Protein AF-A0A6J7KTR4-F1 (afdb_monomer)

Radius of gyration: 21.86 Å; Cα contacts (8 Å, |Δi|>4): 754; chains: 1; bounding box: 53×51×60 Å

pLDDT: mean 93.46, std 8.59, range [35.97, 98.94]

Foldseek 3Di:
DAEEEEEELPLLLCLQCVLLQVVQVVDPVYDYAYEFEFWADPPRPDTHCRVVSCVVCVVVPHHHYYDPDCVVVVVSQGQEYEYADQAQNTDDPCPGLQNCLVRYAYAYGHSAQDQWFDQPPGAFRHQQLQFGPSNLQHQAYEDQFVSSLCVQCVAPVRNPRYHDQHTSSLLSLLVVLVVQDADDDQAAEEEEEAEADPDLLAQHLGDCLPCLVVVLVVCVVCLRYAYEYEYDLCRLVSCPVVVVDPNVVSVVSVVSQVPRPRYYYDPDSDCLNVLCHHQAYEYSDQRCLLSSCSNHVAAHEHQGDPSGGHTHPLNVLSCLRYHYDPHVVVCSVCVVVCVVVNDPDSNVSSVVSCVRRCVDRPGRSVSSVVSVVVSVVVVDRRDDSVPSPDDGPQNVSDVVQPPDGDHSRRD

Mean predicted aligned error: 4.44 Å

Nearest PDB structures (foldseek):
  1v4v-assembly1_B  TM=6.790E-01  e=3.690E-13  Thermus thermophilus
  6j31-assembly4_D  TM=4.891E-01  e=4.128E-07  Kitasatospora
  2iyf-assembly1_A  TM=4.478E-01  e=8.948E-07  Streptomyces antibioticus
  6j32-assembly2_C  TM=4.924E-01  e=1.157E-05  Kitasatospora
  4efk-assembly2_A-2  TM=4.865E-01  e=4.351E-01  Mycobacterium tuberculosis

Secondary structure (DSSP, 8-state):
-EEEEE--S-GGGGGGTHHHHHHHHTSTTEEEEEEE--B--TT-SSSB-HHHHHHHHHHTT---EE-S-HHHHHHH--SEEEE----GGGB-GGGSHHHHTTTSEEEE--SSS---B--TTSSSS-GGGT-SHHHHH-SEEEESSHHHHHHGGGSTTTTTTEEE---HHHHHHHHHHTTPPP---SSEEEEEE-----STTS-----HHHHHHHHHHHHHH-TTEEEEE---TTHHHHHHHTTSS-HHHHHHHHHHHHTSTTEEE---S--HHHHHT-SEEEE--HHHHHHHHHHHSSPPEEE--TTSPPBPHHHHHHHTTSEEESSHHHHHHHHHHHHHH-SPP-HHHHHHHHHHH-SSTTTHHHHHHHHHHHHHTTTPPPP-GGG--SPPHHHHHHHHH-TTPPPSS--

Organism: NCBI:txid449393

Sequence (411 aa):
MIRVAFLPLYTEAWDSLAEVFERMRKDERFEVRVFTIKRKLTGDPEFHGQVEAHEYLESIKVPNTMLGSVDELKAFAPDYTFINYPWQRNYEEQYRAESLVKFTKIAYVPYFLLPMVSEPWDTGVAGHYYRQRSHQLASLIFTQDPNTKRAFKLTERGSKYVKFTGSPKIDSLMKRARKAKTVDRSRYRIVWAPHHSYGPLWLNFGTFTQMHDEMLQFAKSHPEIDIVFKPHPFLLGTLTARELMTQSAVDTWVKAWDALPNTSTNIESDYVGLFVNSDMLLSDGISFLGEYPLITGRPAVFLENKDHWAFSPLGETIANTTLRFKSFEAFAAKFEKLREEGLPDRSEQIEDFMDEAIPFPRKAARKIIKAVVKDFGKQKPLIDPAKVIETTWEQDADARRGVDGVPAQPR

InterPro domains:
  IPR043148 CDP-glycerol glycerophosphotransferase, C-terminal domain [G3DSA:3.40.50.12580] (169-358)

Solvent-accessible surface area (backbone atoms only — not comparable to full-atom values): 22400 Å² total; per-residue (Å²): 121,45,32,34,33,36,46,49,74,56,53,94,34,39,52,38,45,47,63,41,51,60,49,41,66,73,33,90,60,39,48,68,49,35,40,26,53,51,32,31,59,69,79,50,94,57,73,40,64,28,65,61,47,44,52,52,36,48,77,73,70,41,80,65,42,76,59,92,48,65,63,62,57,55,71,66,52,26,59,29,36,34,36,32,62,58,63,56,88,32,37,53,72,72,69,19,50,81,46,40,27,76,74,24,33,31,33,39,39,58,50,70,88,74,80,40,42,17,41,95,89,54,77,49,71,27,56,77,81,58,36,27,60,37,58,72,49,34,60,32,35,44,29,40,42,69,64,60,47,53,54,26,52,77,44,98,82,36,37,85,49,48,40,80,28,22,39,34,36,57,43,47,48,40,54,4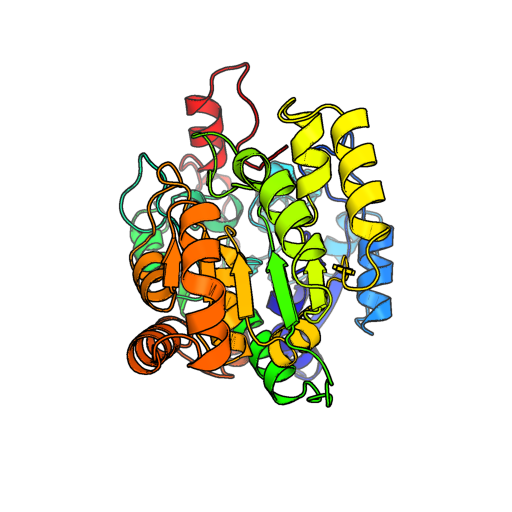7,30,77,64,43,71,81,67,93,72,97,48,58,27,37,36,39,28,42,26,51,38,66,55,84,83,37,60,15,26,33,50,49,95,81,35,55,67,59,51,52,49,50,53,67,78,36,70,72,36,37,38,34,40,35,55,38,92,58,24,72,59,28,33,42,78,64,68,74,39,53,64,70,57,52,54,52,50,51,54,58,47,69,68,39,97,34,45,47,77,50,85,66,89,81,50,55,50,57,55,63,56,35,79,39,42,40,27,28,27,74,69,54,57,54,46,44,35,63,49,58,74,43,57,38,35,32,45,46,39,93,69,30,50,50,58,8,73,64,20,46,42,34,59,60,22,39,50,78,30,82,43,63,68,67,42,60,78,44,39,67,60,36,69,75,76,42,73,78,90,34,60,68,38,44,50,55,32,45,60,59,60,46,71,37,77,84,37,14,37,61,46,50,53,53,50,51,56,58,49,58,77,62,70,68,77,67,61,63,65,88,76,64,75,77,83,29,36,65,59,54,56,48,63,76,46,50,100,84,46,80,68,72,62,73,94

Structure (mmCIF, N/CA/C/O backbone):
data_AF-A0A6J7KTR4-F1
#
_entry.id   AF-A0A6J7KTR4-F1
#
loop_
_atom_site.group_PDB
_atom_site.id
_atom_site.type_symbol
_atom_site.label_atom_id
_atom_site.label_alt_id
_atom_site.label_comp_id
_atom_site.label_asym_id
_atom_site.label_entity_id
_atom_site.label_seq_id
_atom_site.pdbx_PDB_ins_code
_atom_site.Cartn_x
_atom_site.Cartn_y
_atom_site.Cartn_z
_atom_site.occupancy
_atom_site.B_iso_or_equiv
_atom_site.auth_seq_id
_atom_site.auth_comp_id
_atom_site.auth_asym_id
_atom_site.auth_atom_id
_atom_site.pdbx_PDB_model_num
ATOM 1 N N . MET A 1 1 ? 18.221 -20.105 -18.795 1.00 95.56 1 MET A N 1
ATOM 2 C CA . MET A 1 1 ? 18.097 -19.472 -17.468 1.00 95.56 1 MET A CA 1
ATOM 3 C C . MET A 1 1 ? 17.531 -18.076 -17.670 1.00 95.56 1 MET A C 1
ATOM 5 O O . MET A 1 1 ? 17.977 -17.431 -18.607 1.00 95.56 1 MET A O 1
ATOM 9 N N . ILE A 1 2 ? 16.550 -17.651 -16.872 1.00 98.69 2 ILE A N 1
ATOM 10 C CA . ILE A 1 2 ? 15.972 -16.298 -16.877 1.00 98.69 2 ILE A CA 1
ATOM 11 C C . ILE A 1 2 ? 16.500 -15.569 -15.641 1.00 98.69 2 ILE A C 1
ATOM 13 O O . ILE A 1 2 ? 16.209 -15.984 -14.519 1.00 98.69 2 ILE A O 1
ATOM 17 N N . ARG A 1 3 ? 17.257 -14.492 -15.822 1.00 98.88 3 ARG A N 1
ATOM 18 C CA . ARG A 1 3 ? 17.794 -13.697 -14.713 1.00 98.88 3 ARG A CA 1
ATOM 19 C C . ARG A 1 3 ? 16.798 -12.630 -14.287 1.00 98.88 3 ARG A C 1
ATOM 21 O O . ARG A 1 3 ? 16.344 -11.834 -15.107 1.00 98.88 3 ARG A O 1
ATOM 28 N N . VAL A 1 4 ? 16.449 -12.608 -13.005 1.00 98.94 4 VAL A N 1
ATOM 29 C CA . VAL A 1 4 ? 15.454 -11.681 -12.458 1.00 98.94 4 VAL A CA 1
ATOM 30 C C . VAL A 1 4 ? 16.027 -10.931 -11.267 1.00 98.94 4 VAL A C 1
ATOM 32 O O . VAL A 1 4 ? 16.383 -11.527 -10.251 1.00 98.94 4 VAL A O 1
ATOM 35 N N . ALA A 1 5 ? 16.083 -9.609 -11.383 1.00 98.88 5 ALA A N 1
ATOM 36 C CA . ALA A 1 5 ? 16.376 -8.721 -10.269 1.00 98.88 5 ALA A CA 1
ATOM 37 C C . ALA A 1 5 ? 15.063 -8.231 -9.649 1.00 98.88 5 ALA A C 1
ATOM 39 O O . ALA A 1 5 ? 14.156 -7.812 -10.362 1.00 98.88 5 ALA A O 1
ATOM 40 N N . PHE A 1 6 ? 14.956 -8.249 -8.326 1.00 98.81 6 PHE A N 1
ATOM 41 C CA . PHE A 1 6 ? 13.929 -7.517 -7.589 1.00 98.81 6 PHE A CA 1
ATOM 42 C C . PHE A 1 6 ? 14.566 -6.253 -7.021 1.00 98.81 6 PHE A C 1
ATOM 44 O O . PHE A 1 6 ? 15.539 -6.344 -6.279 1.00 98.81 6 PHE A O 1
ATOM 51 N N . LEU A 1 7 ? 14.010 -5.093 -7.367 1.00 98.12 7 LEU A N 1
ATOM 52 C CA . LEU A 1 7 ? 14.472 -3.773 -6.944 1.00 98.12 7 LEU A CA 1
ATOM 53 C C . LEU A 1 7 ? 13.317 -3.022 -6.246 1.00 98.12 7 LEU A C 1
ATOM 55 O O . LEU A 1 7 ? 12.754 -2.076 -6.812 1.00 98.12 7 LEU A O 1
ATOM 59 N N . PRO A 1 8 ? 12.867 -3.488 -5.063 1.00 95.88 8 PRO A N 1
ATOM 60 C CA . PRO A 1 8 ? 11.795 -2.831 -4.324 1.00 95.88 8 PRO A CA 1
ATOM 61 C C . PRO A 1 8 ? 12.275 -1.479 -3.784 1.00 95.88 8 PRO A C 1
ATOM 63 O O . PRO A 1 8 ? 13.242 -1.423 -3.032 1.00 95.88 8 PRO A O 1
ATOM 66 N N . LEU A 1 9 ? 11.578 -0.392 -4.124 1.00 93.44 9 LEU A N 1
ATOM 67 C CA . LEU A 1 9 ? 11.837 0.910 -3.491 1.00 93.44 9 LEU A CA 1
ATOM 68 C C . LEU A 1 9 ? 11.053 1.053 -2.179 1.00 93.44 9 LEU A C 1
ATOM 70 O O . LEU A 1 9 ? 11.545 1.593 -1.191 1.00 93.44 9 LEU A O 1
ATOM 74 N N . TYR A 1 10 ? 9.815 0.555 -2.173 1.00 87.75 10 TYR A N 1
ATOM 75 C CA . TYR A 1 10 ? 8.969 0.526 -0.985 1.00 87.75 10 TYR A CA 1
ATOM 76 C C . TYR A 1 10 ? 8.974 -0.892 -0.413 1.00 87.75 10 TYR A C 1
ATOM 78 O O . TYR A 1 10 ? 8.162 -1.740 -0.802 1.00 87.75 10 TYR A O 1
ATOM 86 N N . THR A 1 11 ? 9.971 -1.179 0.427 1.00 89.38 11 THR A N 1
ATOM 87 C CA . THR A 1 11 ? 10.206 -2.497 1.035 1.00 89.38 11 THR A CA 1
ATOM 88 C C . THR A 1 11 ? 9.143 -2.860 2.061 1.00 89.38 11 THR A C 1
ATOM 90 O O . THR A 1 11 ? 8.828 -4.035 2.207 1.00 89.38 11 THR A O 1
ATOM 93 N N . GLU A 1 12 ? 8.479 -1.879 2.664 1.00 84.50 12 GLU A N 1
ATOM 94 C CA . GLU A 1 12 ? 7.325 -2.065 3.549 1.00 84.50 12 GLU A CA 1
ATOM 95 C C . GLU A 1 12 ? 6.155 -2.763 2.835 1.00 84.50 12 GLU A C 1
ATOM 97 O O . GLU A 1 12 ? 5.327 -3.418 3.464 1.00 84.50 12 GLU A O 1
ATOM 102 N N . ALA A 1 13 ? 6.104 -2.674 1.502 1.00 87.38 13 ALA A N 1
ATOM 103 C CA . ALA A 1 13 ? 5.172 -3.409 0.652 1.00 87.38 13 ALA A CA 1
ATOM 104 C C . ALA A 1 13 ? 5.826 -4.614 -0.046 1.00 87.38 13 ALA A C 1
ATOM 106 O O . ALA A 1 13 ? 5.421 -4.991 -1.152 1.00 87.38 13 ALA A O 1
ATOM 107 N N . TRP A 1 14 ? 6.846 -5.230 0.565 1.00 94.94 14 TRP A N 1
ATOM 108 C CA . TRP A 1 14 ? 7.491 -6.442 0.045 1.00 94.94 14 TRP A CA 1
ATOM 109 C C . TRP A 1 14 ? 6.495 -7.583 -0.184 1.00 94.94 14 TRP A C 1
ATOM 111 O O . 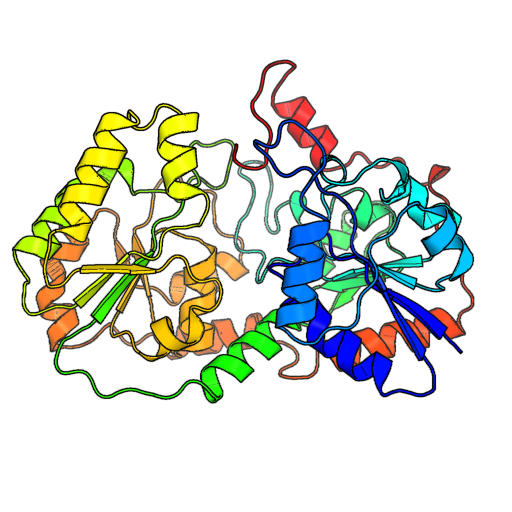TRP A 1 14 ? 6.667 -8.390 -1.095 1.00 94.94 14 TRP A O 1
ATOM 121 N N . ASP A 1 15 ? 5.401 -7.623 0.574 1.00 92.44 15 ASP A N 1
ATOM 122 C CA . ASP A 1 15 ? 4.306 -8.576 0.403 1.00 92.44 15 ASP A CA 1
ATOM 123 C C . ASP A 1 15 ? 3.663 -8.569 -1.001 1.00 92.44 15 ASP A C 1
ATOM 125 O O . ASP A 1 15 ? 3.146 -9.601 -1.434 1.00 92.44 15 ASP A O 1
ATOM 129 N N . SER A 1 16 ? 3.777 -7.471 -1.758 1.00 94.50 16 SER A N 1
ATOM 130 C CA . SER A 1 16 ? 3.406 -7.409 -3.183 1.00 94.50 16 SER A CA 1
ATOM 131 C C . SER A 1 16 ? 4.302 -8.260 -4.102 1.00 94.50 16 SER A C 1
ATOM 133 O O . SER A 1 16 ? 3.855 -8.706 -5.160 1.00 94.50 16 SER A O 1
ATOM 135 N N . LEU A 1 17 ? 5.546 -8.537 -3.698 1.00 97.50 17 LEU A N 1
ATOM 136 C CA . LEU A 1 17 ? 6.560 -9.261 -4.477 1.00 97.50 17 LEU A CA 1
ATOM 137 C C . LEU A 1 17 ? 6.946 -10.615 -3.861 1.00 97.50 17 LEU A C 1
ATOM 139 O O . LEU A 1 17 ? 7.373 -11.513 -4.589 1.00 97.50 17 LEU A O 1
ATOM 143 N N . ALA A 1 18 ? 6.757 -10.794 -2.551 1.00 97.00 18 ALA A N 1
ATOM 144 C CA . ALA A 1 18 ? 7.287 -11.909 -1.768 1.00 97.00 18 ALA A CA 1
ATOM 145 C C . ALA A 1 18 ? 6.956 -13.292 -2.348 1.00 97.00 18 ALA A C 1
ATOM 147 O O . ALA A 1 18 ? 7.835 -14.141 -2.490 1.00 97.00 18 ALA A O 1
ATOM 148 N N . GLU A 1 19 ? 5.694 -13.537 -2.723 1.00 97.44 19 GLU A N 1
ATOM 149 C CA . GLU A 1 19 ? 5.303 -14.837 -3.283 1.00 97.44 19 GLU A CA 1
ATOM 150 C C . GLU A 1 19 ? 5.839 -15.046 -4.710 1.00 97.44 19 GLU A C 1
ATOM 152 O O . GLU A 1 19 ? 6.125 -16.181 -5.097 1.00 97.44 19 GLU A O 1
ATOM 157 N N . VAL A 1 20 ? 6.002 -13.975 -5.495 1.00 98.56 20 VAL A N 1
ATOM 158 C CA . VAL A 1 20 ? 6.623 -14.051 -6.827 1.00 98.56 20 VAL A CA 1
ATOM 159 C C . VAL A 1 20 ? 8.091 -14.444 -6.676 1.00 98.56 20 VAL A C 1
ATOM 161 O O . VAL A 1 20 ? 8.517 -15.419 -7.295 1.00 98.56 20 VAL A O 1
ATOM 164 N N . PHE A 1 21 ? 8.821 -13.745 -5.803 1.00 98.50 21 PHE A N 1
ATOM 165 C CA . PHE A 1 21 ? 10.214 -14.035 -5.471 1.00 98.50 21 PHE A CA 1
ATOM 166 C C . PHE A 1 21 ? 10.392 -15.477 -4.985 1.00 98.50 21 PHE A C 1
ATOM 168 O O . PHE A 1 21 ? 11.144 -16.237 -5.590 1.00 98.50 21 PHE A O 1
ATOM 175 N N . GLU A 1 22 ? 9.648 -15.898 -3.958 1.00 98.19 22 GLU A N 1
ATOM 176 C CA . GLU A 1 22 ? 9.807 -17.232 -3.365 1.00 98.19 22 GLU A CA 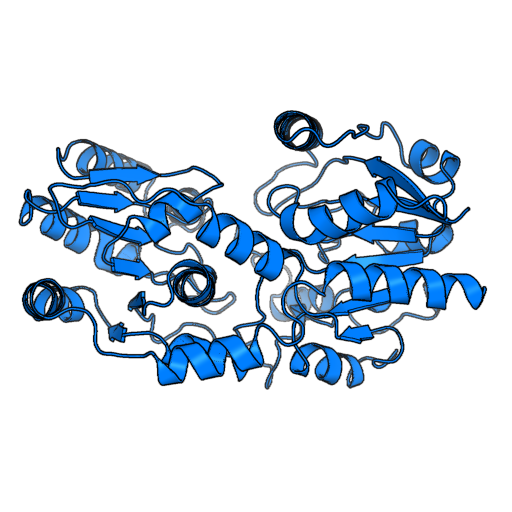1
ATOM 177 C C . GLU A 1 22 ? 9.511 -18.368 -4.345 1.00 98.19 22 GLU A C 1
ATOM 179 O O . GLU A 1 22 ? 10.100 -19.447 -4.250 1.00 98.19 22 GLU A O 1
ATOM 184 N N . ARG A 1 23 ? 8.585 -18.153 -5.283 1.00 98.50 23 ARG A N 1
ATOM 185 C CA . ARG A 1 23 ? 8.279 -19.137 -6.324 1.00 98.50 23 ARG A CA 1
ATOM 186 C C . ARG A 1 23 ? 9.345 -19.163 -7.412 1.00 98.50 23 ARG A C 1
ATOM 188 O O . ARG A 1 23 ? 9.726 -20.257 -7.803 1.00 98.50 23 ARG A O 1
ATOM 195 N N . MET A 1 24 ? 9.825 -18.008 -7.879 1.00 98.62 24 MET A N 1
ATOM 196 C CA . MET A 1 24 ? 10.907 -17.957 -8.868 1.00 98.62 24 MET A CA 1
ATOM 197 C C . MET A 1 24 ? 12.211 -18.527 -8.299 1.00 98.62 24 MET A C 1
ATOM 199 O O . MET A 1 24 ? 12.867 -19.306 -8.971 1.00 98.62 24 MET A O 1
ATOM 203 N N . ARG A 1 25 ? 12.543 -18.241 -7.034 1.00 98.06 25 ARG A N 1
ATOM 204 C CA . ARG A 1 25 ? 13.736 -18.776 -6.353 1.00 98.06 25 ARG A CA 1
ATOM 205 C C . ARG A 1 25 ? 13.783 -20.308 -6.300 1.00 98.06 25 ARG A C 1
ATOM 207 O O . ARG A 1 25 ? 14.860 -20.883 -6.209 1.00 98.06 25 ARG A O 1
ATOM 214 N N . LYS A 1 26 ? 12.619 -20.965 -6.308 1.00 98.19 26 LYS A N 1
ATOM 215 C CA . LYS A 1 26 ? 12.472 -22.433 -6.252 1.00 98.19 26 LYS A CA 1
ATOM 216 C C . LYS A 1 26 ? 12.302 -23.074 -7.629 1.00 98.19 26 LYS A C 1
ATOM 218 O O . LYS A 1 26 ? 12.093 -24.280 -7.711 1.00 98.19 26 LYS A O 1
ATOM 223 N N . ASP A 1 27 ? 12.320 -22.279 -8.690 1.00 98.44 27 ASP A N 1
ATOM 224 C CA . ASP A 1 27 ? 12.060 -22.710 -10.055 1.00 98.44 27 ASP A CA 1
ATOM 225 C C . ASP A 1 27 ? 13.367 -22.645 -10.849 1.00 98.44 27 ASP A C 1
ATOM 227 O O . ASP A 1 27 ? 13.926 -21.571 -11.050 1.00 98.44 27 ASP A O 1
ATOM 231 N N . GLU A 1 28 ? 13.850 -23.802 -11.307 1.00 98.00 28 GLU A N 1
ATOM 232 C CA . GLU A 1 28 ? 15.146 -23.977 -11.988 1.00 98.00 28 GLU A CA 1
ATOM 233 C C . GLU A 1 28 ? 15.317 -23.135 -13.260 1.00 98.00 28 GLU A C 1
ATOM 235 O O . GLU A 1 28 ? 16.424 -22.971 -13.773 1.00 98.00 28 GLU A O 1
ATOM 240 N N . ARG A 1 29 ? 14.220 -22.587 -13.794 1.00 98.44 29 ARG A N 1
ATOM 241 C CA . ARG A 1 29 ? 14.267 -21.694 -14.951 1.00 98.44 29 ARG A CA 1
ATOM 242 C C . ARG A 1 29 ? 14.805 -20.317 -14.592 1.00 98.44 29 ARG A C 1
ATOM 244 O O . ARG A 1 29 ? 15.142 -19.585 -15.523 1.00 98.44 29 ARG A O 1
ATOM 251 N N . PHE A 1 30 ? 14.848 -19.955 -13.310 1.00 98.81 30 PHE A N 1
ATOM 252 C CA . PHE A 1 30 ? 15.179 -18.615 -12.844 1.00 98.81 30 PHE A CA 1
ATOM 253 C C . PHE A 1 30 ? 16.458 -18.568 -12.006 1.00 98.81 30 PHE A C 1
ATOM 255 O O . PHE A 1 30 ? 16.677 -19.380 -11.113 1.00 98.81 30 PHE A O 1
ATOM 262 N N . GLU A 1 31 ? 17.250 -17.526 -12.240 1.00 98.69 31 GLU A N 1
ATOM 263 C CA . GLU A 1 31 ? 18.271 -17.044 -11.312 1.00 98.69 31 GLU A CA 1
ATOM 264 C C . GLU A 1 31 ? 17.754 -15.718 -10.744 1.00 98.69 31 GLU A C 1
ATOM 266 O O . GLU A 1 31 ? 17.533 -14.770 -11.500 1.00 98.69 31 GLU A O 1
ATOM 271 N N . VAL A 1 32 ? 17.508 -15.647 -9.432 1.00 98.56 32 VAL A N 1
ATOM 272 C CA . VAL A 1 32 ? 16.879 -14.474 -8.803 1.00 98.56 32 VAL A CA 1
ATOM 273 C C . VAL A 1 32 ? 17.785 -13.807 -7.779 1.00 98.56 32 VAL A C 1
ATOM 275 O O . VAL A 1 32 ? 18.440 -14.490 -6.994 1.00 98.56 32 VAL A O 1
ATOM 278 N N . ARG A 1 33 ? 17.779 -12.472 -7.750 1.00 98.69 33 ARG A N 1
ATOM 279 C CA . ARG A 1 33 ? 18.447 -11.667 -6.715 1.00 98.69 33 ARG A CA 1
ATOM 280 C C . ARG A 1 33 ? 17.563 -10.504 -6.286 1.00 98.69 33 ARG A C 1
ATOM 282 O O . ARG A 1 33 ? 16.831 -9.953 -7.107 1.00 98.69 33 ARG A O 1
ATOM 289 N N . VAL A 1 34 ? 17.629 -10.148 -5.008 1.00 98.81 34 VAL A N 1
ATOM 290 C CA . VAL A 1 34 ? 16.979 -8.952 -4.459 1.00 98.81 34 VAL A CA 1
ATOM 291 C C . VAL A 1 34 ? 18.057 -7.921 -4.175 1.00 98.81 34 VAL A C 1
ATOM 293 O O . VAL A 1 34 ? 19.087 -8.250 -3.591 1.00 98.81 34 VAL A O 1
ATOM 296 N N . PHE A 1 35 ? 17.814 -6.688 -4.590 1.00 98.50 35 PHE A N 1
ATOM 297 C CA . PHE A 1 35 ? 18.733 -5.580 -4.409 1.00 98.50 35 PHE A CA 1
ATOM 298 C C . PHE A 1 35 ? 18.048 -4.445 -3.663 1.00 98.50 35 PHE A C 1
ATOM 300 O O . PHE A 1 35 ? 16.885 -4.143 -3.934 1.00 98.50 35 PHE A O 1
ATOM 307 N N . THR A 1 36 ? 18.775 -3.798 -2.759 1.00 98.38 36 THR A N 1
ATOM 308 C CA . THR A 1 36 ? 18.320 -2.575 -2.093 1.00 98.38 36 THR A CA 1
ATOM 309 C C . THR A 1 36 ? 19.112 -1.380 -2.598 1.00 98.38 36 THR A C 1
ATOM 311 O O . THR A 1 36 ? 20.303 -1.477 -2.909 1.00 98.38 36 THR A O 1
ATOM 314 N N . ILE A 1 37 ? 18.424 -0.247 -2.699 1.00 97.62 37 ILE A N 1
ATOM 315 C CA . ILE A 1 37 ? 18.942 1.041 -3.169 1.00 97.62 37 ILE A CA 1
ATOM 316 C C . ILE A 1 37 ? 18.485 2.137 -2.218 1.00 97.62 37 ILE A C 1
ATOM 318 O O . ILE A 1 37 ? 17.567 1.926 -1.422 1.00 97.62 37 ILE A O 1
ATOM 322 N N . LYS A 1 38 ? 19.102 3.313 -2.320 1.00 96.88 38 LYS A N 1
ATOM 323 C CA . LYS A 1 38 ? 18.593 4.491 -1.628 1.00 96.88 38 LYS A CA 1
ATOM 324 C C . LYS A 1 38 ? 17.286 4.948 -2.271 1.00 96.88 38 LYS A C 1
ATOM 326 O O . LYS A 1 38 ? 17.047 4.755 -3.466 1.00 96.88 38 LYS A O 1
ATOM 331 N N . ARG A 1 39 ? 16.450 5.591 -1.468 1.00 93.44 39 ARG A N 1
ATOM 332 C CA . ARG A 1 39 ? 15.187 6.203 -1.876 1.00 93.44 39 ARG A CA 1
ATOM 333 C C . ARG A 1 39 ? 15.078 7.603 -1.296 1.00 93.44 39 ARG A C 1
ATOM 335 O O . ARG A 1 39 ? 15.734 7.922 -0.312 1.00 93.44 39 ARG A O 1
ATOM 342 N N . LYS A 1 40 ? 14.230 8.421 -1.904 1.00 90.38 40 LYS A N 1
ATOM 343 C CA . LYS A 1 40 ? 13.858 9.737 -1.380 1.00 90.38 40 LYS A CA 1
ATOM 344 C C . LYS A 1 40 ? 12.345 9.820 -1.335 1.00 90.38 40 LYS A C 1
ATOM 346 O O . LYS A 1 40 ? 11.729 10.020 -2.377 1.00 90.38 40 LYS A O 1
ATOM 351 N N . LEU A 1 41 ? 11.730 9.563 -0.187 1.00 83.38 41 LEU A N 1
ATOM 352 C CA . LEU A 1 41 ? 10.294 9.747 0.017 1.00 83.38 41 LEU A CA 1
ATOM 353 C C . LEU A 1 41 ? 9.982 11.235 0.213 1.00 83.38 41 LEU A C 1
ATOM 355 O O . LEU A 1 41 ? 10.876 12.076 0.325 1.00 83.38 41 LEU A O 1
ATOM 359 N N . THR A 1 42 ? 8.703 11.596 0.174 1.00 71.44 42 THR A N 1
ATOM 360 C CA . THR A 1 42 ? 8.319 12.981 0.454 1.00 71.44 42 THR A CA 1
ATO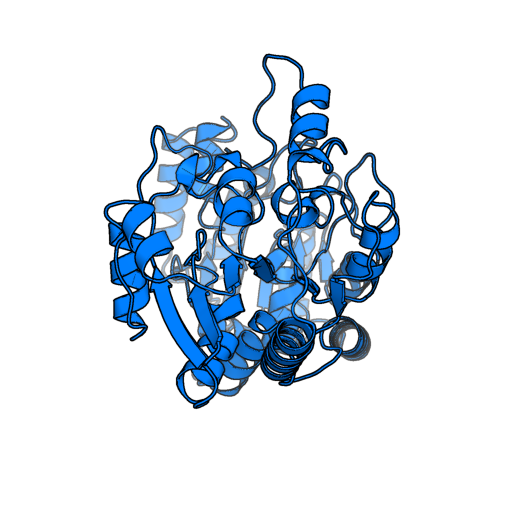M 361 C C . THR A 1 42 ? 8.725 13.356 1.878 1.00 71.44 42 THR A C 1
ATOM 363 O O . THR A 1 42 ? 8.574 12.548 2.788 1.00 71.44 42 THR A O 1
ATOM 366 N N . GLY A 1 43 ? 9.272 14.561 2.045 1.00 68.62 43 GLY A N 1
ATOM 367 C CA . GLY A 1 43 ? 9.789 15.035 3.330 1.00 68.62 43 GLY A CA 1
ATOM 368 C C . GLY A 1 43 ? 11.276 14.738 3.538 1.00 68.62 43 GLY A C 1
ATOM 369 O O . GLY A 1 43 ? 11.919 15.422 4.331 1.00 68.62 43 GLY A O 1
ATOM 370 N N . ASP A 1 44 ? 11.852 13.804 2.776 1.00 76.75 44 ASP A N 1
ATOM 371 C CA . ASP A 1 44 ? 13.270 13.477 2.893 1.00 76.75 44 ASP A CA 1
ATOM 372 C C . ASP A 1 44 ? 14.157 14.572 2.274 1.00 76.75 44 ASP A C 1
ATOM 374 O O . ASP A 1 44 ? 13.923 14.983 1.127 1.00 76.75 44 ASP A O 1
ATOM 378 N N . PRO A 1 45 ? 15.220 15.018 2.971 1.00 81.88 45 PRO A N 1
ATOM 379 C CA . PRO A 1 45 ? 16.151 15.997 2.419 1.00 81.88 45 PRO A CA 1
ATOM 380 C C . PRO A 1 45 ? 16.981 15.395 1.277 1.00 81.88 45 PRO A C 1
ATOM 382 O O . PRO A 1 45 ? 17.135 16.020 0.230 1.00 81.88 45 PRO A O 1
ATOM 385 N N . GLU A 1 46 ? 17.428 14.147 1.425 1.00 92.50 46 GLU A N 1
ATOM 386 C CA . GLU A 1 46 ? 18.361 13.458 0.525 1.00 92.50 46 GLU A CA 1
ATOM 387 C C . GLU A 1 46 ? 17.955 11.995 0.297 1.00 92.50 46 GLU A C 1
ATOM 389 O O . GLU A 1 46 ? 17.052 11.482 0.951 1.00 92.50 46 GLU A O 1
ATOM 394 N N . PHE A 1 47 ? 18.616 11.310 -0.640 1.00 94.88 47 PHE A N 1
ATOM 395 C CA . PHE A 1 47 ? 18.439 9.867 -0.829 1.00 94.88 47 PHE A CA 1
ATOM 396 C C . PHE A 1 47 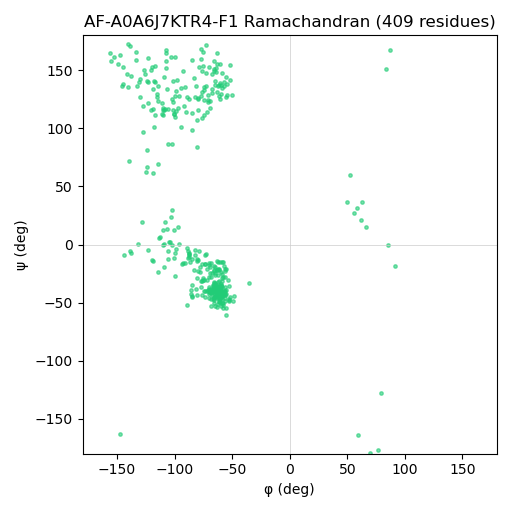? 19.060 9.078 0.335 1.00 94.88 47 PHE A C 1
ATOM 398 O O . PHE A 1 47 ? 20.263 9.175 0.584 1.00 94.88 47 PHE A O 1
ATOM 405 N N . HIS A 1 48 ? 18.261 8.251 1.012 1.00 94.56 48 HIS A N 1
ATOM 406 C CA . HIS A 1 48 ? 18.667 7.438 2.168 1.00 94.56 48 HIS A CA 1
ATOM 407 C C . HIS A 1 48 ? 17.897 6.101 2.219 1.00 94.56 48 HIS A C 1
ATOM 409 O O . HIS A 1 48 ? 17.359 5.664 1.200 1.00 94.56 48 HIS A O 1
ATOM 415 N N . GLY A 1 49 ? 17.879 5.399 3.355 1.00 93.31 49 GLY A N 1
ATOM 416 C CA . GLY A 1 49 ? 16.962 4.274 3.582 1.00 93.31 49 GLY A CA 1
ATOM 417 C C . GLY A 1 49 ? 17.430 2.906 3.070 1.00 93.31 49 GLY A C 1
ATOM 418 O O . GLY A 1 49 ? 16.693 1.926 3.173 1.00 93.31 49 GLY A O 1
ATOM 419 N N . GLN A 1 50 ? 18.618 2.820 2.460 1.00 96.62 50 GLN A N 1
ATOM 420 C CA . GLN A 1 50 ? 19.117 1.577 1.857 1.00 96.62 50 GLN A CA 1
ATOM 421 C C . GLN A 1 50 ? 19.484 0.520 2.909 1.00 96.62 50 GLN A C 1
ATOM 423 O O . GLN A 1 50 ? 19.239 -0.667 2.683 1.00 96.62 50 GLN A O 1
ATOM 428 N N . VAL A 1 51 ? 20.069 0.950 4.032 1.00 97.19 51 VAL A N 1
ATOM 429 C CA . VAL A 1 51 ? 20.483 0.065 5.132 1.00 97.19 51 VAL A CA 1
ATOM 430 C C . VAL A 1 51 ? 19.246 -0.475 5.840 1.00 97.19 51 VAL A C 1
ATOM 432 O O . VAL A 1 51 ? 19.102 -1.680 5.988 1.00 97.19 51 VAL A O 1
ATOM 435 N N . GLU A 1 52 ? 18.286 0.389 6.141 1.00 95.25 52 GLU A N 1
ATOM 436 C CA . GLU A 1 52 ? 17.012 0.040 6.766 1.00 95.25 52 GLU A CA 1
ATOM 437 C C . GLU A 1 52 ? 16.209 -0.921 5.878 1.00 95.25 52 GLU A C 1
ATOM 439 O O . GLU A 1 52 ? 15.627 -1.897 6.351 1.00 95.25 52 GLU A O 1
ATOM 444 N N . ALA A 1 53 ? 16.212 -0.693 4.559 1.00 95.81 53 ALA A N 1
ATOM 445 C CA . ALA A 1 53 ? 15.617 -1.610 3.592 1.00 95.81 53 ALA A CA 1
ATOM 446 C C . ALA A 1 53 ? 16.309 -2.985 3.584 1.00 95.81 53 ALA A C 1
ATOM 448 O O . ALA A 1 53 ? 15.627 -4.009 3.484 1.00 95.81 53 ALA A O 1
ATOM 449 N N . HIS A 1 54 ? 17.641 -3.014 3.681 1.00 97.56 54 HIS A N 1
ATOM 450 C CA . HIS A 1 54 ? 18.433 -4.243 3.757 1.00 97.56 54 HIS A CA 1
ATOM 451 C C . HIS A 1 54 ? 18.127 -5.023 5.039 1.00 97.56 54 HIS A C 1
ATOM 453 O O . HIS A 1 54 ? 17.722 -6.184 4.958 1.00 97.56 54 HIS A O 1
ATOM 459 N N . GLU A 1 55 ? 18.220 -4.364 6.193 1.00 97.00 55 GLU A N 1
ATOM 460 C CA . GLU A 1 55 ? 17.941 -4.929 7.516 1.00 97.00 55 GLU A CA 1
ATOM 461 C C . GLU A 1 55 ? 16.499 -5.434 7.627 1.00 97.00 55 GLU A C 1
ATOM 463 O O . GLU A 1 55 ? 16.258 -6.533 8.130 1.00 97.00 55 GLU A O 1
ATOM 468 N N . TYR A 1 56 ? 15.525 -4.688 7.091 1.00 95.06 56 TYR A N 1
ATOM 469 C CA . TYR A 1 56 ? 14.136 -5.140 7.042 1.00 95.06 56 TYR A CA 1
ATOM 470 C C . TYR A 1 56 ? 14.006 -6.456 6.267 1.00 95.06 56 TYR A C 1
ATOM 472 O O . TYR A 1 56 ? 13.424 -7.414 6.779 1.00 95.06 56 TYR A O 1
ATOM 480 N N . LEU A 1 57 ? 14.567 -6.538 5.056 1.00 96.94 57 LEU A N 1
ATOM 481 C CA . LEU A 1 57 ? 14.516 -7.756 4.244 1.00 96.94 57 LEU A CA 1
ATOM 482 C C . LEU A 1 57 ? 15.246 -8.928 4.922 1.00 96.94 57 LEU A C 1
ATOM 484 O O . LEU A 1 57 ? 14.740 -10.053 4.895 1.00 96.94 57 LEU A O 1
ATOM 488 N N . GLU A 1 58 ? 16.380 -8.683 5.580 1.00 97.06 58 GLU A N 1
ATOM 489 C CA . GLU A 1 58 ? 17.079 -9.699 6.373 1.00 97.06 58 GLU A CA 1
ATOM 490 C C . GLU A 1 58 ? 16.243 -10.189 7.560 1.00 97.06 58 GLU A C 1
ATOM 492 O O . GLU A 1 58 ? 16.145 -11.401 7.781 1.00 97.06 58 GLU A O 1
ATOM 497 N N . SER A 1 59 ? 15.558 -9.284 8.267 1.00 95.19 59 SER A N 1
ATOM 498 C CA . SER A 1 59 ? 14.699 -9.625 9.411 1.00 95.19 59 SER A CA 1
ATOM 499 C C . SER A 1 59 ? 13.570 -10.593 9.029 1.00 95.19 59 SER A C 1
ATOM 501 O O . SER A 1 59 ? 13.197 -11.474 9.809 1.00 95.19 59 SER A O 1
ATOM 503 N N . ILE A 1 60 ? 13.084 -10.508 7.784 1.00 93.31 60 ILE A N 1
ATOM 504 C CA . ILE A 1 60 ? 12.081 -11.418 7.211 1.00 93.31 60 ILE A CA 1
ATOM 505 C C . ILE A 1 60 ? 12.694 -12.543 6.361 1.00 93.31 60 ILE A C 1
ATOM 507 O O . ILE A 1 60 ? 11.975 -13.247 5.645 1.00 93.31 60 ILE A O 1
ATOM 511 N N . LYS A 1 61 ? 14.009 -12.761 6.481 1.00 96.50 61 LYS A N 1
ATOM 512 C CA . LYS A 1 61 ? 14.780 -13.854 5.865 1.00 96.50 61 LYS A CA 1
ATOM 513 C C . LYS A 1 61 ? 14.775 -13.836 4.335 1.00 96.50 61 LYS A C 1
ATOM 515 O O . LYS A 1 61 ? 14.745 -14.893 3.700 1.00 96.50 61 LYS A O 1
ATOM 520 N N . VAL A 1 62 ? 14.808 -12.647 3.738 1.00 97.50 62 VAL A N 1
ATOM 521 C CA . VAL A 1 62 ? 14.945 -12.443 2.291 1.00 97.50 62 VAL A CA 1
ATOM 522 C C . VAL A 1 62 ? 16.407 -12.110 1.973 1.00 97.50 62 VA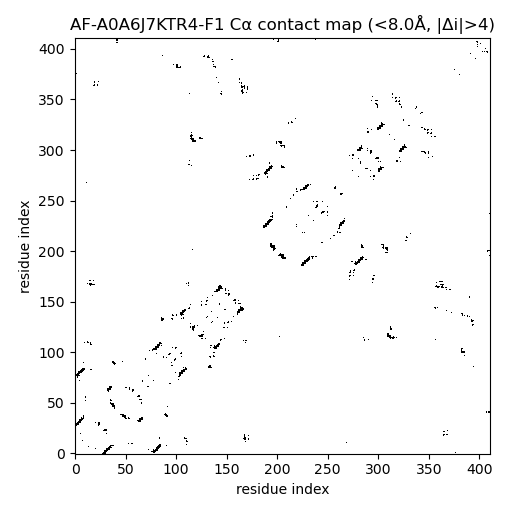L A C 1
ATOM 524 O O . VAL A 1 62 ? 16.861 -11.009 2.293 1.00 97.50 62 VAL A O 1
ATOM 527 N N . PRO A 1 63 ? 17.155 -13.025 1.321 1.00 97.62 63 PRO A N 1
ATOM 528 C CA . PRO A 1 63 ? 18.522 -12.748 0.896 1.00 97.62 63 PRO A CA 1
ATOM 529 C C . PRO A 1 63 ? 18.539 -11.575 -0.078 1.00 97.62 63 PRO A C 1
ATOM 531 O O . PRO A 1 63 ? 17.837 -11.601 -1.095 1.00 97.62 63 PRO A O 1
ATOM 534 N N . ASN A 1 64 ? 19.329 -10.556 0.233 1.00 98.44 64 ASN A N 1
ATOM 535 C CA . ASN A 1 64 ? 19.394 -9.339 -0.557 1.00 98.44 64 ASN A CA 1
ATOM 536 C C . ASN A 1 64 ? 20.804 -8.734 -0.533 1.00 98.44 64 ASN A C 1
ATOM 538 O O . ASN A 1 64 ? 21.638 -9.101 0.294 1.00 98.44 64 ASN A O 1
ATOM 542 N N . THR A 1 65 ? 21.081 -7.839 -1.475 1.00 98.31 65 THR A N 1
ATOM 543 C CA . THR A 1 65 ? 22.376 -7.166 -1.608 1.00 98.31 65 THR A CA 1
ATOM 544 C C . THR A 1 65 ? 22.163 -5.664 -1.724 1.00 98.31 65 THR A C 1
ATOM 546 O O . THR A 1 65 ? 21.415 -5.207 -2.590 1.00 98.31 65 THR A O 1
ATOM 549 N N . MET A 1 66 ? 22.841 -4.893 -0.876 1.00 98.31 66 MET A N 1
ATOM 550 C CA . MET A 1 66 ? 22.925 -3.443 -1.039 1.00 98.31 66 MET A CA 1
ATOM 551 C C . MET A 1 66 ? 23.774 -3.133 -2.268 1.00 98.31 66 MET A C 1
ATOM 553 O O . MET A 1 66 ? 24.947 -3.495 -2.304 1.00 98.31 66 MET A O 1
ATOM 557 N N . LEU A 1 67 ? 23.188 -2.486 -3.275 1.00 97.75 67 LEU A N 1
ATOM 558 C CA . LEU A 1 67 ? 23.945 -2.058 -4.450 1.00 97.75 67 LEU A CA 1
ATOM 559 C C . LEU A 1 67 ? 24.873 -0.898 -4.092 1.00 97.75 67 LEU A C 1
ATOM 561 O O . LEU A 1 67 ? 24.403 0.147 -3.635 1.00 97.75 67 LEU A O 1
ATOM 565 N N . GLY A 1 68 ? 26.167 -1.060 -4.367 1.00 95.69 68 GLY A N 1
ATOM 566 C CA . GLY A 1 68 ? 27.130 0.042 -4.325 1.00 95.69 68 GLY A CA 1
ATOM 567 C C . GLY A 1 68 ? 27.027 0.940 -5.560 1.00 95.69 68 GLY A C 1
ATOM 568 O O . GLY A 1 68 ? 27.237 2.150 -5.484 1.00 95.69 68 GLY A O 1
ATOM 569 N N . SER A 1 69 ? 26.655 0.361 -6.706 1.00 96.50 69 SER A N 1
ATOM 570 C CA . SER A 1 69 ? 26.433 1.085 -7.960 1.00 96.50 69 SER A CA 1
ATOM 571 C C . SER A 1 69 ? 25.484 0.340 -8.904 1.00 96.50 69 SER A C 1
ATOM 573 O O . SER A 1 69 ? 25.265 -0.866 -8.785 1.00 96.50 69 SER A O 1
ATOM 575 N N . VAL A 1 70 ? 24.967 1.042 -9.919 1.00 97.38 70 VAL A N 1
ATOM 576 C CA . VAL A 1 70 ? 24.161 0.419 -10.985 1.00 97.38 70 VAL A CA 1
ATOM 577 C C . VAL A 1 70 ? 24.960 -0.609 -11.797 1.00 97.38 70 VAL A C 1
ATOM 579 O O . VAL A 1 70 ? 24.370 -1.497 -12.410 1.00 97.38 70 VAL A O 1
ATOM 582 N N . ASP A 1 71 ? 26.292 -0.529 -11.809 1.00 98.12 71 ASP A N 1
ATOM 583 C CA . ASP A 1 71 ? 27.119 -1.449 -12.589 1.00 98.12 71 ASP A CA 1
ATOM 584 C C . ASP A 1 71 ? 27.110 -2.865 -12.005 1.00 98.12 71 ASP A C 1
ATOM 586 O O . ASP A 1 71 ? 27.164 -3.826 -12.767 1.00 98.12 71 ASP A O 1
ATOM 590 N N . GLU A 1 72 ? 26.899 -3.024 -10.697 1.00 98.12 72 GLU A N 1
ATOM 591 C CA . GLU A 1 72 ? 26.649 -4.332 -10.074 1.00 98.12 72 GLU A CA 1
ATOM 592 C C . GLU A 1 72 ? 25.332 -4.952 -10.570 1.00 98.12 72 GLU A C 1
ATOM 594 O O . GLU A 1 72 ? 25.274 -6.143 -10.895 1.00 98.12 72 GLU A O 1
ATOM 599 N N . LEU A 1 73 ? 24.278 -4.137 -10.713 1.00 98.44 73 LEU A N 1
ATOM 600 C CA . LEU A 1 73 ? 23.004 -4.577 -11.285 1.00 98.44 73 LEU A CA 1
ATOM 601 C C . LEU A 1 73 ? 23.152 -4.938 -12.772 1.00 98.44 73 LEU A C 1
ATOM 603 O O . LEU A 1 73 ? 22.607 -5.948 -13.216 1.00 98.44 73 LEU A O 1
ATOM 607 N N . LYS A 1 74 ? 23.912 -4.154 -13.547 1.00 98.44 74 LYS A N 1
ATOM 608 C CA . LYS A 1 74 ? 24.217 -4.474 -14.953 1.00 98.44 74 LYS A CA 1
ATOM 609 C C . LYS A 1 74 ? 25.072 -5.733 -15.083 1.00 98.44 74 LYS A C 1
ATOM 611 O O . LYS A 1 74 ? 24.823 -6.524 -15.986 1.00 98.44 74 LYS A O 1
ATOM 616 N N . ALA A 1 75 ? 26.034 -5.948 -14.185 1.00 98.44 75 ALA A N 1
ATOM 617 C CA . ALA A 1 75 ? 26.894 -7.130 -14.170 1.00 98.44 75 ALA A CA 1
ATOM 618 C C . ALA A 1 75 ? 26.103 -8.415 -13.890 1.00 98.44 75 ALA A C 1
ATOM 620 O O . ALA A 1 75 ? 26.403 -9.465 -14.460 1.00 98.44 75 ALA A O 1
ATOM 621 N N . PHE A 1 76 ? 25.044 -8.335 -13.077 1.00 98.62 76 PHE A N 1
ATOM 622 C CA . PHE A 1 76 ? 24.087 -9.434 -12.938 1.00 98.62 76 PHE A CA 1
ATOM 623 C C . PHE A 1 76 ? 23.359 -9.746 -14.262 1.00 98.62 76 PHE A C 1
ATOM 625 O O . PHE A 1 76 ? 22.986 -10.895 -14.504 1.00 98.62 76 PHE A O 1
ATOM 632 N N . ALA A 1 77 ? 23.226 -8.758 -15.152 1.00 98.44 77 ALA A N 1
ATOM 633 C CA . ALA A 1 77 ? 22.567 -8.848 -16.454 1.00 98.44 77 ALA A CA 1
ATOM 634 C C . ALA A 1 77 ? 21.139 -9.430 -16.362 1.00 98.44 77 ALA A C 1
ATOM 636 O O . ALA A 1 77 ? 20.865 -10.491 -16.931 1.00 98.44 77 ALA A O 1
ATOM 637 N N . PRO A 1 78 ? 20.226 -8.783 -15.610 1.00 98.75 78 PRO A N 1
ATOM 638 C CA . PRO A 1 78 ? 18.860 -9.266 -15.463 1.00 98.75 78 PRO A CA 1
ATOM 639 C C . PRO A 1 78 ? 18.087 -9.161 -16.781 1.00 98.75 78 PRO A C 1
ATOM 641 O O . PRO A 1 78 ? 17.986 -8.084 -17.369 1.00 98.75 78 PRO A O 1
ATOM 644 N N . ASP A 1 79 ? 17.426 -10.246 -17.183 1.00 98.88 79 ASP A N 1
ATOM 645 C CA . ASP A 1 79 ? 16.423 -10.212 -18.250 1.00 98.88 79 ASP A CA 1
ATOM 646 C C . ASP A 1 79 ? 15.225 -9.352 -17.839 1.00 98.88 79 ASP A C 1
ATOM 648 O O . ASP A 1 79 ? 14.662 -8.634 -18.667 1.00 98.88 79 ASP A O 1
ATOM 652 N N . TYR A 1 80 ? 14.854 -9.416 -16.553 1.00 98.88 80 TYR A N 1
ATOM 653 C CA . TYR A 1 80 ? 13.793 -8.607 -15.961 1.00 98.88 80 TYR A CA 1
ATOM 654 C C . TYR A 1 80 ? 14.222 -7.976 -14.639 1.00 98.88 80 TYR A C 1
ATOM 656 O O . TYR A 1 80 ? 14.715 -8.673 -13.752 1.00 98.88 80 TYR A O 1
ATOM 664 N N . THR A 1 81 ? 13.896 -6.699 -14.462 1.00 98.88 81 THR A N 1
ATOM 665 C CA . THR A 1 81 ? 13.936 -6.023 -13.163 1.00 98.88 81 THR A CA 1
ATOM 666 C C . THR A 1 81 ? 12.518 -5.732 -12.690 1.00 98.88 81 THR A C 1
ATOM 668 O O . THR A 1 81 ? 11.759 -5.006 -13.339 1.00 98.88 81 THR A O 1
ATOM 671 N N . PHE A 1 82 ? 12.155 -6.325 -11.554 1.00 98.81 82 PHE A N 1
ATOM 672 C CA . PHE A 1 82 ? 10.893 -6.102 -10.868 1.00 98.81 82 PHE A CA 1
ATOM 673 C C . PHE A 1 82 ? 10.961 -4.842 -10.015 1.00 98.81 82 PHE A C 1
ATOM 675 O O . PHE A 1 82 ? 11.830 -4.727 -9.154 1.00 98.81 82 PHE A O 1
ATOM 682 N N . ILE A 1 83 ? 10.003 -3.941 -10.216 1.00 98.06 83 ILE A N 1
ATOM 683 C CA . ILE A 1 83 ? 9.804 -2.742 -9.395 1.00 98.06 83 ILE A CA 1
ATOM 684 C C . ILE A 1 83 ? 8.360 -2.699 -8.891 1.00 98.06 83 ILE A C 1
ATOM 686 O O . ILE A 1 83 ? 7.449 -3.191 -9.563 1.00 98.06 83 ILE A O 1
ATOM 690 N N . ASN A 1 84 ? 8.143 -2.103 -7.717 1.00 95.25 84 ASN A N 1
ATOM 691 C CA . ASN A 1 84 ? 6.810 -1.977 -7.118 1.00 95.25 84 ASN A CA 1
ATOM 692 C C . ASN A 1 84 ? 6.324 -0.542 -6.901 1.00 95.25 84 ASN A C 1
ATOM 694 O O . ASN A 1 84 ? 5.127 -0.315 -6.707 1.00 95.25 84 ASN A O 1
ATOM 698 N N . TYR A 1 85 ? 7.224 0.433 -6.996 1.00 94.62 85 TYR A N 1
ATOM 699 C CA . TYR A 1 85 ? 6.925 1.839 -6.777 1.00 94.62 85 TYR A CA 1
ATOM 700 C C . TYR A 1 85 ? 7.025 2.604 -8.103 1.00 94.62 85 TYR A C 1
ATOM 702 O O . TYR A 1 85 ? 8.057 2.538 -8.767 1.00 94.62 85 TYR A O 1
ATOM 710 N N . PRO A 1 86 ? 5.962 3.286 -8.563 1.00 94.06 86 PRO A N 1
ATOM 711 C CA . PRO A 1 86 ? 5.964 3.827 -9.919 1.00 94.06 86 PRO A CA 1
ATOM 712 C C . PRO A 1 86 ? 6.581 5.232 -10.047 1.00 94.06 86 PRO A C 1
ATOM 714 O O . PRO A 1 86 ? 6.827 5.684 -11.169 1.00 94.06 86 PRO A O 1
ATOM 717 N N . TRP A 1 87 ? 6.843 5.901 -8.928 1.00 92.62 87 TRP A N 1
ATOM 718 C CA . TRP A 1 87 ? 7.161 7.325 -8.816 1.00 92.62 87 TRP A CA 1
ATOM 719 C C . TRP A 1 87 ? 8.647 7.610 -9.051 1.00 92.62 87 TRP A C 1
ATOM 721 O O . TRP A 1 87 ? 9.488 7.181 -8.263 1.00 92.62 87 TRP A O 1
ATOM 731 N N . GLN A 1 88 ? 8.998 8.305 -10.138 1.00 92.00 88 GLN A N 1
ATOM 732 C CA . GLN A 1 88 ? 10.405 8.380 -10.570 1.00 92.00 88 GLN A CA 1
ATOM 733 C C . GLN A 1 88 ? 11.257 9.319 -9.720 1.00 92.00 88 GLN A C 1
ATOM 735 O O . GLN A 1 88 ? 12.452 9.073 -9.550 1.00 92.00 88 GLN A O 1
ATOM 740 N N . ARG A 1 89 ? 10.646 10.356 -9.135 1.00 90.56 89 ARG A N 1
ATOM 741 C CA . ARG A 1 89 ? 11.335 11.309 -8.251 1.00 90.56 89 ARG A CA 1
ATOM 742 C C . ARG A 1 89 ? 11.985 10.637 -7.034 1.00 90.56 89 ARG A C 1
ATOM 744 O O . ARG A 1 89 ? 12.950 11.166 -6.497 1.00 90.56 89 ARG A O 1
ATOM 751 N N . ASN A 1 90 ? 11.468 9.476 -6.624 1.00 93.50 90 ASN A N 1
ATOM 752 C CA . ASN A 1 90 ? 11.915 8.753 -5.436 1.00 93.50 90 ASN A CA 1
ATOM 753 C C . ASN A 1 90 ? 13.093 7.799 -5.703 1.00 93.50 90 ASN A C 1
ATOM 755 O O . ASN A 1 90 ? 13.639 7.245 -4.750 1.00 93.50 90 ASN A O 1
ATOM 759 N N . TYR A 1 91 ? 13.484 7.620 -6.970 1.00 95.38 91 TYR A N 1
ATOM 760 C CA . TYR A 1 91 ? 14.651 6.841 -7.390 1.00 95.38 91 TYR A CA 1
ATOM 761 C C . TYR A 1 91 ? 15.824 7.767 -7.727 1.00 95.38 91 TYR A C 1
ATOM 763 O O . TYR A 1 91 ? 15.637 8.799 -8.389 1.00 95.38 91 TYR A O 1
ATOM 771 N N . GLU A 1 92 ? 17.037 7.358 -7.345 1.00 96.25 92 GLU A N 1
ATOM 772 C CA . GLU A 1 92 ? 18.258 7.931 -7.919 1.00 96.25 92 GLU A CA 1
ATOM 773 C C . GLU A 1 92 ? 18.248 7.719 -9.443 1.00 96.25 92 GLU A C 1
ATOM 775 O O . GLU A 1 92 ? 17.704 6.727 -9.943 1.00 96.25 92 GLU A O 1
ATOM 780 N N . GLU A 1 93 ? 18.830 8.647 -10.202 1.00 96.50 93 GLU A N 1
ATOM 781 C CA . GLU A 1 93 ? 18.680 8.698 -11.664 1.00 96.50 93 GLU A CA 1
ATOM 782 C C . GLU A 1 93 ? 19.090 7.399 -12.368 1.00 96.50 93 GLU A C 1
ATOM 784 O O . GLU A 1 93 ? 18.430 6.957 -13.313 1.00 96.50 93 GLU A O 1
ATOM 789 N N . GLN A 1 94 ? 20.135 6.736 -11.870 1.00 97.06 94 GLN A N 1
ATOM 790 C CA . GLN A 1 94 ? 20.636 5.467 -12.391 1.00 97.06 94 GLN A CA 1
ATOM 791 C C . GLN A 1 94 ? 19.659 4.289 -12.219 1.00 97.06 94 GLN A C 1
ATOM 793 O O . GLN A 1 94 ? 19.779 3.295 -12.936 1.00 97.06 94 GLN A O 1
ATOM 798 N N . TYR A 1 95 ? 18.675 4.404 -11.322 1.00 97.81 95 TYR A N 1
ATOM 799 C CA . TYR A 1 95 ? 17.662 3.378 -11.043 1.00 97.81 95 TYR A CA 1
ATOM 800 C C . TYR A 1 95 ? 16.257 3.750 -11.540 1.00 97.81 95 TYR A C 1
ATOM 802 O O . TYR A 1 95 ? 15.327 2.956 -11.389 1.00 97.81 95 TYR A O 1
ATOM 810 N N . ARG A 1 96 ? 16.084 4.923 -12.164 1.00 97.31 96 ARG A N 1
ATOM 811 C CA . ARG A 1 96 ? 14.826 5.308 -12.825 1.00 97.31 96 ARG A CA 1
ATOM 812 C C . ARG A 1 96 ? 14.528 4.420 -14.030 1.00 97.31 96 ARG A C 1
ATOM 814 O O . ARG A 1 96 ? 15.423 3.830 -14.639 1.00 97.31 96 ARG A O 1
ATOM 821 N N . ALA A 1 97 ? 13.259 4.355 -14.414 1.00 97.56 97 ALA A N 1
ATOM 822 C CA . ALA A 1 97 ? 12.771 3.538 -15.516 1.00 97.56 97 ALA A CA 1
ATOM 823 C C . ALA A 1 97 ? 13.497 3.842 -16.841 1.00 97.56 97 ALA A C 1
ATOM 825 O O . ALA A 1 97 ? 13.838 2.912 -17.569 1.00 97.56 97 ALA A O 1
ATOM 826 N N . GLU A 1 98 ? 13.806 5.109 -17.127 1.00 97.00 98 GLU A N 1
ATOM 827 C CA . GLU A 1 98 ? 14.580 5.542 -18.299 1.00 97.00 98 GLU A CA 1
ATOM 828 C C . GLU A 1 98 ? 16.000 4.969 -18.334 1.00 97.00 98 GLU A C 1
ATOM 830 O O . GLU A 1 98 ? 16.553 4.748 -19.412 1.00 97.00 98 GLU A O 1
ATOM 835 N N . SER A 1 99 ? 16.599 4.732 -17.168 1.00 97.94 99 SER A N 1
ATOM 836 C CA . SER A 1 99 ? 17.937 4.156 -17.037 1.00 97.94 99 SER A CA 1
ATOM 837 C C . SER A 1 99 ? 17.886 2.632 -17.096 1.00 97.94 99 SER A C 1
ATOM 839 O O . SER A 1 99 ? 18.652 2.023 -17.843 1.00 97.94 99 SER A O 1
ATOM 841 N N . LEU A 1 100 ? 16.944 2.012 -16.377 1.00 98.44 100 LEU A N 1
ATOM 842 C CA . LEU A 1 100 ? 16.778 0.556 -16.340 1.00 98.44 100 LEU A CA 1
ATOM 843 C C . LEU A 1 100 ? 16.434 -0.022 -17.718 1.00 98.44 100 LEU A C 1
ATOM 845 O O . LEU A 1 100 ? 17.027 -1.010 -18.151 1.00 98.44 100 LEU A O 1
ATOM 849 N N . VAL A 1 101 ? 15.519 0.616 -18.452 1.00 98.12 101 VAL A N 1
ATOM 850 C CA . VAL A 1 101 ? 15.020 0.099 -19.738 1.00 98.12 101 VAL A CA 1
ATOM 851 C C . VAL A 1 101 ? 16.108 -0.034 -20.814 1.00 98.12 101 VAL A C 1
ATOM 853 O O . VAL A 1 101 ? 15.910 -0.734 -21.802 1.00 98.12 101 VAL A O 1
ATOM 856 N N . LYS A 1 102 ? 17.275 0.594 -20.615 1.00 97.88 102 LYS A N 1
ATOM 857 C CA . LYS A 1 102 ? 18.430 0.509 -21.523 1.00 97.88 102 LYS A CA 1
ATOM 858 C C . LYS A 1 102 ? 19.139 -0.845 -21.481 1.00 97.88 102 LYS A C 1
ATOM 860 O O . LYS A 1 102 ? 19.851 -1.167 -22.426 1.00 97.88 102 LYS A O 1
ATOM 865 N N . PHE A 1 103 ? 18.978 -1.623 -20.408 1.00 98.38 103 PHE A N 1
ATOM 866 C CA . PHE A 1 103 ? 19.690 -2.897 -20.242 1.00 98.38 103 PHE A CA 1
ATOM 867 C C . PHE A 1 103 ? 18.837 -4.042 -19.680 1.00 98.38 103 PHE A C 1
ATOM 869 O O . PHE A 1 103 ? 19.305 -5.176 -19.656 1.00 98.38 103 PHE A O 1
ATOM 876 N N . THR A 1 104 ? 17.598 -3.791 -19.246 1.00 98.81 104 THR A N 1
ATOM 877 C CA . THR A 1 104 ? 16.713 -4.833 -18.704 1.00 98.81 104 THR A CA 1
ATOM 878 C C . THR A 1 104 ? 15.238 -4.543 -18.977 1.00 98.81 104 THR A C 1
ATOM 880 O O . THR A 1 104 ? 14.829 -3.391 -19.149 1.00 98.81 104 THR A O 1
ATOM 883 N N . LYS A 1 105 ? 14.397 -5.584 -19.014 1.00 98.88 105 LYS A N 1
ATOM 884 C CA . LYS A 1 105 ? 12.945 -5.412 -19.118 1.00 98.88 105 LYS A CA 1
ATOM 885 C C . LYS A 1 105 ? 12.351 -5.062 -17.761 1.00 98.88 105 LYS A C 1
ATOM 887 O O . LYS A 1 105 ? 12.449 -5.818 -16.802 1.00 98.88 105 LYS A O 1
ATOM 892 N N . ILE A 1 106 ? 11.622 -3.957 -17.696 1.00 98.75 106 ILE A N 1
ATOM 893 C CA . ILE A 1 106 ? 10.909 -3.577 -16.474 1.00 98.75 106 ILE A CA 1
ATOM 894 C C . ILE A 1 106 ? 9.629 -4.415 -16.325 1.00 98.75 106 ILE A C 1
ATOM 896 O O . ILE A 1 106 ? 8.799 -4.478 -17.242 1.00 98.75 106 ILE A O 1
ATOM 900 N N . ALA A 1 107 ? 9.464 -5.030 -15.155 1.00 98.75 107 ALA A N 1
ATOM 901 C CA . ALA A 1 107 ? 8.272 -5.752 -14.726 1.00 98.75 107 ALA A CA 1
ATOM 902 C C . ALA A 1 107 ? 7.661 -5.057 -13.496 1.00 98.75 107 ALA A C 1
ATOM 904 O O . ALA A 1 107 ? 8.247 -5.062 -12.419 1.00 98.75 107 ALA A O 1
ATOM 905 N N . TYR A 1 108 ? 6.489 -4.440 -13.639 1.00 98.38 108 TYR A N 1
ATOM 906 C CA . TYR A 1 108 ? 5.880 -3.649 -12.565 1.00 98.38 108 TYR A CA 1
ATOM 907 C C . TYR A 1 108 ? 4.752 -4.405 -11.850 1.00 98.38 108 TYR A C 1
ATOM 909 O O . TYR A 1 108 ? 3.792 -4.843 -12.494 1.00 98.38 108 TYR A O 1
ATOM 917 N N . VAL A 1 109 ? 4.862 -4.529 -10.523 1.00 97.69 109 VAL A N 1
ATOM 918 C CA . VAL A 1 109 ? 3.822 -5.067 -9.626 1.00 97.69 109 VAL A CA 1
ATOM 919 C C . VAL A 1 109 ? 3.454 -3.992 -8.597 1.00 97.69 109 VAL A C 1
ATOM 921 O O . VAL A 1 109 ? 4.307 -3.651 -7.789 1.00 97.69 109 VAL A O 1
ATOM 924 N N . PRO A 1 110 ? 2.224 -3.460 -8.570 1.00 94.81 110 PRO A N 1
ATOM 925 C CA . PRO A 1 110 ? 1.884 -2.344 -7.690 1.00 94.81 110 PRO A CA 1
ATOM 926 C C . PRO A 1 110 ? 2.073 -2.625 -6.189 1.00 94.81 110 PRO A C 1
ATOM 928 O O . PRO A 1 110 ? 1.672 -3.680 -5.696 1.00 94.81 110 PRO A O 1
ATOM 931 N N . TYR A 1 111 ? 2.638 -1.651 -5.462 1.00 91.38 111 TYR A N 1
ATOM 932 C CA . TYR A 1 111 ? 2.820 -1.701 -4.001 1.00 91.38 111 TYR A CA 1
ATOM 933 C C . TYR A 1 111 ? 1.519 -1.493 -3.197 1.00 91.38 111 TYR A C 1
ATOM 935 O O . TYR A 1 111 ? 1.389 -1.998 -2.074 1.00 91.38 111 TYR A O 1
ATOM 943 N N . PHE A 1 112 ? 0.580 -0.714 -3.746 1.00 88.69 112 PHE A N 1
ATOM 944 C CA . PHE A 1 112 ? -0.724 -0.431 -3.139 1.00 88.69 112 PHE A CA 1
ATOM 945 C C . PHE A 1 112 ? -1.652 -1.642 -3.272 1.00 88.69 112 PHE A C 1
ATOM 947 O O . PHE A 1 112 ? -1.360 -2.555 -4.038 1.00 88.69 112 PHE A O 1
ATOM 954 N N . LEU A 1 113 ? -2.760 -1.681 -2.530 1.00 86.88 113 LEU A N 1
ATOM 955 C CA . LEU A 1 113 ? -3.649 -2.846 -2.531 1.00 86.88 113 LEU A CA 1
ATOM 956 C C . LEU A 1 113 ? -4.742 -2.791 -3.605 1.00 86.88 113 LEU A C 1
ATOM 958 O O . LEU A 1 113 ? -4.914 -3.769 -4.332 1.00 86.88 113 LEU A O 1
ATOM 962 N N . LEU A 1 114 ? -5.487 -1.681 -3.654 1.00 88.88 114 LEU A N 1
ATOM 963 C CA . LEU A 1 114 ? -6.688 -1.494 -4.471 1.00 88.88 114 LEU A CA 1
ATOM 964 C C . LEU A 1 114 ? -6.775 -0.030 -4.954 1.00 88.88 114 LEU A C 1
ATOM 966 O O . LEU A 1 114 ? -6.538 0.879 -4.153 1.00 88.88 114 LEU A O 1
ATOM 970 N N . PRO A 1 115 ? -7.112 0.231 -6.231 1.00 89.62 115 PRO A N 1
ATOM 971 C CA . PRO A 1 115 ? -7.282 1.586 -6.757 1.00 89.62 115 PRO A CA 1
ATOM 972 C C . PRO A 1 115 ? -8.664 2.160 -6.404 1.00 89.62 115 PRO A C 1
ATOM 974 O O . PRO A 1 115 ? -9.617 2.072 -7.179 1.00 89.62 115 PRO A O 1
ATOM 977 N N . MET A 1 116 ? -8.783 2.726 -5.205 1.00 91.38 116 MET A N 1
ATOM 978 C CA . MET A 1 116 ? -10.073 3.075 -4.595 1.00 91.38 116 MET A CA 1
ATOM 979 C C . MET A 1 116 ? -10.608 4.475 -4.927 1.00 91.38 116 MET A C 1
ATOM 981 O O . MET A 1 116 ? -11.768 4.747 -4.647 1.00 91.38 116 MET A O 1
ATOM 985 N N . VAL A 1 117 ? -9.815 5.367 -5.519 1.00 90.94 117 VAL A N 1
ATOM 986 C CA . VAL A 1 117 ? -10.217 6.765 -5.773 1.00 90.94 117 VAL A CA 1
ATOM 987 C C . VAL A 1 117 ? -10.203 7.139 -7.245 1.00 90.94 117 VAL A C 1
ATOM 989 O O . VAL A 1 117 ? -9.421 6.607 -8.040 1.00 90.94 117 VAL A O 1
ATOM 992 N N . SER A 1 118 ? -11.049 8.112 -7.559 1.00 89.69 118 SER A N 1
ATOM 993 C CA . SER A 1 118 ? -10.998 8.945 -8.753 1.00 89.69 118 SER A CA 1
ATOM 994 C C . SER A 1 118 ? -10.315 10.270 -8.394 1.00 89.69 118 SER A C 1
ATOM 996 O O . SER A 1 118 ? -10.527 10.815 -7.311 1.00 89.69 118 SER A O 1
ATOM 998 N N . GLU A 1 119 ? -9.492 10.809 -9.291 1.00 85.94 119 GLU A N 1
ATOM 999 C CA . GLU A 1 119 ? -9.002 12.184 -9.136 1.00 85.94 119 GLU A CA 1
ATOM 1000 C C . GLU A 1 119 ? -10.133 13.183 -9.432 1.00 85.94 119 GLU A C 1
ATOM 1002 O O . GLU A 1 119 ? -10.949 12.902 -10.309 1.00 85.94 119 GLU A O 1
ATOM 1007 N N . PRO A 1 120 ? -10.183 14.365 -8.780 1.00 82.25 120 PRO A N 1
ATOM 1008 C CA . PRO A 1 120 ? -11.255 15.349 -8.994 1.00 82.25 120 PRO A CA 1
ATOM 1009 C C . PRO A 1 120 ? -11.423 15.832 -10.445 1.00 82.25 120 PRO A C 1
ATOM 1011 O O . PRO A 1 120 ? -12.455 16.398 -10.794 1.00 82.25 120 PRO A O 1
ATOM 1014 N N . TRP A 1 121 ? -10.401 15.645 -11.279 1.00 79.50 121 TRP A N 1
ATOM 1015 C CA . TRP A 1 121 ? -10.362 16.032 -12.692 1.00 79.50 121 TRP A CA 1
ATOM 1016 C C . TRP A 1 121 ? -10.379 14.835 -13.655 1.00 79.50 121 TRP A C 1
ATOM 1018 O O . TRP A 1 121 ? -10.352 15.040 -14.866 1.00 79.50 121 TRP A O 1
ATOM 1028 N N . ASP A 1 122 ? -10.422 13.603 -13.142 1.00 77.50 122 ASP A N 1
ATOM 1029 C CA . ASP A 1 122 ? -10.522 12.381 -13.941 1.00 77.50 122 ASP A CA 1
ATOM 1030 C C . ASP A 1 122 ? -11.922 11.759 -13.806 1.00 77.50 122 ASP A C 1
ATOM 1032 O O . ASP A 1 122 ? -12.708 12.087 -12.919 1.00 77.50 122 ASP A O 1
ATOM 1036 N N . THR A 1 123 ? -12.227 10.798 -14.677 1.00 78.31 123 THR A N 1
ATOM 1037 C CA . THR A 1 123 ? -13.377 9.900 -14.507 1.00 78.31 123 THR A CA 1
ATOM 1038 C C . THR A 1 123 ? -12.887 8.457 -14.405 1.00 78.31 123 THR A C 1
ATOM 1040 O O . THR A 1 123 ? -12.045 8.011 -15.186 1.00 78.31 123 THR A O 1
ATOM 1043 N N . GLY A 1 124 ? -13.406 7.702 -13.434 1.00 85.12 124 GLY A N 1
ATOM 1044 C CA . GLY A 1 124 ? -13.036 6.301 -13.228 1.00 85.12 124 GLY A CA 1
ATOM 1045 C C . GLY A 1 124 ? -11.702 6.121 -12.496 1.00 85.12 124 GLY A C 1
ATOM 1046 O O . GLY A 1 124 ? -11.515 6.622 -11.396 1.00 85.12 124 GLY A O 1
ATOM 1047 N N . VAL A 1 125 ? -10.783 5.332 -13.056 1.00 87.69 125 VAL A N 1
ATOM 1048 C CA . VAL A 1 125 ? -9.496 5.044 -12.395 1.00 87.69 125 VAL A CA 1
ATOM 1049 C C . VAL A 1 125 ? -8.591 6.272 -12.483 1.00 87.69 125 VAL A C 1
ATOM 1051 O O . VAL A 1 125 ? -8.294 6.725 -13.587 1.00 87.69 125 VAL A O 1
ATOM 1054 N N . ALA A 1 126 ? -8.111 6.767 -11.340 1.00 89.62 126 ALA A N 1
ATOM 1055 C CA . ALA A 1 126 ? -7.206 7.913 -11.281 1.00 89.62 126 ALA A CA 1
ATOM 1056 C C . ALA A 1 126 ? -5.915 7.713 -12.105 1.00 89.62 126 ALA A C 1
ATOM 1058 O O . ALA A 1 126 ? -5.302 6.636 -12.095 1.00 89.62 126 ALA A O 1
ATOM 1059 N N . GLY A 1 127 ? -5.475 8.770 -12.796 1.00 90.44 127 GLY A N 1
ATOM 1060 C CA . GLY A 1 127 ? -4.322 8.765 -13.699 1.00 90.44 127 GLY A CA 1
ATOM 1061 C C . GLY A 1 127 ? -3.027 8.227 -13.086 1.00 90.44 127 GLY A C 1
ATOM 1062 O O . GLY A 1 127 ? -2.270 7.520 -13.765 1.00 90.44 127 GLY A O 1
ATOM 1063 N N . HIS A 1 128 ? -2.780 8.481 -11.797 1.00 89.81 128 HIS A N 1
ATOM 1064 C CA . HIS A 1 128 ? -1.559 8.024 -11.128 1.00 89.81 128 HIS A CA 1
ATOM 1065 C C . HIS A 1 128 ? -1.402 6.497 -11.094 1.00 89.81 128 HIS A C 1
ATOM 1067 O O . HIS A 1 128 ? -0.274 6.010 -10.983 1.00 89.81 128 HIS A O 1
ATOM 1073 N N . TYR A 1 129 ? -2.488 5.732 -11.250 1.00 92.38 129 TYR A N 1
ATOM 1074 C CA . TYR A 1 129 ? -2.442 4.271 -11.306 1.00 92.38 129 TYR A CA 1
ATOM 1075 C C . TYR A 1 129 ? -1.944 3.710 -12.645 1.00 92.38 129 TYR A C 1
ATOM 1077 O O . TYR A 1 129 ? -1.565 2.541 -12.700 1.00 92.38 129 TYR A O 1
ATOM 1085 N N . TYR A 1 130 ? -1.921 4.500 -13.729 1.00 94.00 130 TYR A N 1
ATOM 1086 C CA . TYR A 1 130 ? -1.599 3.970 -15.064 1.00 94.00 130 TYR A CA 1
ATOM 1087 C C . TYR A 1 130 ? -0.785 4.894 -15.987 1.00 94.00 130 TYR A C 1
ATOM 1089 O O . TYR A 1 130 ? -0.247 4.413 -16.981 1.00 94.00 130 TYR A O 1
ATOM 1097 N N . ARG A 1 131 ? -0.562 6.167 -15.630 1.00 94.94 131 ARG A N 1
ATOM 1098 C CA . ARG A 1 131 ? 0.142 7.160 -16.477 1.00 94.94 131 ARG A CA 1
ATOM 1099 C C . ARG A 1 131 ? 1.550 7.550 -15.995 1.00 94.94 131 ARG A C 1
ATOM 1101 O O . ARG A 1 131 ? 2.081 8.588 -16.374 1.00 94.94 131 ARG A O 1
ATOM 1108 N N . GLN A 1 132 ? 2.178 6.742 -15.143 1.00 95.50 132 GLN A N 1
ATOM 1109 C CA . GLN A 1 132 ? 3.546 6.979 -14.670 1.00 95.50 132 GLN A CA 1
ATOM 1110 C C . GLN A 1 132 ? 4.586 6.563 -15.708 1.00 95.50 132 GLN A C 1
ATOM 1112 O O . GLN A 1 132 ? 4.370 5.628 -16.481 1.00 95.50 132 GLN A O 1
ATOM 1117 N N . ARG A 1 133 ? 5.761 7.195 -15.679 1.00 96.50 133 ARG A N 1
ATOM 1118 C CA . ARG A 1 133 ? 6.875 6.869 -16.585 1.00 96.50 133 ARG A CA 1
ATOM 1119 C C . ARG A 1 133 ? 7.313 5.405 -16.493 1.00 96.50 133 ARG A C 1
ATOM 1121 O O . ARG A 1 133 ? 7.552 4.760 -17.512 1.00 96.50 133 ARG A O 1
ATOM 1128 N N . SER A 1 134 ? 7.342 4.849 -15.282 1.00 96.25 134 SER A N 1
ATOM 1129 C CA . SER A 1 134 ? 7.557 3.414 -15.042 1.00 96.25 134 SER A CA 1
ATOM 1130 C C . SER A 1 134 ? 6.533 2.543 -15.771 1.00 96.25 134 SER A C 1
ATOM 1132 O O . SER A 1 134 ? 6.898 1.525 -16.359 1.00 96.25 134 SER A O 1
ATOM 1134 N N . HIS A 1 135 ? 5.263 2.954 -15.807 1.00 97.12 135 HIS A N 1
ATOM 1135 C CA . HIS A 1 135 ? 4.227 2.244 -16.549 1.00 97.12 135 HIS A CA 1
ATOM 1136 C C . HIS A 1 135 ? 4.425 2.351 -18.065 1.00 97.12 135 HIS A C 1
ATOM 1138 O O . HIS A 1 135 ? 4.246 1.375 -18.800 1.00 97.12 135 HIS A O 1
ATOM 1144 N N . GLN A 1 136 ? 4.809 3.533 -18.542 1.00 96.62 136 GLN A N 1
ATOM 1145 C CA . GLN A 1 136 ? 5.057 3.778 -19.957 1.00 96.62 136 GLN A CA 1
ATOM 1146 C C . GLN A 1 136 ? 6.299 3.031 -20.470 1.00 96.62 136 GLN A C 1
ATOM 1148 O O . GLN A 1 136 ? 6.318 2.638 -21.631 1.00 96.62 136 GLN A O 1
ATOM 1153 N N . LEU A 1 137 ? 7.299 2.748 -19.630 1.00 97.56 137 LEU A N 1
ATOM 1154 C CA . LEU A 1 137 ? 8.520 2.018 -20.016 1.00 97.56 137 LEU A CA 1
ATOM 1155 C C . LEU A 1 137 ? 8.512 0.526 -19.644 1.00 97.56 137 LEU A C 1
ATOM 1157 O O . LEU A 1 137 ? 9.377 -0.234 -20.084 1.00 97.56 137 LEU A O 1
ATOM 1161 N N . ALA A 1 138 ? 7.509 0.062 -18.895 1.00 98.19 138 ALA A N 1
ATOM 1162 C CA . ALA A 1 138 ? 7.384 -1.341 -18.521 1.00 98.19 138 ALA A CA 1
ATOM 1163 C C . ALA A 1 138 ? 7.219 -2.275 -19.734 1.00 98.19 138 ALA A C 1
ATOM 1165 O O . ALA A 1 138 ? 6.421 -2.039 -20.650 1.00 98.19 138 ALA A O 1
ATOM 1166 N N . SER A 1 139 ? 7.934 -3.399 -19.711 1.00 98.44 139 SER A N 1
ATOM 1167 C CA . SER A 1 139 ? 7.709 -4.521 -20.632 1.00 98.44 139 SER A CA 1
ATOM 1168 C C . SER A 1 139 ? 6.543 -5.398 -20.179 1.00 98.44 139 SER A C 1
ATOM 1170 O O . SER A 1 139 ? 5.866 -6.001 -21.012 1.00 98.44 139 SER A O 1
ATOM 1172 N N . LEU A 1 140 ? 6.290 -5.455 -18.867 1.00 98.56 140 LEU A N 1
ATOM 1173 C CA . LEU A 1 140 ? 5.160 -6.149 -18.255 1.00 98.56 140 LEU A CA 1
ATOM 1174 C C . LEU A 1 140 ? 4.604 -5.324 -17.091 1.00 98.56 140 LEU A C 1
ATOM 1176 O O . LEU A 1 140 ? 5.360 -4.829 -16.262 1.00 98.56 140 LEU A O 1
ATOM 1180 N N . ILE A 1 141 ? 3.279 -5.221 -17.015 1.00 98.44 141 ILE A N 1
ATOM 1181 C CA . ILE A 1 141 ? 2.556 -4.647 -15.870 1.00 98.44 141 ILE A CA 1
ATOM 1182 C C . ILE A 1 141 ? 1.574 -5.687 -15.354 1.00 98.44 141 ILE A C 1
ATOM 1184 O O . ILE A 1 141 ? 0.916 -6.353 -16.156 1.00 98.44 141 ILE A O 1
ATOM 1188 N N . PHE A 1 142 ? 1.443 -5.799 -14.037 1.00 97.75 142 PHE A N 1
ATOM 1189 C CA . PHE A 1 142 ? 0.569 -6.760 -13.373 1.00 97.75 142 PHE A CA 1
ATOM 1190 C C . PHE A 1 142 ? -0.505 -6.033 -12.562 1.00 97.75 142 PHE A C 1
ATOM 1192 O O . PHE A 1 142 ? -0.228 -5.528 -11.483 1.00 97.75 142 PHE A O 1
ATOM 1199 N N . THR A 1 143 ? -1.728 -5.946 -13.092 1.00 95.12 143 THR A N 1
ATOM 1200 C CA . THR A 1 143 ? -2.831 -5.230 -12.433 1.00 95.12 143 THR A CA 1
ATOM 1201 C C . THR A 1 143 ? -3.671 -6.154 -11.563 1.00 95.12 143 THR A C 1
ATOM 1203 O O . THR A 1 143 ? -3.852 -7.347 -11.851 1.00 95.12 143 THR A O 1
ATOM 1206 N N . GLN A 1 144 ? -4.206 -5.554 -10.507 1.00 91.19 144 GLN A N 1
ATOM 1207 C CA . GLN A 1 144 ? -4.983 -6.215 -9.466 1.00 91.19 144 GLN A CA 1
ATOM 1208 C C . GLN A 1 144 ? -6.449 -6.332 -9.872 1.00 91.19 144 GLN A C 1
ATOM 1210 O O . GLN A 1 144 ? -7.056 -7.366 -9.625 1.00 91.19 144 GLN A O 1
ATOM 1215 N N . ASP A 1 145 ? -6.955 -5.329 -10.591 1.00 88.19 145 ASP A N 1
ATOM 1216 C CA . ASP A 1 145 ? -8.337 -5.202 -11.033 1.00 88.19 145 ASP A CA 1
ATOM 1217 C C . ASP A 1 145 ? -8.427 -5.054 -12.580 1.00 88.19 145 ASP A C 1
ATOM 1219 O O . ASP A 1 145 ? -7.433 -4.736 -13.266 1.00 88.19 145 ASP A O 1
ATOM 1223 N N . PRO A 1 146 ? -9.606 -5.321 -13.175 1.00 89.50 146 PRO A N 1
ATOM 1224 C CA . PRO A 1 146 ? -9.814 -5.195 -14.613 1.00 89.50 146 PRO A CA 1
ATOM 1225 C C . PRO A 1 146 ? -10.013 -3.742 -15.083 1.00 89.50 146 PRO A C 1
ATOM 1227 O O . PRO A 1 146 ? -9.743 -3.470 -16.258 1.00 89.50 146 PRO A O 1
ATOM 1230 N N . ASN A 1 147 ? -10.452 -2.817 -14.218 1.00 90.31 147 ASN A N 1
ATOM 1231 C CA . ASN A 1 147 ? -10.653 -1.403 -14.555 1.00 90.31 147 ASN A CA 1
ATOM 1232 C C . ASN A 1 147 ? -9.318 -0.720 -14.866 1.00 90.31 147 ASN A C 1
ATOM 1234 O O . ASN A 1 147 ? -9.185 -0.112 -15.926 1.00 90.31 147 ASN A O 1
ATOM 1238 N N . THR A 1 148 ? -8.291 -0.917 -14.041 1.00 91.88 148 THR A N 1
ATOM 1239 C CA . THR A 1 148 ? -6.946 -0.374 -14.273 1.00 91.88 148 THR A CA 1
ATOM 1240 C C . THR A 1 148 ? -6.368 -0.898 -15.583 1.00 91.88 148 THR A C 1
ATOM 1242 O O . THR A 1 148 ? -5.837 -0.137 -16.390 1.00 91.88 148 THR A O 1
ATOM 1245 N N . LYS A 1 149 ? -6.546 -2.194 -15.889 1.00 94.00 149 LYS A N 1
ATOM 1246 C CA . LYS A 1 149 ? -6.132 -2.742 -17.194 1.00 94.00 149 LYS A CA 1
ATOM 1247 C C . LYS A 1 149 ? -6.872 -2.088 -18.367 1.00 94.00 149 LYS A C 1
ATOM 1249 O O . LYS A 1 149 ? -6.288 -1.964 -19.446 1.00 94.00 149 LYS A O 1
ATOM 1254 N N . ARG A 1 150 ? -8.147 -1.721 -18.201 1.00 93.56 150 ARG A N 1
ATOM 1255 C CA . ARG A 1 150 ? -8.898 -0.964 -19.214 1.00 93.56 150 ARG A CA 1
ATOM 1256 C C . ARG A 1 150 ? -8.388 0.469 -19.335 1.00 93.56 150 ARG A C 1
ATOM 1258 O O . ARG A 1 150 ? -8.231 0.909 -20.467 1.00 93.56 150 ARG A O 1
ATOM 1265 N N . ALA A 1 151 ? -8.062 1.137 -18.230 1.00 93.69 151 ALA A N 1
ATOM 1266 C CA . ALA A 1 151 ? -7.500 2.488 -18.227 1.00 93.69 151 ALA A CA 1
ATOM 1267 C C . ALA A 1 151 ? -6.179 2.561 -19.012 1.00 93.69 151 ALA A C 1
ATOM 1269 O O . ALA A 1 151 ? -5.976 3.472 -19.804 1.00 93.69 151 ALA A O 1
ATOM 1270 N N . PHE A 1 152 ? -5.348 1.516 -18.948 1.00 95.69 152 PHE A N 1
ATOM 1271 C CA . PHE A 1 152 ? -4.161 1.388 -19.804 1.00 95.69 152 PHE A CA 1
ATOM 1272 C C . PHE A 1 152 ? -4.437 1.394 -21.316 1.00 95.69 152 PHE A C 1
ATOM 1274 O O . PHE A 1 152 ? -3.502 1.530 -22.092 1.00 95.69 152 PHE A O 1
ATOM 1281 N N . LYS A 1 153 ? -5.679 1.212 -21.784 1.00 95.19 153 LYS A N 1
ATOM 1282 C CA . LYS A 1 153 ? -6.006 1.386 -23.211 1.00 95.19 153 LYS A CA 1
ATOM 1283 C C . LYS A 1 153 ? -6.031 2.855 -23.640 1.00 95.19 153 LYS A C 1
ATOM 1285 O O . LYS A 1 153 ? -6.012 3.099 -24.839 1.00 95.19 153 LYS A O 1
ATOM 1290 N N . LEU A 1 154 ? -6.107 3.779 -22.682 1.00 92.81 154 LEU A N 1
ATOM 1291 C CA . LEU A 1 154 ? -6.110 5.222 -22.911 1.00 92.81 154 LEU A CA 1
ATOM 1292 C C . LEU A 1 154 ? -4.695 5.779 -23.129 1.00 92.81 154 LEU A C 1
ATOM 1294 O O . LEU A 1 154 ? -4.569 6.902 -23.597 1.00 92.81 154 LEU A O 1
ATOM 1298 N N . THR A 1 155 ? -3.648 5.012 -22.802 1.00 93.56 155 THR A N 1
ATOM 1299 C CA . THR A 1 155 ? -2.249 5.415 -23.017 1.00 93.56 155 THR A CA 1
ATOM 1300 C C . THR A 1 155 ? -1.792 5.085 -24.435 1.00 93.56 155 THR A C 1
ATOM 1302 O O . THR A 1 155 ? -2.330 4.175 -25.075 1.00 93.56 155 THR A O 1
ATOM 1305 N N . GLU A 1 156 ? -0.737 5.747 -24.916 1.00 93.12 156 GLU A N 1
ATOM 1306 C CA . GLU A 1 156 ? -0.236 5.565 -26.290 1.00 93.12 156 GLU A CA 1
ATOM 1307 C C . GLU A 1 156 ? 0.180 4.114 -26.578 1.00 93.12 156 GLU A C 1
ATOM 1309 O O . GLU A 1 156 ? -0.018 3.577 -27.671 1.00 93.12 156 GLU A O 1
ATOM 1314 N N . ARG A 1 157 ? 0.737 3.430 -25.572 1.00 93.00 157 ARG A N 1
ATOM 1315 C CA . ARG A 1 157 ? 1.180 2.030 -25.697 1.00 93.00 157 ARG A CA 1
ATOM 1316 C C . ARG A 1 157 ? 0.037 1.019 -25.572 1.00 93.00 157 ARG A C 1
ATOM 1318 O O . ARG A 1 157 ? 0.230 -0.170 -25.874 1.00 93.00 157 ARG A O 1
ATOM 1325 N N . GLY A 1 158 ? -1.137 1.460 -25.127 1.00 94.69 158 GLY A N 1
ATOM 1326 C CA . GLY A 1 158 ? -2.300 0.625 -24.873 1.00 94.69 158 GLY A CA 1
ATOM 1327 C C . GLY A 1 158 ? -2.052 -0.473 -23.827 1.00 94.69 158 GLY A C 1
ATOM 1328 O O . GLY A 1 158 ? -1.063 -0.505 -23.105 1.00 94.69 158 GLY A O 1
ATOM 1329 N N . SER A 1 159 ? -2.933 -1.476 -23.774 1.00 96.19 159 SER A N 1
ATOM 1330 C CA . SER A 1 159 ? -2.924 -2.471 -22.688 1.00 96.19 159 SER A CA 1
ATOM 1331 C C . SER A 1 159 ? -2.274 -3.825 -23.038 1.00 96.19 159 SER A C 1
ATOM 1333 O O . SER A 1 159 ? -2.472 -4.809 -22.321 1.00 96.19 159 SER A O 1
ATOM 1335 N N . LYS A 1 160 ? -1.550 -3.966 -24.163 1.00 94.88 160 LYS A N 1
ATOM 1336 C CA . LYS A 1 160 ? -1.057 -5.287 -24.645 1.00 94.88 160 LYS A CA 1
ATOM 1337 C C . LYS A 1 160 ? -0.037 -5.934 -23.695 1.00 94.88 160 LYS A C 1
ATOM 1339 O O . LYS A 1 160 ? 0.007 -7.165 -23.556 1.00 94.88 160 LYS A O 1
ATOM 1344 N N . TYR A 1 161 ? 0.784 -5.119 -23.044 1.00 95.31 161 TYR A N 1
ATOM 1345 C CA . TYR A 1 161 ? 1.812 -5.541 -22.088 1.00 95.31 161 TYR A CA 1
ATOM 1346 C C . TYR A 1 161 ? 1.280 -5.666 -20.650 1.00 95.31 161 TYR A C 1
ATOM 1348 O O . TYR A 1 161 ? 1.931 -6.259 -19.793 1.00 95.31 161 TYR A O 1
ATOM 1356 N N . VAL A 1 162 ? 0.040 -5.231 -20.426 1.00 98.12 162 VAL A N 1
ATOM 1357 C CA . VAL A 1 162 ? -0.637 -5.242 -19.132 1.00 98.12 162 VAL A CA 1
ATOM 1358 C C . VAL A 1 162 ? -1.370 -6.565 -18.923 1.00 98.12 162 VAL A C 1
ATOM 1360 O O . VAL A 1 162 ? -2.154 -7.029 -19.764 1.00 98.12 162 VAL A O 1
ATOM 1363 N N . LYS A 1 163 ? -1.093 -7.220 -17.800 1.00 97.75 163 LYS A N 1
ATOM 1364 C CA . LYS A 1 163 ? -1.621 -8.526 -17.417 1.00 97.75 163 LYS A CA 1
ATOM 1365 C C . LYS A 1 163 ? -2.500 -8.351 -16.195 1.00 97.75 163 LYS A C 1
ATOM 1367 O O . LYS A 1 163 ? -2.055 -7.879 -15.163 1.00 97.75 163 LYS A O 1
ATOM 1372 N N . PHE A 1 164 ? -3.744 -8.782 -16.328 1.00 96.12 164 PHE A N 1
ATOM 1373 C CA . PHE A 1 164 ? -4.661 -8.858 -15.205 1.00 96.12 164 PHE A CA 1
ATOM 1374 C C . PHE A 1 164 ? -4.348 -10.133 -14.425 1.00 96.12 164 PHE A C 1
ATOM 1376 O O . PHE A 1 164 ? -4.577 -11.240 -14.930 1.00 96.12 164 PHE A O 1
ATOM 1383 N N . THR A 1 165 ? -3.738 -9.980 -13.254 1.00 96.12 165 THR A N 1
ATOM 1384 C CA . THR A 1 165 ? -3.212 -11.101 -12.466 1.00 96.12 165 THR A CA 1
ATOM 1385 C C . THR A 1 165 ? -3.832 -11.227 -11.089 1.00 96.12 165 THR A C 1
ATOM 1387 O O . THR A 1 165 ? -3.682 -12.294 -10.501 1.00 96.12 165 THR A O 1
ATOM 1390 N N . GLY A 1 166 ? -4.558 -10.217 -10.606 1.00 95.19 166 GLY A N 1
ATOM 1391 C CA . GLY A 1 166 ? -4.888 -10.112 -9.186 1.00 95.19 166 GLY A CA 1
ATOM 1392 C C . GLY A 1 166 ? -3.681 -9.615 -8.384 1.00 95.19 166 GLY A C 1
ATOM 1393 O O . GLY A 1 166 ? -2.632 -9.309 -8.961 1.00 95.19 166 GLY A O 1
ATOM 1394 N N . SER A 1 167 ? -3.828 -9.546 -7.061 1.00 95.25 167 SER A N 1
ATOM 1395 C CA . SER A 1 167 ? -2.834 -8.964 -6.154 1.00 95.25 167 SER A CA 1
ATOM 1396 C C . SER A 1 167 ? -2.130 -10.030 -5.302 1.00 95.25 167 SER A C 1
ATOM 1398 O O . SER A 1 167 ? -2.781 -10.641 -4.451 1.00 95.25 167 SER A O 1
ATOM 1400 N N . PRO A 1 168 ? -0.803 -10.242 -5.449 1.00 95.56 168 PRO A N 1
ATOM 1401 C CA . PRO A 1 168 ? -0.045 -11.071 -4.505 1.00 95.56 168 PRO A CA 1
ATOM 1402 C C . PRO A 1 168 ? -0.127 -10.540 -3.068 1.00 95.56 168 PRO A C 1
ATOM 1404 O O . PRO A 1 168 ? -0.097 -11.321 -2.118 1.00 95.56 168 PRO A O 1
ATOM 1407 N N . LYS A 1 169 ? -0.294 -9.220 -2.914 1.00 94.56 169 LYS A N 1
ATOM 1408 C CA . LYS A 1 169 ? -0.468 -8.571 -1.617 1.00 94.56 169 LYS A CA 1
ATOM 1409 C C . LYS A 1 169 ? -1.774 -8.986 -0.939 1.00 94.56 169 LYS A C 1
ATOM 1411 O O . LYS A 1 169 ? -1.739 -9.362 0.227 1.00 94.56 169 LYS A O 1
ATOM 1416 N N . ILE A 1 170 ? -2.895 -9.022 -1.670 1.00 95.12 170 ILE A N 1
ATOM 1417 C CA . ILE A 1 170 ? -4.174 -9.537 -1.140 1.00 95.12 170 ILE A CA 1
ATOM 1418 C C . ILE A 1 170 ? -4.047 -11.024 -0.781 1.00 95.12 170 ILE A C 1
ATOM 1420 O O . ILE A 1 170 ? -4.435 -11.429 0.315 1.00 95.12 170 ILE A O 1
ATOM 1424 N N . ASP A 1 171 ? -3.438 -11.833 -1.660 1.00 95.38 171 ASP A N 1
ATOM 1425 C CA . ASP A 1 171 ? -3.194 -13.258 -1.392 1.00 95.38 171 ASP A CA 1
ATOM 1426 C C . ASP A 1 171 ? -2.387 -13.456 -0.087 1.00 95.38 171 ASP A C 1
ATOM 1428 O O . ASP A 1 171 ? -2.717 -14.323 0.733 1.00 95.38 171 ASP A O 1
ATOM 1432 N N . SER A 1 172 ? -1.358 -12.628 0.133 1.00 94.31 172 SER A N 1
ATOM 1433 C CA . SER A 1 172 ? -0.542 -12.603 1.353 1.00 94.31 172 SER A CA 1
ATOM 1434 C C . SER A 1 172 ? -1.339 -12.154 2.581 1.00 94.31 172 SER A C 1
ATOM 1436 O O . SER A 1 172 ? -1.301 -12.827 3.615 1.00 94.31 172 SER A O 1
ATOM 1438 N N . LEU A 1 173 ? -2.100 -11.061 2.466 1.00 95.06 173 LEU A N 1
ATOM 1439 C CA . LEU A 1 173 ? -2.909 -10.486 3.541 1.00 95.06 173 LEU A CA 1
ATOM 1440 C C . LEU A 1 173 ? -3.922 -11.500 4.076 1.00 95.06 173 LEU A C 1
ATOM 1442 O O . LEU A 1 173 ? -3.916 -11.825 5.262 1.00 95.06 173 LEU A O 1
ATOM 1446 N N . MET A 1 174 ? -4.708 -12.104 3.185 1.00 94.88 174 MET A N 1
ATOM 1447 C CA . MET A 1 174 ? -5.682 -13.130 3.559 1.00 94.88 174 MET A CA 1
ATOM 1448 C C . MET A 1 174 ? -5.022 -14.387 4.129 1.00 94.88 174 MET A C 1
ATOM 1450 O O . MET A 1 174 ? -5.575 -15.063 4.995 1.00 94.88 174 MET A O 1
ATOM 1454 N N . LYS A 1 175 ? -3.838 -14.762 3.629 1.00 95.12 175 LYS A N 1
ATOM 1455 C CA . LYS A 1 175 ? -3.081 -15.892 4.182 1.00 95.12 175 LYS A CA 1
ATOM 1456 C C . LYS A 1 175 ? -2.622 -15.603 5.611 1.00 95.12 175 LYS A C 1
ATOM 1458 O O . LYS A 1 175 ? -2.662 -16.523 6.426 1.00 95.12 175 LYS A O 1
ATOM 1463 N N . ARG A 1 176 ? -2.181 -14.376 5.908 1.00 95.00 176 ARG A N 1
ATOM 1464 C CA . ARG A 1 176 ? -1.846 -13.948 7.273 1.00 95.00 176 ARG A CA 1
ATOM 1465 C C . ARG A 1 176 ? -3.088 -13.938 8.155 1.00 95.00 176 ARG A C 1
ATOM 1467 O O . ARG A 1 176 ? -3.032 -14.520 9.229 1.00 95.00 176 ARG A O 1
ATOM 1474 N N . ALA A 1 177 ? -4.210 -13.410 7.666 1.00 95.94 177 ALA A N 1
ATOM 1475 C CA . ALA A 1 177 ? -5.472 -13.371 8.404 1.00 95.94 177 ALA A CA 1
ATOM 1476 C C . ALA A 1 177 ? -5.924 -14.771 8.846 1.00 95.94 177 ALA A C 1
ATOM 1478 O O . ALA A 1 177 ? -6.135 -15.008 10.029 1.00 95.94 177 ALA A O 1
ATOM 1479 N N . ARG A 1 178 ? -5.921 -15.753 7.932 1.00 95.19 178 ARG A N 1
ATOM 1480 C CA . ARG A 1 178 ? -6.248 -17.160 8.250 1.00 95.19 178 ARG A CA 1
ATOM 1481 C C . ARG A 1 178 ? -5.299 -17.826 9.255 1.00 95.19 178 ARG A C 1
ATOM 1483 O O . ARG A 1 178 ? -5.632 -18.875 9.793 1.00 95.19 178 ARG A O 1
ATOM 1490 N N . LYS A 1 179 ? -4.085 -17.297 9.426 1.00 95.75 179 LYS A N 1
ATOM 1491 C CA . LYS A 1 179 ? -3.067 -17.821 10.350 1.00 95.75 179 LYS A CA 1
ATOM 1492 C C . LYS A 1 179 ? -2.988 -17.038 11.656 1.00 95.75 179 LYS A C 1
ATOM 1494 O O . LYS A 1 179 ? -2.286 -17.481 12.566 1.00 95.75 179 LYS A O 1
ATOM 1499 N N . ALA A 1 180 ? -3.627 -15.875 11.725 1.00 95.88 180 ALA A N 1
ATOM 1500 C CA . ALA A 1 180 ? -3.636 -15.060 12.919 1.00 95.88 180 ALA A CA 1
ATOM 1501 C C . ALA A 1 180 ? -4.332 -15.840 14.034 1.00 95.88 180 ALA A C 1
ATOM 1503 O O . ALA A 1 180 ? -5.396 -16.423 13.834 1.00 95.88 180 ALA A O 1
ATOM 1504 N N . LYS A 1 181 ? -3.698 -15.881 15.205 1.00 94.00 181 LYS A N 1
ATOM 1505 C CA . LYS A 1 181 ? -4.304 -16.496 16.381 1.00 94.00 181 LYS A CA 1
ATOM 1506 C C . LYS A 1 181 ? -5.354 -15.543 16.935 1.00 94.00 181 LYS A C 1
ATOM 1508 O O . LYS A 1 181 ? -5.066 -14.360 17.131 1.00 94.00 181 LYS A O 1
ATOM 1513 N N . THR A 1 182 ? -6.540 -16.071 17.201 1.00 92.88 182 THR A N 1
ATOM 1514 C CA . THR A 1 182 ? -7.527 -15.393 18.033 1.00 92.88 182 THR A CA 1
ATOM 1515 C C . THR A 1 182 ? -7.059 -15.449 19.482 1.00 92.88 182 THR A C 1
ATOM 1517 O O . THR A 1 182 ? -6.564 -16.484 19.935 1.00 92.88 182 THR A O 1
ATOM 1520 N N . VAL A 1 183 ? -7.170 -14.334 20.192 1.00 92.31 183 VAL A N 1
ATOM 1521 C CA . VAL A 1 183 ? -6.859 -14.240 21.618 1.00 92.31 183 VAL A CA 1
ATOM 1522 C C . VAL A 1 183 ? -8.133 -13.930 22.384 1.00 92.31 183 VAL A C 1
ATOM 1524 O O . VAL A 1 183 ? -8.913 -13.072 21.967 1.00 92.31 183 VAL A O 1
ATOM 1527 N N . ASP A 1 184 ? -8.325 -14.615 23.507 1.00 90.75 184 ASP A N 1
ATOM 1528 C CA . ASP A 1 184 ? -9.409 -14.287 24.423 1.00 90.75 184 ASP A CA 1
ATOM 1529 C C . ASP A 1 184 ? -9.132 -12.925 25.059 1.00 90.75 184 ASP A C 1
ATOM 1531 O O . ASP A 1 184 ? -8.015 -12.624 25.494 1.00 90.75 184 ASP A O 1
ATOM 1535 N N . ARG A 1 185 ? -10.160 -12.080 25.083 1.00 93.25 185 ARG A N 1
ATOM 1536 C CA . ARG A 1 185 ? -10.107 -10.728 25.639 1.00 93.25 185 ARG A CA 1
ATOM 1537 C C . ARG A 1 185 ? -11.277 -10.535 26.586 1.00 93.25 185 ARG A C 1
ATOM 1539 O O . ARG A 1 185 ? -12.379 -10.994 26.313 1.00 93.25 185 ARG A O 1
ATOM 1546 N N . SER A 1 186 ? -11.032 -9.825 27.682 1.00 91.44 186 SER A N 1
ATOM 1547 C CA . SER A 1 186 ? -12.059 -9.479 28.671 1.00 91.44 186 SER A CA 1
ATOM 1548 C C . SER A 1 186 ? -12.821 -8.195 28.337 1.00 91.44 186 SER A C 1
ATOM 1550 O O . SER A 1 186 ? -13.860 -7.939 28.936 1.00 91.44 186 SER A O 1
ATOM 1552 N N . ARG A 1 187 ? -12.306 -7.384 27.404 1.00 95.94 187 ARG A N 1
ATOM 1553 C CA . ARG A 1 187 ? -12.864 -6.086 27.014 1.00 95.94 187 ARG A CA 1
ATOM 1554 C C . ARG A 1 187 ? -13.105 -6.010 25.514 1.00 95.94 187 ARG A C 1
ATOM 1556 O O . ARG A 1 187 ? -12.333 -6.565 24.722 1.00 95.94 187 ARG A O 1
ATOM 1563 N N . TYR A 1 188 ? -14.154 -5.275 25.151 1.00 97.81 188 TYR A N 1
ATOM 1564 C CA . TYR A 1 188 ? -14.420 -4.873 23.774 1.00 97.81 188 TYR A CA 1
ATOM 1565 C C . TYR A 1 188 ? -13.245 -4.032 23.263 1.00 97.81 188 TYR A C 1
ATOM 1567 O O . TYR A 1 188 ? -12.716 -3.211 24.011 1.00 97.81 188 TYR A O 1
ATOM 1575 N N . ARG A 1 189 ? -12.813 -4.236 22.016 1.00 98.38 189 ARG A N 1
ATOM 1576 C CA . ARG A 1 189 ? -11.661 -3.541 21.433 1.00 98.38 189 ARG A CA 1
ATOM 1577 C C . ARG A 1 189 ? -12.018 -2.800 20.167 1.00 98.38 189 ARG A C 1
ATOM 1579 O O . ARG A 1 189 ? -12.388 -3.403 19.157 1.00 98.38 189 ARG A O 1
ATOM 1586 N N . ILE A 1 190 ? -11.770 -1.502 20.202 1.00 98.69 190 ILE A N 1
ATOM 1587 C CA . ILE A 1 190 ? -11.826 -0.628 19.041 1.00 98.69 190 ILE A CA 1
ATOM 1588 C C . ILE A 1 190 ? -10.401 -0.425 18.538 1.00 98.69 190 ILE A C 1
ATOM 1590 O O . ILE A 1 190 ? -9.492 -0.113 19.303 1.00 98.69 190 ILE A O 1
ATOM 1594 N N . VAL A 1 191 ? -10.199 -0.583 17.236 1.00 98.62 191 VAL A N 1
ATOM 1595 C CA . VAL A 1 191 ? -9.022 -0.037 16.561 1.00 98.62 191 VAL A CA 1
ATOM 1596 C C . VAL A 1 191 ? -9.449 1.277 15.939 1.00 98.62 191 VAL A C 1
ATOM 1598 O O . VAL A 1 191 ? -10.322 1.284 15.076 1.00 98.62 191 VAL A O 1
ATOM 1601 N N . TRP A 1 192 ? -8.853 2.381 16.371 1.00 98.56 192 TRP A N 1
ATOM 1602 C CA . TRP A 1 192 ? -9.053 3.679 15.746 1.00 98.56 192 TRP A CA 1
ATOM 1603 C C . TRP A 1 192 ? -7.860 4.000 14.858 1.00 98.56 192 TRP A C 1
ATOM 1605 O O . TRP A 1 192 ? -6.733 4.128 15.339 1.00 98.56 192 TRP A O 1
ATOM 1615 N N . ALA A 1 193 ? -8.102 4.102 13.556 1.00 97.75 193 ALA A N 1
ATOM 1616 C CA . ALA A 1 193 ? -7.061 4.238 12.554 1.00 97.75 193 ALA A CA 1
ATOM 1617 C C . ALA A 1 193 ? -7.244 5.492 11.688 1.00 97.75 193 ALA A C 1
ATOM 1619 O O . ALA A 1 193 ? -7.783 5.393 10.578 1.00 97.75 193 ALA A O 1
ATOM 1620 N N . PRO A 1 194 ? -6.817 6.663 12.190 1.00 96.62 194 PRO A N 1
ATOM 1621 C CA . PRO A 1 194 ? -6.906 7.912 11.455 1.00 96.62 194 PRO A CA 1
ATOM 1622 C C . PRO A 1 194 ? -5.839 8.053 10.363 1.00 96.62 194 PRO A C 1
ATOM 1624 O O . PRO A 1 194 ? -4.703 7.573 10.472 1.00 96.62 194 PRO A O 1
ATOM 1627 N N . HIS A 1 195 ? -6.214 8.766 9.312 1.00 94.94 195 HIS A N 1
ATOM 1628 C CA . HIS A 1 195 ? -5.487 8.957 8.075 1.00 94.94 195 HIS A CA 1
ATOM 1629 C C . HIS A 1 195 ? -4.930 10.369 7.976 1.00 94.94 195 HIS A C 1
ATOM 1631 O O . HIS A 1 195 ? -5.469 11.334 8.507 1.00 94.94 195 HIS A O 1
ATOM 1637 N N . HIS A 1 196 ? -3.824 10.492 7.256 1.00 92.06 196 HIS A N 1
ATOM 1638 C CA . HIS A 1 196 ? -3.007 11.700 7.254 1.00 92.06 196 HIS A CA 1
ATOM 1639 C C . HIS A 1 196 ? -3.262 12.640 6.067 1.00 92.06 196 HIS A C 1
ATOM 1641 O O . HIS A 1 196 ? -2.638 13.690 5.958 1.00 92.06 196 HIS A O 1
ATOM 1647 N N . SER A 1 197 ? -4.117 12.265 5.113 1.00 90.62 197 SER A N 1
ATOM 1648 C CA . SER A 1 197 ? -4.326 13.083 3.915 1.00 90.62 197 SER A CA 1
ATOM 1649 C C . SER A 1 197 ? -5.272 14.252 4.191 1.00 90.62 197 SER A C 1
ATOM 1651 O O . SER A 1 197 ? -6.465 14.029 4.390 1.00 90.62 197 SER A O 1
ATOM 1653 N N . TYR A 1 198 ? -4.759 15.475 4.086 1.00 88.00 198 TYR A N 1
ATOM 1654 C CA . TYR A 1 198 ? -5.527 16.716 4.216 1.00 88.00 198 TYR A CA 1
ATOM 1655 C C . TYR A 1 198 ? -5.449 17.573 2.949 1.00 88.00 198 TYR A C 1
ATOM 1657 O O . TYR A 1 198 ? -4.428 17.584 2.258 1.00 88.00 198 TYR A O 1
ATOM 1665 N N . GLY A 1 199 ? -6.499 18.345 2.686 1.00 83.25 199 GLY A N 1
ATOM 1666 C CA . GLY A 1 199 ? -6.568 19.335 1.615 1.00 83.25 199 GLY A CA 1
ATOM 1667 C C . GLY A 1 199 ? -6.952 18.749 0.249 1.00 83.25 199 GLY A C 1
ATOM 1668 O O . GLY A 1 199 ? -6.612 17.609 -0.049 1.00 83.25 199 GLY A O 1
ATOM 1669 N N . PRO A 1 200 ? -7.608 19.536 -0.622 1.00 78.38 200 PRO A N 1
ATOM 1670 C CA . PRO A 1 200 ? -8.287 19.040 -1.828 1.00 78.38 200 PRO A CA 1
ATOM 1671 C C . PRO A 1 200 ? -7.344 18.542 -2.936 1.00 78.38 200 PRO A C 1
ATOM 1673 O O . PRO A 1 200 ? -7.769 17.846 -3.856 1.00 78.38 200 PRO A O 1
ATOM 1676 N N . LEU A 1 201 ? -6.055 18.891 -2.865 1.00 77.06 201 LEU A N 1
ATOM 1677 C CA . LEU A 1 201 ? -5.045 18.517 -3.864 1.00 77.06 201 LEU A CA 1
ATOM 1678 C C . LEU A 1 201 ? -4.474 17.103 -3.666 1.00 77.06 201 LEU A C 1
ATOM 1680 O O . LEU A 1 201 ? -3.684 16.644 -4.493 1.00 77.06 201 LEU A O 1
ATOM 1684 N N . TRP A 1 202 ? -4.862 16.427 -2.585 1.00 82.69 202 TRP A N 1
ATOM 1685 C CA . TRP A 1 202 ? -4.604 15.012 -2.332 1.00 82.69 202 TRP A CA 1
ATOM 1686 C C . TRP A 1 202 ? -5.845 14.389 -1.684 1.00 82.69 202 TRP A C 1
ATOM 1688 O O . TRP A 1 202 ? -6.761 15.118 -1.344 1.00 82.69 202 TRP A O 1
ATOM 1698 N N . LEU A 1 203 ? -5.875 13.068 -1.502 1.00 89.19 203 LEU A N 1
ATOM 1699 C CA . LEU A 1 203 ? -7.041 12.245 -1.130 1.00 89.19 203 LEU A CA 1
ATOM 1700 C C . LEU A 1 203 ? -8.071 12.877 -0.155 1.00 89.19 203 LEU A C 1
ATOM 1702 O O . LEU A 1 203 ? -9.254 12.582 -0.268 1.00 89.19 203 LEU A O 1
ATOM 1706 N N . ASN A 1 204 ? -7.644 13.728 0.787 1.00 92.56 204 ASN A N 1
ATOM 1707 C CA . ASN A 1 204 ? -8.487 14.506 1.711 1.00 92.56 204 ASN A CA 1
ATOM 1708 C C . ASN A 1 204 ? -9.429 13.673 2.602 1.00 92.56 204 ASN A C 1
ATOM 1710 O O . ASN A 1 204 ? -10.509 14.112 2.973 1.00 92.56 204 ASN A O 1
ATOM 1714 N N . PHE A 1 205 ? -9.007 12.461 2.954 1.00 94.94 205 PHE A N 1
ATOM 1715 C CA . PHE A 1 205 ? -9.746 11.556 3.836 1.00 94.94 205 PHE A CA 1
ATOM 1716 C C . PHE A 1 205 ? -9.600 11.873 5.332 1.00 94.94 205 PHE A C 1
ATOM 1718 O O . PHE A 1 205 ? -10.447 11.469 6.113 1.00 94.94 205 PHE A O 1
ATOM 1725 N N . GLY A 1 206 ? -8.536 12.567 5.751 1.00 94.56 206 GLY A N 1
ATOM 1726 C CA . GLY A 1 206 ? -8.214 12.753 7.165 1.00 94.56 206 GLY A CA 1
ATOM 1727 C C . GLY A 1 206 ? -9.262 13.580 7.910 1.00 94.56 206 GLY A C 1
ATOM 1728 O O . GLY A 1 206 ? -9.732 14.606 7.412 1.00 94.56 206 GLY A O 1
ATOM 1729 N N . THR A 1 207 ? -9.593 13.134 9.119 1.00 95.69 207 THR A N 1
ATOM 1730 C CA . THR A 1 207 ? -10.587 13.748 10.013 1.00 95.69 207 THR A CA 1
ATOM 1731 C C . THR A 1 207 ? -10.081 13.939 11.450 1.00 95.69 207 THR A C 1
ATOM 1733 O O . THR A 1 207 ? -10.801 14.458 12.300 1.00 95.69 207 THR A O 1
ATOM 1736 N N . PHE A 1 208 ? -8.826 13.560 11.742 1.00 96.31 208 PHE A N 1
ATOM 1737 C CA . PHE A 1 208 ? -8.252 13.602 13.096 1.00 96.31 208 PHE A CA 1
ATOM 1738 C C . PHE A 1 208 ? -8.398 14.975 13.772 1.00 96.31 208 PHE A C 1
ATOM 1740 O O . PHE A 1 208 ? -8.900 15.053 14.888 1.00 96.31 208 PHE A O 1
ATOM 1747 N N . THR A 1 209 ? -8.039 16.059 13.075 1.00 94.81 209 THR A N 1
ATOM 1748 C CA . THR A 1 209 ? -8.140 17.459 13.541 1.00 94.81 209 THR A CA 1
ATOM 1749 C C . THR A 1 209 ? -9.543 17.888 13.966 1.00 94.81 209 THR A C 1
ATOM 1751 O O . THR A 1 209 ? -9.685 18.859 14.694 1.00 94.81 209 THR A O 1
ATOM 1754 N N . GLN A 1 210 ? -10.582 17.192 13.504 1.00 93.56 210 GLN A N 1
ATOM 1755 C CA . GLN A 1 210 ? -11.972 17.493 13.828 1.00 93.56 210 GLN A CA 1
ATOM 1756 C C . GLN A 1 210 ? -12.484 16.692 15.033 1.00 93.56 210 GLN A C 1
ATOM 1758 O O . GLN A 1 210 ? -13.519 17.053 15.575 1.00 93.56 210 GLN A O 1
ATOM 1763 N N . MET A 1 211 ? -11.811 15.606 15.434 1.00 94.38 211 MET A N 1
ATOM 1764 C CA . MET A 1 211 ? -12.380 14.630 16.379 1.00 94.38 211 MET A CA 1
ATOM 1765 C C . MET A 1 211 ? -11.422 14.098 17.446 1.00 94.38 211 MET A C 1
ATOM 1767 O O . MET A 1 211 ? -11.853 13.330 18.301 1.00 94.38 211 MET A O 1
ATOM 1771 N N . HIS A 1 212 ? -10.129 14.433 17.414 1.00 96.88 212 HIS A N 1
ATOM 1772 C CA . HIS A 1 212 ? -9.150 13.823 18.324 1.00 96.88 212 HIS A CA 1
ATOM 1773 C C . HIS A 1 212 ? -9.474 14.068 19.804 1.00 96.88 212 HIS A C 1
ATOM 1775 O O . HIS A 1 212 ? -9.245 13.190 20.637 1.00 96.88 212 HIS A O 1
ATOM 1781 N N . ASP A 1 213 ? -10.029 15.235 20.139 1.00 97.69 213 ASP A N 1
ATOM 1782 C CA . ASP A 1 213 ? -10.431 15.557 21.508 1.00 97.69 213 ASP A CA 1
ATOM 1783 C C . ASP A 1 213 ? -11.700 14.809 21.909 1.00 97.69 213 ASP A C 1
ATOM 1785 O O . ASP A 1 213 ? -11.762 14.271 23.013 1.00 97.69 213 ASP A O 1
ATOM 1789 N N . GLU A 1 214 ? -12.676 14.691 21.008 1.00 97.81 214 GLU A N 1
ATOM 1790 C CA . GLU A 1 214 ? -13.890 13.907 21.250 1.00 97.81 214 GLU A CA 1
ATOM 1791 C C . GLU A 1 214 ? -13.560 12.424 21.456 1.00 97.81 214 GLU A C 1
ATOM 1793 O O . GLU A 1 214 ? -14.065 11.806 22.390 1.00 97.81 214 GLU A O 1
ATOM 1798 N N . MET A 1 215 ? -12.646 11.870 20.655 1.00 98.19 215 MET A N 1
ATOM 1799 C CA . MET A 1 215 ? -12.149 10.505 20.820 1.00 98.19 215 MET A CA 1
ATOM 1800 C C . MET A 1 215 ? -11.414 10.316 22.154 1.00 98.19 215 MET A C 1
ATOM 1802 O O . MET A 1 215 ? -11.614 9.313 22.840 1.00 98.19 215 MET A O 1
ATOM 1806 N N . LEU A 1 216 ? -10.595 11.286 22.571 1.00 98.62 216 LEU A N 1
ATOM 1807 C CA . LEU A 1 216 ? -9.932 11.237 23.874 1.00 98.62 216 LEU A CA 1
ATOM 1808 C C . LEU A 1 216 ? -10.947 11.274 25.030 1.00 98.62 216 LEU A C 1
ATOM 1810 O O . LEU A 1 216 ? -10.775 10.562 26.020 1.00 98.62 216 LEU A O 1
ATOM 1814 N N . GLN A 1 217 ? -12.005 12.083 24.926 1.00 98.50 217 GLN A N 1
ATOM 1815 C CA . GLN A 1 217 ? -13.078 12.099 25.927 1.00 98.50 217 GLN A CA 1
ATOM 1816 C C . GLN A 1 217 ? -13.892 10.805 25.917 1.00 98.50 217 GLN A C 1
ATOM 1818 O O . GLN A 1 217 ? -14.194 10.273 26.982 1.00 98.50 217 GLN A O 1
ATOM 1823 N N . PHE A 1 218 ? -14.173 10.255 24.738 1.00 98.62 218 PHE A N 1
ATOM 1824 C CA . PHE A 1 218 ? -14.828 8.961 24.592 1.00 98.62 218 PHE A CA 1
ATOM 1825 C C . PHE A 1 218 ? -14.022 7.844 25.267 1.00 98.62 218 PHE A C 1
ATOM 1827 O O . PHE A 1 218 ? -14.586 7.058 26.024 1.00 98.62 218 PHE A O 1
ATOM 1834 N N . ALA A 1 219 ? -12.700 7.811 25.075 1.00 98.56 219 ALA A N 1
ATOM 1835 C CA . ALA A 1 219 ? -11.825 6.847 25.740 1.00 98.56 219 ALA A CA 1
ATOM 1836 C C . ALA A 1 219 ? -11.875 6.971 27.274 1.00 98.56 219 ALA A C 1
ATOM 1838 O O . ALA A 1 219 ? -11.900 5.957 27.971 1.00 98.56 219 ALA A O 1
ATOM 1839 N N . LYS A 1 220 ? -11.940 8.204 27.801 1.00 98.50 220 LYS A N 1
ATOM 1840 C CA . LYS A 1 220 ? -12.074 8.473 29.245 1.00 98.50 220 LYS A CA 1
ATOM 1841 C C . LYS A 1 220 ? -13.412 8.013 29.814 1.00 98.50 220 LYS A C 1
ATOM 1843 O O . LYS A 1 220 ? -13.443 7.545 30.949 1.00 98.50 220 LYS A O 1
ATOM 1848 N N . SER A 1 221 ? -14.503 8.175 29.066 1.00 98.12 221 SER A N 1
ATOM 1849 C CA . SER A 1 221 ? -15.842 7.814 29.541 1.00 98.12 221 SER A CA 1
ATOM 1850 C C . SER A 1 221 ? -16.175 6.327 29.387 1.00 98.12 221 SER A C 1
ATOM 1852 O O . SER A 1 221 ? -17.191 5.912 29.931 1.00 98.12 221 SER A O 1
ATOM 1854 N N . HIS A 1 222 ? -15.338 5.544 28.692 1.00 98.19 222 HIS A N 1
ATOM 1855 C CA . HIS A 1 222 ? -15.526 4.100 28.476 1.00 98.19 222 HIS A CA 1
ATOM 1856 C C . HIS A 1 222 ? -14.299 3.276 28.934 1.00 98.19 222 HIS A C 1
ATOM 1858 O O . HIS A 1 222 ? -13.630 2.636 28.114 1.00 98.19 222 HIS A O 1
ATOM 1864 N N . PRO A 1 223 ? -13.938 3.289 30.236 1.00 97.69 223 PRO A N 1
ATOM 1865 C CA . PRO A 1 223 ? -12.771 2.566 30.762 1.00 97.69 223 PRO A CA 1
ATOM 1866 C C . PRO A 1 223 ? -12.863 1.033 30.620 1.00 97.69 223 PRO A C 1
ATOM 1868 O O . PRO A 1 223 ? -11.867 0.325 30.790 1.00 97.69 223 PRO A O 1
ATOM 1871 N N . GLU A 1 224 ? -14.050 0.503 30.330 1.00 97.62 224 GLU A N 1
ATOM 1872 C CA . GLU A 1 224 ? -14.328 -0.903 30.040 1.00 97.62 224 GLU A CA 1
ATOM 1873 C C . GLU A 1 224 ? -13.968 -1.332 28.608 1.00 97.62 224 GLU A C 1
ATOM 1875 O O . GLU A 1 224 ? -14.031 -2.524 28.301 1.00 97.62 224 GLU A O 1
ATOM 1880 N N . ILE A 1 225 ? -13.562 -0.396 27.745 1.00 98.25 225 ILE A N 1
ATOM 1881 C CA . ILE A 1 225 ? -13.258 -0.632 26.330 1.00 98.25 225 ILE A CA 1
ATOM 1882 C C . ILE A 1 225 ? -11.782 -0.377 26.067 1.00 98.25 225 ILE A C 1
ATOM 1884 O O . ILE A 1 225 ? -11.272 0.694 26.381 1.00 98.25 225 ILE A O 1
ATOM 1888 N N . ASP A 1 226 ? -11.113 -1.331 25.424 1.00 98.62 226 ASP A N 1
ATOM 1889 C CA . ASP A 1 226 ? -9.755 -1.137 24.926 1.00 98.62 226 ASP A CA 1
ATOM 1890 C C . ASP A 1 226 ? -9.792 -0.351 23.607 1.00 98.62 226 ASP A C 1
ATOM 1892 O O . ASP A 1 226 ? -10.426 -0.785 22.640 1.00 98.62 226 ASP A O 1
ATOM 1896 N N . ILE A 1 227 ? -9.062 0.761 23.510 1.00 98.75 227 ILE A N 1
ATOM 1897 C CA . ILE A 1 227 ? -8.953 1.533 22.266 1.00 98.75 227 ILE A CA 1
ATOM 1898 C C . ILE A 1 227 ? -7.501 1.577 21.795 1.00 98.75 227 ILE A C 1
ATOM 1900 O O . ILE A 1 227 ? -6.615 2.122 22.449 1.00 98.75 227 ILE A O 1
ATOM 1904 N N . VAL A 1 228 ? -7.250 0.992 20.627 1.00 98.62 228 VAL A N 1
ATOM 1905 C CA . VAL A 1 228 ? -5.925 0.952 20.007 1.00 98.62 228 VAL A CA 1
ATOM 1906 C C . VAL A 1 228 ? -5.842 2.023 18.931 1.00 98.62 228 VAL A C 1
ATOM 1908 O O . VAL A 1 228 ? -6.492 1.920 17.891 1.00 98.62 228 VAL A O 1
ATOM 1911 N N . PHE A 1 229 ? -5.011 3.033 19.160 1.00 98.50 229 PHE A N 1
ATOM 1912 C CA . PHE A 1 229 ? -4.651 4.036 18.169 1.00 98.50 229 PHE A CA 1
ATOM 1913 C C . PHE A 1 229 ? -3.676 3.430 17.155 1.00 98.50 229 PHE A C 1
ATOM 1915 O O . PHE A 1 229 ? -2.533 3.106 17.481 1.00 98.50 229 PHE A O 1
ATOM 1922 N N . LYS A 1 230 ? -4.137 3.251 15.915 1.00 97.62 230 LYS A N 1
ATOM 1923 C CA . LYS A 1 230 ? -3.359 2.768 14.764 1.00 97.62 230 LYS A CA 1
ATOM 1924 C C . LYS A 1 230 ? -3.243 3.889 13.724 1.00 97.62 230 LYS A C 1
ATOM 1926 O O . LYS A 1 230 ? -3.868 3.802 12.666 1.00 97.62 230 LYS A O 1
ATOM 1931 N N . PRO A 1 231 ? -2.485 4.963 13.998 1.00 95.12 231 PRO A N 1
ATOM 1932 C CA . PRO A 1 231 ? -2.372 6.061 13.051 1.00 95.12 231 PRO A CA 1
ATOM 1933 C C . PRO A 1 231 ? -1.705 5.595 11.757 1.00 95.12 231 PRO A C 1
ATOM 1935 O O . PRO A 1 231 ? -0.859 4.690 11.752 1.00 95.12 231 PRO A O 1
ATOM 1938 N N . HIS A 1 232 ? -2.038 6.258 10.649 1.00 92.19 232 HIS A N 1
ATOM 1939 C CA . HIS A 1 232 ? -1.170 6.211 9.479 1.00 92.19 232 HIS A CA 1
ATOM 1940 C C . HIS A 1 232 ? 0.252 6.654 9.889 1.00 92.19 232 HIS A C 1
ATOM 1942 O O . HIS A 1 232 ? 0.362 7.640 10.620 1.00 92.19 232 HIS A O 1
ATOM 1948 N N . PRO A 1 233 ? 1.341 6.006 9.421 1.00 86.81 233 PRO A N 1
ATOM 1949 C CA . PRO A 1 233 ? 2.707 6.331 9.859 1.00 86.81 233 PRO A CA 1
ATOM 1950 C C . PRO A 1 233 ? 3.085 7.811 9.713 1.00 86.81 233 PRO A C 1
ATOM 1952 O O . PRO A 1 233 ? 3.844 8.350 10.508 1.00 86.81 233 PRO A O 1
ATOM 1955 N N . PHE A 1 234 ? 2.512 8.483 8.714 1.00 86.56 234 PHE A N 1
ATOM 1956 C CA . PHE A 1 234 ? 2.743 9.904 8.457 1.00 86.56 234 PHE A CA 1
ATOM 1957 C C . PHE A 1 234 ? 1.808 10.858 9.211 1.00 86.56 234 PHE A C 1
ATOM 1959 O O . PHE A 1 234 ? 2.015 12.059 9.120 1.00 86.56 234 PHE A O 1
ATOM 1966 N N . LEU A 1 235 ? 0.799 10.379 9.951 1.00 92.19 235 LEU A N 1
ATOM 1967 C CA . LEU A 1 235 ? -0.231 11.240 10.547 1.00 92.19 235 LEU A CA 1
ATOM 1968 C C . LEU A 1 235 ? 0.357 12.347 11.420 1.00 92.19 235 LEU A C 1
ATOM 1970 O O . LEU A 1 235 ? 0.167 13.518 11.108 1.00 92.19 235 LEU A O 1
ATOM 1974 N N . LEU A 1 236 ? 1.082 11.987 12.481 1.00 91.81 236 LEU A N 1
ATOM 1975 C CA . LEU A 1 236 ? 1.565 12.964 13.461 1.00 91.81 236 LEU A CA 1
ATOM 1976 C C . LEU A 1 236 ? 2.534 13.975 12.832 1.00 91.81 236 LEU A C 1
ATOM 1978 O O . LEU A 1 236 ? 2.431 15.167 13.104 1.00 91.81 236 LEU A O 1
ATOM 1982 N N . GLY A 1 237 ? 3.408 13.516 11.929 1.00 87.31 237 GLY A N 1
ATOM 1983 C CA . GLY A 1 237 ? 4.291 14.398 11.164 1.00 87.31 237 GLY A CA 1
ATOM 1984 C C . GLY A 1 237 ? 3.527 15.313 10.203 1.00 87.31 237 GLY A C 1
ATOM 1985 O O . GLY A 1 237 ? 3.838 16.494 10.102 1.00 87.31 237 GLY A O 1
ATOM 1986 N N . THR A 1 238 ? 2.479 14.812 9.538 1.00 88.44 238 THR A N 1
ATOM 1987 C CA . THR A 1 238 ? 1.639 15.634 8.656 1.00 88.44 238 THR A CA 1
ATOM 1988 C C . THR A 1 238 ? 0.898 16.727 9.433 1.00 88.44 238 THR A C 1
ATOM 1990 O O . THR A 1 238 ? 0.766 17.835 8.915 1.00 88.44 238 THR A O 1
ATOM 1993 N N . LEU A 1 239 ? 0.438 16.453 10.662 1.00 91.38 239 LEU A N 1
ATOM 1994 C CA . LEU A 1 239 ? -0.275 17.440 11.484 1.00 91.38 239 LEU A CA 1
ATOM 1995 C C . LEU A 1 239 ? 0.570 18.693 11.742 1.00 91.38 239 LEU A C 1
ATOM 1997 O O . LEU A 1 239 ? 0.057 19.805 11.633 1.00 91.38 239 LEU A O 1
ATOM 2001 N N . THR A 1 240 ? 1.863 18.523 12.021 1.00 91.00 240 THR A N 1
ATOM 2002 C CA . THR A 1 240 ? 2.772 19.642 12.297 1.00 91.00 240 THR A CA 1
ATOM 2003 C C . THR A 1 240 ? 3.365 20.234 11.022 1.00 91.00 240 THR A C 1
ATOM 2005 O O . THR A 1 240 ? 3.361 21.451 10.859 1.00 91.00 240 THR A O 1
ATOM 2008 N N . ALA A 1 241 ? 3.782 19.402 10.062 1.00 84.25 241 ALA A N 1
ATOM 2009 C CA . ALA A 1 241 ? 4.367 19.850 8.794 1.00 84.25 241 ALA A CA 1
ATOM 2010 C C . ALA A 1 241 ? 3.394 20.642 7.901 1.00 84.25 241 ALA A C 1
ATOM 2012 O O . ALA A 1 241 ? 3.822 21.341 6.979 1.00 84.25 241 ALA A O 1
ATOM 2013 N N . ARG A 1 242 ? 2.085 20.508 8.140 1.00 85.62 242 ARG A N 1
ATOM 2014 C CA . ARG A 1 242 ? 1.028 21.256 7.445 1.00 85.62 242 ARG A CA 1
ATOM 2015 C C . ARG A 1 242 ? 0.324 22.282 8.323 1.00 85.62 242 ARG A C 1
ATOM 2017 O O . ARG A 1 242 ? -0.727 22.770 7.922 1.00 85.62 242 ARG A O 1
ATOM 2024 N N . GLU A 1 243 ? 0.878 22.574 9.499 1.00 90.81 243 GLU A N 1
ATOM 2025 C CA . GLU A 1 243 ? 0.348 23.582 10.424 1.00 90.81 243 GLU A CA 1
ATOM 2026 C C . GLU A 1 243 ? -1.125 23.338 10.808 1.00 90.81 243 GLU A C 1
ATOM 2028 O O . GLU A 1 243 ? -1.861 24.262 11.143 1.00 90.81 243 GLU A O 1
ATOM 2033 N N . LEU A 1 244 ? -1.565 22.075 10.776 1.00 91.38 244 LEU A N 1
ATOM 2034 C CA . LEU A 1 244 ? -2.907 21.681 11.207 1.00 91.38 244 LEU A CA 1
ATOM 2035 C C . LEU A 1 244 ? -3.004 21.667 12.735 1.00 91.38 244 LEU A C 1
ATOM 2037 O O . LEU A 1 244 ? -4.064 21.924 13.296 1.00 91.38 244 LEU A O 1
ATOM 2041 N N . MET A 1 245 ? -1.889 21.359 13.400 1.00 96.06 245 MET A N 1
ATOM 2042 C CA . MET A 1 245 ? -1.707 21.437 14.846 1.00 96.06 245 MET A CA 1
ATOM 2043 C C . MET A 1 245 ? -0.271 21.873 15.157 1.00 96.06 245 MET A C 1
ATOM 2045 O O . MET A 1 245 ? 0.656 21.597 14.395 1.00 96.06 245 MET A O 1
ATOM 2049 N N . THR A 1 246 ? -0.057 22.522 16.303 1.00 96.94 246 THR A N 1
ATOM 2050 C CA . THR A 1 246 ? 1.303 22.802 16.789 1.00 96.94 246 THR A CA 1
ATOM 2051 C C . THR A 1 246 ? 1.942 21.529 17.349 1.00 96.94 246 THR A C 1
ATOM 2053 O O . THR A 1 246 ? 1.240 20.652 17.854 1.00 96.94 246 THR A O 1
ATOM 2056 N N . GLN A 1 247 ? 3.278 21.437 17.332 1.00 95.12 247 GLN A N 1
ATOM 2057 C CA . GLN A 1 247 ? 3.991 20.302 17.942 1.00 95.12 247 GLN A CA 1
ATOM 2058 C C . GLN A 1 247 ? 3.600 20.117 19.416 1.00 95.12 247 GLN A C 1
ATOM 2060 O O . GLN A 1 247 ? 3.290 19.011 19.839 1.00 95.12 247 GLN A O 1
ATOM 2065 N N . SER A 1 248 ? 3.503 21.215 20.175 1.00 97.94 248 SER A N 1
ATOM 2066 C CA . SER A 1 248 ? 3.083 21.169 21.580 1.00 97.94 248 SER A CA 1
ATOM 2067 C C . SER A 1 248 ? 1.658 20.631 21.765 1.00 97.94 248 SER A C 1
ATOM 2069 O O . SER A 1 248 ? 1.415 19.907 22.731 1.00 97.94 248 SER A O 1
ATOM 2071 N N . ALA A 1 249 ? 0.725 20.943 20.857 1.00 97.81 249 ALA A N 1
ATOM 2072 C CA . ALA A 1 249 ? -0.630 20.394 20.901 1.00 97.81 249 ALA A CA 1
ATOM 2073 C C . ALA A 1 249 ? -0.638 18.883 20.616 1.00 97.81 249 ALA A C 1
ATOM 2075 O O . ALA A 1 249 ? -1.288 18.135 21.344 1.00 97.81 249 ALA A O 1
ATOM 2076 N N . VAL A 1 250 ? 0.131 18.430 19.617 1.00 97.06 250 VAL A N 1
ATOM 2077 C CA . VAL A 1 250 ? 0.287 16.999 19.305 1.00 97.06 250 VAL A CA 1
ATOM 2078 C C . VAL A 1 250 ? 0.896 16.247 20.490 1.00 97.06 250 VAL A C 1
ATOM 2080 O O . VAL A 1 250 ? 0.317 15.261 20.939 1.00 97.06 250 VAL A O 1
ATOM 2083 N N . ASP A 1 251 ? 2.000 16.739 21.055 1.00 97.88 251 ASP A N 1
ATOM 2084 C CA . ASP A 1 251 ? 2.677 16.106 22.195 1.00 97.88 251 ASP A CA 1
ATOM 2085 C C . ASP A 1 251 ? 1.769 16.035 23.430 1.00 97.88 251 ASP A C 1
ATOM 2087 O O . ASP A 1 251 ? 1.733 15.027 24.139 1.00 97.88 251 ASP A O 1
ATOM 2091 N N . THR A 1 252 ? 0.998 17.099 23.680 1.00 98.44 252 THR A N 1
ATOM 2092 C CA . THR A 1 252 ? 0.031 17.151 24.785 1.00 98.44 252 THR A CA 1
ATOM 2093 C C . THR A 1 252 ? -1.068 16.112 24.600 1.00 98.44 252 THR A C 1
ATOM 2095 O O . THR A 1 252 ? -1.405 15.403 25.550 1.00 98.44 252 THR A O 1
ATOM 2098 N N . TRP A 1 253 ? -1.606 15.995 23.385 1.00 98.31 253 TRP A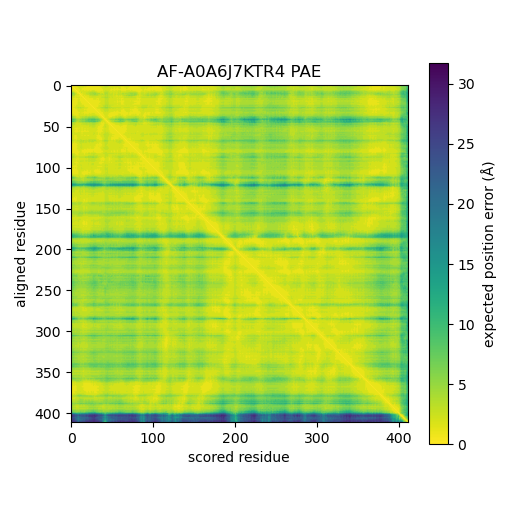 N 1
ATOM 2099 C CA . TRP A 1 253 ? -2.647 15.023 23.077 1.00 98.31 253 TRP A CA 1
ATOM 2100 C C . TRP A 1 253 ? -2.129 13.583 23.189 1.00 98.31 253 TRP A C 1
ATOM 2102 O O . TRP A 1 253 ? -2.762 12.773 23.861 1.00 98.31 253 TRP A O 1
ATOM 2112 N N . VAL A 1 254 ? -0.949 13.278 22.629 1.00 98.00 254 VAL A N 1
ATOM 2113 C CA . VAL A 1 254 ? -0.327 11.941 22.719 1.00 98.00 254 VAL A CA 1
ATOM 2114 C C . VAL A 1 254 ? -0.072 11.565 24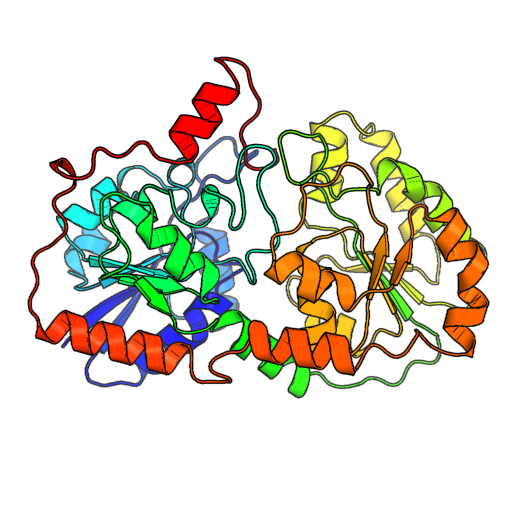.176 1.00 98.00 254 VAL A C 1
ATOM 2116 O O . VAL A 1 254 ? -0.456 10.484 24.610 1.00 98.00 254 VAL A O 1
ATOM 2119 N N . LYS A 1 255 ? 0.479 12.485 24.977 1.00 98.44 255 LYS A N 1
ATOM 2120 C CA . LYS A 1 255 ? 0.689 12.253 26.411 1.00 98.44 255 LYS A CA 1
ATOM 2121 C C . LYS A 1 255 ? -0.622 11.980 27.150 1.00 98.44 255 LYS A C 1
ATOM 2123 O O . LYS A 1 255 ? -0.650 11.149 28.054 1.00 98.44 255 LYS A O 1
ATOM 2128 N N . ALA A 1 256 ? -1.695 12.692 26.806 1.00 98.62 256 ALA A N 1
ATOM 2129 C CA . ALA A 1 256 ? -3.003 12.472 27.410 1.00 98.62 256 ALA A CA 1
ATOM 2130 C C . ALA A 1 256 ? -3.621 11.134 26.978 1.00 98.62 256 ALA A C 1
ATOM 2132 O O . ALA A 1 256 ? -4.255 10.482 27.803 1.00 98.62 256 ALA A O 1
ATOM 2133 N N . TRP A 1 257 ? -3.416 10.728 25.722 1.00 98.56 257 TRP A N 1
ATOM 2134 C CA . TRP A 1 257 ? -3.830 9.431 25.196 1.00 98.56 257 TRP A CA 1
ATOM 2135 C C . TRP A 1 257 ? -3.112 8.292 25.915 1.00 98.56 257 TRP A C 1
ATOM 2137 O O . TRP A 1 257 ? -3.777 7.436 26.486 1.00 98.56 257 TRP A O 1
ATOM 2147 N N . ASP A 1 258 ? -1.780 8.319 25.965 1.00 97.94 258 ASP A N 1
ATOM 2148 C CA . ASP A 1 258 ? -0.951 7.260 26.559 1.00 97.94 258 ASP A CA 1
ATOM 2149 C C . ASP A 1 258 ? -1.099 7.156 28.091 1.00 97.94 258 ASP A C 1
ATOM 2151 O O . ASP A 1 258 ? -0.715 6.154 28.692 1.00 97.94 258 ASP A O 1
ATOM 2155 N N . ALA A 1 259 ? -1.655 8.183 28.743 1.00 98.31 259 ALA A N 1
ATOM 2156 C CA . ALA A 1 259 ? -1.926 8.175 30.178 1.00 98.31 259 ALA A CA 1
ATOM 2157 C C . ALA A 1 259 ? -3.208 7.412 30.566 1.00 98.31 259 ALA A C 1
ATOM 2159 O O . ALA A 1 259 ? -3.418 7.157 31.756 1.00 98.31 259 ALA A O 1
ATOM 2160 N N . LEU A 1 260 ? -4.084 7.075 29.611 1.00 98.62 260 LEU A N 1
ATOM 2161 C CA . LEU A 1 260 ? -5.317 6.344 29.904 1.00 98.62 260 LEU A CA 1
ATOM 2162 C C . LEU A 1 260 ? -5.045 4.832 30.021 1.00 98.62 260 LEU A C 1
ATOM 2164 O O . LEU A 1 260 ? -4.349 4.258 29.190 1.00 98.62 260 LEU A O 1
ATOM 2168 N N . PRO A 1 261 ? -5.612 4.138 31.024 1.00 97.88 261 PRO A N 1
ATOM 2169 C CA . PRO A 1 261 ? -5.316 2.723 31.274 1.00 97.88 261 PRO A CA 1
ATOM 2170 C C . PRO A 1 261 ? -5.951 1.758 30.258 1.00 97.88 261 PRO A C 1
ATOM 2172 O O . PRO A 1 261 ? -5.691 0.557 30.307 1.00 97.88 261 PRO A O 1
ATOM 2175 N N . ASN A 1 262 ? -6.835 2.254 29.393 1.00 98.56 262 ASN A N 1
ATOM 2176 C CA . ASN A 1 262 ? -7.576 1.489 28.393 1.00 98.56 262 ASN A CA 1
ATOM 2177 C C . ASN A 1 262 ? -7.183 1.850 26.951 1.00 98.56 262 ASN A C 1
ATOM 2179 O O . ASN A 1 262 ? -7.796 1.359 26.003 1.00 98.56 262 ASN A O 1
ATOM 2183 N N . THR A 1 263 ? -6.167 2.689 26.761 1.00 98.75 263 THR A N 1
ATOM 2184 C CA . THR A 1 263 ? -5.655 3.053 25.440 1.00 98.75 263 THR A CA 1
ATOM 2185 C C . THR A 1 263 ? -4.302 2.404 25.177 1.00 98.75 263 THR A C 1
ATOM 2187 O O . THR A 1 263 ? -3.570 1.996 26.076 1.00 98.75 263 THR A O 1
ATOM 2190 N N . SER A 1 264 ? -3.961 2.276 23.901 1.00 98.19 264 SER A N 1
ATOM 2191 C CA . SER A 1 264 ? -2.604 1.940 23.471 1.00 98.19 264 SER A CA 1
ATOM 2192 C C . SER A 1 264 ? -2.346 2.497 22.079 1.00 98.19 264 SER A C 1
ATOM 2194 O O . SER A 1 264 ? -3.287 2.800 21.343 1.00 98.19 264 SER A O 1
ATOM 2196 N N . THR A 1 265 ? -1.075 2.606 21.703 1.00 97.88 265 THR A N 1
ATOM 2197 C CA . THR A 1 265 ? -0.659 3.034 20.365 1.00 97.88 265 THR A CA 1
ATOM 2198 C C . THR A 1 265 ? 0.058 1.884 19.664 1.00 97.88 265 THR A C 1
ATOM 2200 O O . THR A 1 265 ? 1.001 1.306 20.200 1.00 97.88 265 THR A O 1
ATOM 2203 N N . ASN A 1 266 ? -0.381 1.535 18.453 1.00 96.56 266 ASN A N 1
ATOM 2204 C CA . ASN A 1 266 ? 0.265 0.532 17.613 1.00 96.56 266 ASN A CA 1
ATOM 2205 C C . ASN A 1 266 ? 0.923 1.206 16.402 1.00 96.56 266 ASN A C 1
ATOM 2207 O O . ASN A 1 266 ? 0.247 1.687 15.496 1.00 96.56 266 ASN A O 1
ATOM 2211 N N . ILE A 1 267 ? 2.253 1.204 16.360 1.00 90.50 267 ILE A N 1
ATOM 2212 C CA . ILE A 1 267 ? 3.035 1.703 15.214 1.00 90.50 267 ILE A CA 1
ATOM 2213 C C . ILE A 1 267 ? 3.620 0.574 14.360 1.00 90.50 267 ILE A C 1
ATOM 2215 O O . ILE A 1 267 ? 4.289 0.830 13.364 1.00 90.50 267 ILE A O 1
ATOM 2219 N N . GLU A 1 268 ? 3.318 -0.674 14.716 1.00 88.19 268 GLU A N 1
ATOM 2220 C CA . GLU A 1 268 ? 3.823 -1.853 14.025 1.00 88.19 268 GLU A CA 1
ATOM 2221 C C . GLU A 1 268 ? 3.320 -1.939 12.578 1.00 88.19 268 GLU A C 1
ATOM 2223 O O . GLU A 1 268 ? 2.201 -1.525 12.234 1.00 88.19 268 GLU A O 1
ATOM 2228 N N . SER A 1 269 ? 4.165 -2.519 11.723 1.00 81.62 269 SER A N 1
ATOM 2229 C CA . SER A 1 269 ? 3.850 -2.758 10.312 1.00 81.62 269 SER A CA 1
ATOM 2230 C C . SER A 1 269 ? 2.886 -3.933 10.115 1.00 81.62 269 SER A C 1
ATOM 2232 O O . SER A 1 269 ? 2.072 -3.902 9.191 1.00 81.62 269 SER A O 1
ATOM 2234 N N . ASP A 1 270 ? 2.919 -4.949 10.987 1.00 88.50 270 ASP A N 1
ATOM 2235 C CA . ASP A 1 270 ? 1.972 -6.067 10.958 1.00 88.50 270 ASP A CA 1
ATOM 2236 C C . ASP A 1 270 ? 0.786 -5.831 11.903 1.00 88.50 270 ASP A C 1
ATOM 2238 O O . ASP A 1 270 ? 0.857 -6.047 13.111 1.00 88.50 270 ASP A O 1
ATOM 2242 N N . TYR A 1 271 ? -0.339 -5.416 11.326 1.00 93.69 271 TYR A N 1
ATOM 2243 C CA . TYR A 1 271 ? -1.601 -5.137 12.022 1.00 93.69 271 TYR A CA 1
ATOM 2244 C C . TYR A 1 271 ? -2.663 -6.225 11.808 1.00 93.69 271 TYR A C 1
ATOM 2246 O O . TYR A 1 271 ? -3.780 -6.104 12.310 1.00 93.69 271 TYR A O 1
ATOM 2254 N N . VAL A 1 272 ? -2.359 -7.312 11.089 1.00 96.06 272 VAL A N 1
ATOM 2255 C CA . VAL A 1 272 ? -3.372 -8.336 10.773 1.00 96.06 272 VAL A CA 1
ATOM 2256 C C . VAL A 1 272 ? -3.897 -9.005 12.039 1.00 96.06 272 VAL A C 1
ATOM 2258 O O . VAL A 1 272 ? -5.106 -9.163 12.198 1.00 96.06 272 VAL A O 1
ATOM 2261 N N . GLY A 1 273 ? -3.000 -9.348 12.968 1.00 96.94 273 GLY A N 1
ATOM 2262 C CA . GLY A 1 273 ? -3.391 -9.895 14.266 1.00 96.94 273 GLY A CA 1
ATOM 2263 C C . GLY A 1 273 ? -4.235 -8.914 15.083 1.00 96.94 273 GLY A C 1
ATOM 2264 O O . GLY A 1 273 ? -5.182 -9.339 15.740 1.00 96.94 273 GLY A O 1
ATOM 2265 N N . LEU A 1 274 ? -3.942 -7.613 14.997 1.00 97.31 274 LEU A N 1
ATOM 2266 C CA . LEU A 1 274 ? -4.721 -6.568 15.663 1.00 97.31 274 LEU A CA 1
ATOM 2267 C C . LEU A 1 274 ? -6.155 -6.507 15.117 1.00 97.31 274 LEU A C 1
ATOM 2269 O O . LEU A 1 274 ? -7.092 -6.430 15.902 1.00 97.31 274 LEU A O 1
ATOM 2273 N N . PHE A 1 275 ? -6.338 -6.595 13.797 1.00 98.00 275 PHE A N 1
ATOM 2274 C CA . PHE A 1 275 ? -7.665 -6.527 13.171 1.00 98.00 275 PHE A CA 1
ATOM 2275 C C . PHE A 1 275 ? -8.499 -7.787 13.412 1.00 98.00 275 PHE A C 1
ATOM 2277 O O . PHE A 1 275 ? -9.693 -7.692 13.685 1.00 98.00 275 PHE A O 1
ATOM 2284 N N . VAL A 1 276 ? -7.877 -8.971 13.352 1.00 97.81 276 VAL A N 1
ATOM 2285 C CA . VAL A 1 276 ? -8.545 -10.240 13.701 1.00 97.81 276 VAL A CA 1
ATOM 2286 C C . VAL A 1 276 ? -9.029 -10.224 15.151 1.00 97.81 276 VAL A C 1
ATOM 2288 O O . VAL A 1 276 ? -10.083 -10.771 15.452 1.00 97.81 276 VAL A O 1
ATOM 2291 N N . ASN A 1 277 ? -8.287 -9.556 16.035 1.00 97.25 277 ASN A N 1
ATOM 2292 C CA . ASN A 1 277 ? -8.590 -9.455 17.459 1.00 97.25 277 ASN A CA 1
ATOM 2293 C C . ASN A 1 277 ? -9.188 -8.100 17.865 1.00 97.25 277 ASN A C 1
ATOM 2295 O O . ASN A 1 277 ? -9.060 -7.712 19.026 1.00 97.25 277 ASN A O 1
ATOM 2299 N N . SER A 1 278 ? -9.815 -7.372 16.942 1.00 97.62 278 SER A N 1
ATOM 2300 C CA . SER A 1 278 ? -10.659 -6.222 17.275 1.00 97.62 278 SER A CA 1
ATOM 2301 C C . SER A 1 278 ? -12.132 -6.588 17.164 1.00 97.62 278 SER A C 1
ATOM 2303 O O . SER A 1 278 ? -12.487 -7.566 16.510 1.00 97.62 278 SER A O 1
ATOM 2305 N N . ASP A 1 279 ? -13.000 -5.806 17.788 1.00 97.75 279 ASP A N 1
ATOM 2306 C CA . ASP A 1 279 ? -14.450 -5.925 17.623 1.00 97.75 279 ASP A CA 1
ATOM 2307 C C . ASP A 1 279 ? -14.980 -4.881 16.636 1.00 97.75 279 ASP A C 1
ATOM 2309 O O . ASP A 1 279 ? -15.957 -5.119 15.934 1.00 97.75 279 ASP A O 1
ATOM 2313 N N . MET A 1 280 ? -14.280 -3.749 16.522 1.00 98.38 280 MET A N 1
ATOM 2314 C CA . MET A 1 280 ? -14.610 -2.674 15.597 1.00 98.38 280 MET A CA 1
ATOM 2315 C C . MET A 1 280 ? -13.340 -2.017 15.057 1.00 98.38 280 MET A C 1
ATOM 2317 O O . MET A 1 280 ? -12.396 -1.757 15.806 1.00 98.38 280 MET A O 1
ATOM 2321 N N . LEU A 1 281 ? -13.325 -1.720 13.758 1.00 98.56 281 LEU A N 1
ATOM 2322 C CA . LEU A 1 281 ? -12.422 -0.728 13.181 1.00 98.56 281 LEU A CA 1
ATOM 2323 C C . LEU A 1 281 ? -13.190 0.575 12.988 1.00 98.56 281 LEU A C 1
ATOM 2325 O O . LEU A 1 281 ? -14.225 0.584 12.328 1.00 98.56 281 LEU A O 1
ATOM 2329 N N . LEU A 1 282 ? -12.637 1.661 13.510 1.00 98.19 282 LEU A N 1
ATOM 2330 C CA . LEU A 1 282 ? -13.048 3.026 13.238 1.00 98.19 282 LEU A CA 1
ATOM 2331 C C . LEU A 1 282 ? -11.940 3.699 12.432 1.00 98.19 282 LEU A C 1
ATOM 2333 O O . LEU A 1 282 ? -10.839 3.896 12.942 1.00 98.19 282 LEU A O 1
ATOM 2337 N N . SER A 1 283 ? -12.188 4.028 11.171 1.00 97.06 283 SER A N 1
ATOM 2338 C CA . SER A 1 283 ? -11.168 4.621 10.306 1.00 97.06 283 SER A CA 1
ATOM 2339 C C . SER A 1 283 ? -11.777 5.691 9.422 1.00 97.06 283 SER A C 1
ATOM 2341 O O . SER A 1 283 ? -12.921 5.585 9.004 1.00 97.06 283 SER A O 1
ATOM 2343 N N . ASP A 1 284 ? -10.998 6.715 9.121 1.00 94.56 284 ASP A N 1
ATOM 2344 C CA . ASP A 1 284 ? -11.258 7.657 8.036 1.00 94.56 284 ASP A CA 1
ATOM 2345 C C . ASP A 1 284 ? -10.368 7.342 6.816 1.00 94.56 284 ASP A C 1
ATOM 2347 O O . ASP A 1 284 ? -10.436 8.021 5.805 1.00 94.56 284 ASP A O 1
ATOM 2351 N N . GLY A 1 285 ? -9.517 6.312 6.885 1.00 85.94 285 GLY A N 1
ATOM 2352 C CA . GLY A 1 285 ? -8.464 6.047 5.914 1.00 85.94 285 GLY A CA 1
ATOM 2353 C C . GLY A 1 285 ? -8.837 5.040 4.841 1.00 85.94 285 GLY A C 1
ATOM 2354 O O . GLY A 1 285 ? -9.171 3.894 5.131 1.00 85.94 285 GLY A O 1
ATOM 2355 N N . ILE A 1 286 ? -8.635 5.438 3.586 1.00 88.75 286 ILE A N 1
ATOM 2356 C CA . ILE A 1 286 ? -8.944 4.648 2.389 1.00 88.75 286 ILE A CA 1
ATOM 2357 C C . ILE A 1 286 ? -8.415 3.201 2.430 1.00 88.75 286 ILE A C 1
ATOM 2359 O O . ILE A 1 286 ? -9.154 2.272 2.119 1.00 88.75 286 ILE A O 1
ATOM 2363 N N . SER A 1 287 ? -7.166 2.983 2.860 1.00 87.31 287 SER A N 1
ATOM 2364 C CA . SER A 1 287 ? -6.529 1.657 2.824 1.00 87.31 287 SER A CA 1
ATOM 2365 C C . SER A 1 287 ? -7.227 0.644 3.732 1.00 87.31 287 SER A C 1
ATOM 2367 O O . SER A 1 287 ? -7.485 -0.487 3.319 1.00 87.31 287 SER A O 1
ATOM 2369 N N . PHE A 1 288 ? -7.572 1.037 4.962 1.00 94.81 288 PHE A N 1
ATOM 2370 C CA . PHE A 1 288 ? -8.172 0.107 5.917 1.00 94.81 288 PHE A CA 1
ATOM 2371 C C . PHE A 1 288 ? -9.655 -0.157 5.666 1.00 94.81 288 PHE A C 1
ATOM 2373 O O . PHE A 1 288 ? -10.127 -1.219 6.069 1.00 94.81 288 PHE A O 1
ATOM 2380 N N . LEU A 1 289 ? -10.354 0.710 4.920 1.00 94.50 289 LEU A N 1
ATOM 2381 C CA . LEU A 1 289 ? -11.705 0.402 4.435 1.00 94.50 289 LEU A CA 1
ATOM 2382 C C . LEU A 1 289 ? -11.716 -0.845 3.539 1.00 94.50 289 LEU A C 1
ATOM 2384 O O . LEU A 1 289 ? -12.629 -1.654 3.642 1.00 94.50 289 LEU A O 1
ATOM 2388 N N . GLY A 1 290 ? -10.695 -1.029 2.694 1.00 93.50 290 GLY A N 1
ATOM 2389 C CA . GLY A 1 290 ? -10.556 -2.236 1.872 1.00 93.50 290 GLY A CA 1
ATOM 2390 C C . GLY A 1 290 ? -9.945 -3.417 2.625 1.00 93.50 290 GLY A C 1
ATOM 2391 O O . GLY A 1 290 ? -10.340 -4.564 2.432 1.00 93.50 290 GLY A O 1
ATOM 2392 N N . GLU A 1 291 ? -8.970 -3.167 3.497 1.00 95.62 291 GLU A N 1
ATOM 2393 C CA . GLU A 1 291 ? -8.229 -4.244 4.160 1.00 95.62 291 GLU A CA 1
ATOM 2394 C C . GLU A 1 291 ? -8.985 -4.918 5.299 1.00 95.62 291 GLU A C 1
ATOM 2396 O O . GLU A 1 291 ? -8.867 -6.132 5.474 1.00 95.62 291 GLU A O 1
ATOM 2401 N N . TYR A 1 292 ? -9.762 -4.168 6.078 1.00 97.31 292 TYR A N 1
ATOM 2402 C CA . TYR A 1 292 ? -10.482 -4.724 7.218 1.00 97.31 292 TYR A CA 1
ATOM 2403 C C . TYR A 1 292 ? -11.480 -5.826 6.832 1.00 97.31 292 TYR A C 1
ATOM 2405 O O . TYR A 1 292 ? -11.385 -6.912 7.417 1.00 97.31 292 TYR A O 1
ATOM 2413 N N . PRO A 1 293 ? -12.361 -5.640 5.827 1.00 96.88 293 PRO A N 1
ATOM 2414 C CA . PRO A 1 293 ? -13.205 -6.727 5.337 1.00 96.88 293 PRO A CA 1
ATOM 2415 C C . PRO A 1 293 ? -12.387 -7.879 4.734 1.00 96.88 293 PRO A C 1
ATOM 2417 O O . PRO A 1 293 ? -12.716 -9.033 4.993 1.00 96.88 293 PRO A O 1
ATOM 2420 N N . LEU A 1 294 ? -11.270 -7.620 4.032 1.00 96.19 294 LEU A N 1
ATOM 2421 C CA . LEU A 1 294 ? -10.375 -8.684 3.526 1.00 96.19 294 LEU A CA 1
ATOM 2422 C C . LEU A 1 294 ? -9.785 -9.562 4.640 1.00 96.19 294 LEU A C 1
ATOM 2424 O O . LEU A 1 294 ? -9.554 -10.757 4.437 1.00 96.19 294 LEU A O 1
ATOM 2428 N N . ILE A 1 295 ? -9.491 -8.964 5.796 1.00 97.00 295 ILE A N 1
ATOM 2429 C CA . ILE A 1 295 ? -8.869 -9.641 6.937 1.00 97.00 295 ILE A CA 1
ATOM 2430 C C . ILE A 1 295 ? -9.915 -10.342 7.802 1.00 97.00 295 ILE A C 1
ATOM 2432 O O . ILE A 1 295 ? -9.690 -11.469 8.239 1.00 97.00 295 ILE A O 1
ATOM 2436 N N . THR A 1 296 ? -11.029 -9.669 8.082 1.00 96.62 296 THR A N 1
ATOM 2437 C CA . THR A 1 296 ? -11.965 -10.080 9.136 1.00 96.62 296 THR A CA 1
ATOM 2438 C C . THR A 1 296 ? -13.283 -10.633 8.611 1.00 96.62 296 THR A C 1
ATOM 2440 O O . THR A 1 296 ? -13.984 -11.299 9.364 1.00 96.62 296 THR A O 1
ATOM 2443 N N . GLY A 1 297 ? -13.639 -10.349 7.354 1.00 96.62 297 GLY A N 1
ATOM 2444 C CA . GLY A 1 297 ? -14.980 -10.604 6.827 1.00 96.62 297 GLY A CA 1
ATOM 2445 C C . GLY A 1 297 ? -16.071 -9.742 7.472 1.00 96.62 297 GLY A C 1
ATOM 2446 O O . GLY A 1 297 ? -17.242 -10.075 7.348 1.00 96.62 297 GLY A O 1
ATOM 2447 N N . ARG A 1 298 ? -15.708 -8.664 8.184 1.00 96.81 298 ARG A N 1
ATOM 2448 C CA . ARG A 1 298 ? -16.640 -7.777 8.897 1.00 96.81 298 ARG A CA 1
ATOM 2449 C C . ARG A 1 298 ? -16.606 -6.350 8.340 1.00 96.81 298 ARG A C 1
ATOM 2451 O O . ARG A 1 298 ? -15.563 -5.925 7.832 1.00 96.81 298 ARG A O 1
ATOM 2458 N N . PRO A 1 299 ? -17.711 -5.594 8.474 1.00 97.62 299 PRO A N 1
ATOM 2459 C CA . PRO A 1 299 ? -17.738 -4.180 8.125 1.00 97.62 299 PRO A CA 1
ATOM 2460 C C . PRO A 1 299 ? -16.824 -3.351 9.036 1.00 97.62 299 PRO A C 1
ATOM 2462 O O . PRO A 1 299 ? -16.630 -3.670 10.210 1.00 97.62 299 PRO A O 1
ATOM 2465 N N . ALA A 1 300 ? -16.305 -2.247 8.501 1.00 97.69 300 ALA A N 1
ATOM 2466 C CA . ALA A 1 300 ? -15.664 -1.188 9.281 1.00 97.69 300 ALA A CA 1
ATOM 2467 C C . ALA A 1 300 ? -16.632 -0.015 9.507 1.00 97.69 300 ALA A C 1
ATOM 2469 O O . ALA A 1 300 ? -17.606 0.156 8.768 1.00 97.69 300 ALA A O 1
ATOM 2470 N N . VAL A 1 301 ? -16.335 0.830 10.493 1.00 98.25 301 VAL A N 1
ATOM 2471 C CA . VAL A 1 301 ? -16.953 2.149 10.644 1.00 98.25 301 VAL A CA 1
ATOM 2472 C C . VAL A 1 301 ? -16.090 3.176 9.916 1.00 98.25 301 VAL A C 1
ATOM 2474 O O . VAL A 1 301 ? -14.920 3.362 10.256 1.00 98.25 301 VAL A O 1
ATOM 2477 N N . PHE A 1 302 ? -16.677 3.837 8.919 1.00 98.00 302 PHE A N 1
ATOM 2478 C CA . PHE A 1 302 ? -16.028 4.878 8.132 1.00 98.00 302 PHE A CA 1
ATOM 2479 C C . PHE A 1 302 ? -16.430 6.264 8.645 1.00 98.00 302 PHE A C 1
ATOM 2481 O O . PHE A 1 302 ? -17.597 6.653 8.552 1.00 98.00 302 PHE A O 1
ATOM 2488 N N . LEU A 1 303 ? -15.462 7.007 9.178 1.00 97.12 303 LEU A N 1
ATOM 2489 C CA . LEU A 1 303 ? -15.618 8.426 9.490 1.00 97.12 303 LEU A CA 1
ATOM 2490 C C . LEU A 1 303 ? -15.325 9.234 8.227 1.00 97.12 303 LEU A C 1
ATOM 2492 O O . LEU A 1 303 ? -14.178 9.437 7.840 1.00 97.12 303 LEU A O 1
ATOM 2496 N N . GLU A 1 304 ? -16.391 9.627 7.543 1.00 96.00 304 GLU A N 1
ATOM 2497 C CA . GLU A 1 304 ? -16.336 10.123 6.176 1.00 96.00 304 GLU A CA 1
ATOM 2498 C C . GLU A 1 304 ? -16.143 11.640 6.148 1.00 96.00 304 GLU A C 1
ATOM 2500 O O . GLU A 1 304 ? -17.028 12.415 6.527 1.00 96.00 304 GLU A O 1
ATOM 2505 N N . ASN A 1 305 ? -14.988 12.077 5.644 1.00 95.25 305 ASN A N 1
ATOM 2506 C CA . ASN A 1 305 ? -14.786 13.472 5.277 1.00 95.25 305 ASN A CA 1
ATOM 2507 C C . ASN A 1 305 ? -15.589 13.787 4.006 1.00 95.25 305 ASN A C 1
ATOM 2509 O O . ASN A 1 305 ? -15.262 13.297 2.933 1.00 95.25 305 ASN A O 1
ATOM 2513 N N . LYS A 1 306 ? -16.601 14.653 4.095 1.00 91.94 306 LYS A N 1
ATOM 2514 C CA . LYS A 1 306 ? -17.463 15.014 2.951 1.00 91.94 306 LYS A CA 1
ATOM 2515 C C . LYS A 1 306 ? -16.711 15.544 1.716 1.00 91.94 306 LYS A C 1
ATOM 2517 O O . LYS A 1 306 ? -17.278 15.541 0.629 1.00 91.94 306 LYS A O 1
ATOM 2522 N N . ASP A 1 307 ? -15.484 16.031 1.901 1.00 92.31 307 ASP A N 1
ATOM 2523 C CA . ASP A 1 307 ? -14.653 16.628 0.856 1.00 92.31 307 ASP A CA 1
ATOM 2524 C C . ASP A 1 307 ? -13.495 15.700 0.424 1.00 92.31 307 ASP A C 1
ATOM 2526 O O . ASP A 1 307 ? -12.553 16.160 -0.232 1.00 92.31 307 ASP A O 1
ATOM 2530 N N . HIS A 1 308 ? -13.515 14.412 0.802 1.00 93.75 308 HIS A N 1
ATOM 2531 C CA . HIS A 1 308 ? -12.544 13.436 0.303 1.00 93.75 308 HIS A CA 1
ATOM 2532 C C . HIS A 1 308 ? -12.677 13.248 -1.217 1.00 93.75 308 HIS A C 1
ATOM 2534 O O . HIS A 1 308 ? -13.733 13.478 -1.809 1.00 93.75 308 HIS A O 1
ATOM 2540 N N . TRP A 1 309 ? -11.605 12.814 -1.881 1.00 92.19 309 TRP A N 1
ATOM 2541 C CA . TRP A 1 309 ? -11.660 12.470 -3.304 1.00 92.19 309 TRP A CA 1
ATOM 2542 C C . TRP A 1 309 ? -12.717 11.402 -3.564 1.00 92.19 309 TRP A C 1
ATOM 2544 O O . TRP A 1 309 ? -12.796 10.425 -2.821 1.00 92.19 309 TRP A O 1
ATOM 2554 N N . ALA A 1 310 ? -13.501 11.569 -4.629 1.00 92.56 310 ALA A N 1
ATOM 2555 C CA . ALA A 1 310 ? -14.556 10.626 -4.977 1.00 92.56 310 ALA A CA 1
ATOM 2556 C C . ALA A 1 310 ? -14.005 9.200 -5.115 1.00 92.56 310 ALA A C 1
ATOM 2558 O O . ALA A 1 310 ? -12.895 8.987 -5.616 1.00 92.56 310 ALA A O 1
ATOM 2559 N N . PHE A 1 311 ? -14.790 8.211 -4.700 1.00 93.06 311 PHE A N 1
ATOM 2560 C CA . PHE A 1 311 ? -14.416 6.823 -4.906 1.00 93.06 311 PHE A CA 1
ATOM 2561 C C . PHE A 1 311 ? -14.389 6.482 -6.406 1.00 93.06 311 PHE A C 1
ATOM 2563 O O . PHE A 1 311 ? -15.102 7.057 -7.231 1.00 93.06 311 PHE A O 1
ATOM 2570 N N . SER A 1 312 ? -13.515 5.552 -6.784 1.00 90.50 312 SER A N 1
ATOM 2571 C CA . SER A 1 312 ? -13.618 4.856 -8.071 1.00 90.50 312 SER A CA 1
ATOM 2572 C C . SER A 1 312 ? -14.795 3.865 -8.014 1.00 90.50 312 SER A C 1
ATOM 2574 O O . SER A 1 312 ? -15.311 3.611 -6.926 1.00 90.50 312 SER A O 1
ATOM 2576 N N . PRO A 1 313 ? -15.209 3.228 -9.127 1.00 89.44 313 PRO A N 1
ATOM 2577 C CA . PRO A 1 313 ? -16.241 2.187 -9.074 1.00 89.44 313 PRO A CA 1
ATOM 2578 C C . PRO A 1 313 ? -15.945 1.079 -8.047 1.00 89.44 313 PRO A C 1
ATOM 2580 O O . PRO A 1 313 ? -16.802 0.762 -7.232 1.00 89.44 313 PRO A O 1
ATOM 2583 N N . LEU A 1 314 ? -14.705 0.574 -8.013 1.00 90.25 314 LEU A N 1
ATOM 2584 C CA . LEU A 1 314 ? -14.261 -0.395 -7.003 1.00 90.25 314 LEU A CA 1
ATOM 2585 C C . LEU A 1 314 ? -14.231 0.221 -5.594 1.00 90.25 314 LEU A C 1
ATOM 2587 O O . LEU A 1 314 ? -14.521 -0.452 -4.609 1.00 90.25 314 LEU A O 1
ATOM 2591 N N . GLY A 1 315 ? -13.869 1.502 -5.490 1.00 92.94 315 GLY A N 1
ATOM 2592 C CA . GLY A 1 315 ? -13.923 2.244 -4.234 1.00 92.94 315 GLY A CA 1
ATOM 2593 C C . GLY A 1 315 ? -15.330 2.309 -3.644 1.00 92.94 315 GLY A C 1
ATOM 2594 O O . GLY A 1 315 ? -15.469 2.113 -2.443 1.00 92.94 315 GLY A O 1
ATOM 2595 N N . GLU A 1 316 ? -16.363 2.513 -4.468 1.00 93.44 316 GLU A N 1
ATOM 2596 C CA . GLU A 1 316 ? -17.758 2.495 -4.012 1.00 93.44 316 GLU A CA 1
ATOM 2597 C C . GLU A 1 316 ? -18.189 1.093 -3.574 1.00 93.44 316 GLU A C 1
ATOM 2599 O O . GLU A 1 316 ? -18.803 0.961 -2.515 1.00 93.44 316 GLU A O 1
ATOM 2604 N N . THR A 1 317 ? -17.806 0.039 -4.311 1.00 94.69 317 THR A N 1
ATOM 2605 C CA . THR A 1 317 ? -18.027 -1.356 -3.882 1.00 94.69 317 THR A CA 1
ATOM 2606 C C . THR A 1 317 ? -17.463 -1.580 -2.474 1.00 94.69 317 THR A C 1
ATOM 2608 O O . THR A 1 317 ? -18.153 -2.091 -1.594 1.00 94.69 317 THR A O 1
ATOM 2611 N N . ILE A 1 318 ? -16.236 -1.116 -2.217 1.00 95.19 318 ILE A N 1
ATOM 2612 C CA . ILE A 1 318 ? -15.589 -1.232 -0.904 1.00 95.19 318 ILE A CA 1
ATOM 2613 C C . ILE A 1 318 ? -16.282 -0.365 0.144 1.00 95.19 318 ILE A C 1
ATOM 2615 O O . ILE A 1 318 ? -16.561 -0.832 1.246 1.00 95.19 318 ILE A O 1
ATOM 2619 N N . ALA A 1 319 ? -16.581 0.892 -0.167 1.00 95.50 319 ALA A N 1
ATOM 2620 C CA . ALA A 1 319 ? -17.198 1.808 0.781 1.00 95.50 319 ALA A CA 1
ATOM 2621 C C . ALA A 1 319 ? -18.615 1.352 1.185 1.00 95.50 319 ALA A C 1
ATOM 2623 O O . ALA A 1 319 ? -19.048 1.627 2.306 1.00 95.50 319 ALA A O 1
ATOM 2624 N N . ASN A 1 320 ? -19.313 0.594 0.331 1.00 96.75 320 ASN A N 1
ATOM 2625 C CA . ASN A 1 320 ? -20.603 -0.034 0.639 1.00 96.75 320 ASN A CA 1
ATOM 2626 C C . ASN A 1 320 ? -20.506 -1.187 1.651 1.00 96.75 320 ASN A C 1
ATOM 2628 O O . ASN A 1 320 ? -21.508 -1.517 2.286 1.00 96.75 320 ASN A O 1
ATOM 2632 N N . THR A 1 321 ? -19.310 -1.739 1.881 1.00 97.56 321 THR A N 1
ATOM 2633 C CA . THR A 1 321 ? -19.066 -2.698 2.974 1.00 97.56 321 THR A CA 1
ATOM 2634 C C . THR A 1 321 ? -19.061 -2.041 4.357 1.00 97.56 321 THR A C 1
ATOM 2636 O O . THR A 1 321 ? -19.001 -2.739 5.365 1.00 97.56 321 THR A O 1
ATOM 2639 N N . THR A 1 322 ? -19.102 -0.707 4.442 1.00 97.38 322 THR A N 1
ATOM 2640 C CA . THR A 1 322 ? -18.866 0.035 5.689 1.00 97.38 322 THR A CA 1
ATOM 2641 C C . THR A 1 322 ? -20.144 0.641 6.276 1.00 97.38 322 THR A C 1
ATOM 2643 O O . THR A 1 322 ? -21.190 0.755 5.624 1.00 97.38 322 THR A O 1
ATOM 2646 N N . LEU A 1 323 ? -20.065 1.049 7.544 1.00 97.56 323 LEU A N 1
ATOM 2647 C CA . LEU A 1 323 ? -21.041 1.928 8.181 1.00 97.56 323 LEU A CA 1
ATOM 2648 C C . LEU A 1 323 ? -20.486 3.357 8.209 1.00 97.56 323 LEU A C 1
ATOM 2650 O O . LEU A 1 323 ? -19.512 3.621 8.911 1.00 97.56 323 LEU A O 1
ATOM 2654 N N . ARG A 1 324 ? -21.097 4.271 7.447 1.00 96.69 324 ARG A N 1
ATOM 2655 C CA . ARG A 1 324 ? -20.600 5.645 7.279 1.00 96.69 324 ARG A CA 1
ATOM 2656 C C . ARG A 1 324 ? -21.184 6.605 8.318 1.00 96.69 324 ARG A C 1
ATOM 2658 O O . ARG A 1 324 ? -22.397 6.621 8.542 1.00 96.69 324 ARG A O 1
ATOM 2665 N N . PHE A 1 325 ? -20.334 7.451 8.888 1.00 97.31 325 PHE A N 1
ATOM 2666 C CA . PHE A 1 325 ? -20.716 8.570 9.748 1.00 97.31 325 PHE A CA 1
ATOM 2667 C C . PHE A 1 325 ? -20.016 9.848 9.297 1.00 97.31 325 PHE A C 1
ATOM 2669 O O . PHE A 1 325 ? -18.835 9.833 8.974 1.00 97.31 325 PHE A O 1
ATOM 2676 N N . LYS A 1 326 ? -20.745 10.968 9.319 1.00 94.38 326 LYS A N 1
ATOM 2677 C CA . LYS A 1 326 ? -20.232 12.286 8.903 1.00 94.38 326 LYS A CA 1
ATOM 2678 C C . LYS A 1 326 ? -19.539 13.064 10.029 1.00 94.38 326 LYS A C 1
ATOM 2680 O O . LYS A 1 326 ? -18.977 14.124 9.778 1.00 94.38 326 LYS A O 1
ATOM 2685 N N . SER A 1 327 ? -19.627 12.576 11.264 1.00 94.31 327 SER A N 1
ATOM 2686 C CA . SER A 1 327 ? -18.979 13.152 12.443 1.00 94.31 327 SER A CA 1
ATOM 2687 C C . SER A 1 327 ? -18.764 12.076 13.504 1.00 94.31 327 SER A C 1
ATOM 2689 O O . SER A 1 327 ? -19.457 11.053 13.514 1.00 94.31 327 SER A O 1
ATOM 2691 N N . PHE A 1 328 ? -17.811 12.316 14.404 1.00 96.50 328 PHE A N 1
ATOM 2692 C CA . PHE A 1 328 ? -17.579 11.431 15.539 1.00 96.50 328 PHE A CA 1
ATOM 2693 C C . PHE A 1 328 ? -18.745 11.476 16.536 1.00 96.50 328 PHE A C 1
ATOM 2695 O O . PHE A 1 328 ? -19.185 10.421 16.981 1.00 96.50 328 PHE A O 1
ATOM 2702 N N . GLU A 1 329 ? -19.342 12.646 16.775 1.00 96.69 329 GLU A N 1
ATOM 2703 C CA . GLU A 1 329 ? -20.591 12.789 17.539 1.00 96.69 329 GLU A CA 1
ATOM 2704 C C . GLU A 1 329 ? -21.699 11.828 17.059 1.00 96.69 329 GLU A C 1
ATOM 2706 O O . GLU A 1 329 ? -22.297 11.105 17.859 1.00 96.69 329 GLU A O 1
ATOM 2711 N N . ALA A 1 330 ? -21.947 11.757 15.744 1.00 97.19 330 ALA A N 1
ATOM 2712 C CA . ALA A 1 330 ? -22.982 10.885 15.188 1.00 97.19 330 ALA A CA 1
ATOM 2713 C C . ALA A 1 330 ? -22.669 9.394 15.394 1.00 97.19 330 ALA A C 1
ATOM 2715 O O . ALA A 1 330 ? -23.590 8.590 15.563 1.00 97.19 330 ALA A O 1
ATOM 2716 N N . PHE A 1 331 ? -21.385 9.027 15.368 1.00 97.94 331 PHE A N 1
ATOM 2717 C CA . PHE A 1 331 ? -20.924 7.684 15.711 1.00 97.94 331 PHE A CA 1
ATOM 2718 C C . PHE A 1 331 ? -21.125 7.397 17.203 1.00 97.94 331 PHE A C 1
ATOM 2720 O O . PHE A 1 331 ? -21.780 6.411 17.544 1.00 97.94 331 PHE A O 1
ATOM 2727 N N . ALA A 1 332 ? -20.630 8.275 18.080 1.00 97.88 332 ALA A N 1
ATOM 2728 C CA . ALA A 1 332 ? -20.700 8.125 19.530 1.00 97.88 332 ALA A CA 1
ATOM 2729 C C . ALA A 1 332 ? -22.152 7.973 20.014 1.00 97.88 332 ALA A C 1
ATOM 2731 O O . ALA A 1 332 ? -22.444 7.095 20.821 1.00 97.88 332 ALA A O 1
ATOM 2732 N N . ALA A 1 333 ? -23.090 8.729 19.433 1.00 98.00 333 ALA A N 1
ATOM 2733 C CA . ALA A 1 333 ? -24.518 8.629 19.738 1.00 98.00 333 ALA A CA 1
ATOM 2734 C C . ALA A 1 333 ? -25.142 7.253 19.420 1.00 98.00 333 ALA A C 1
ATOM 2736 O O . ALA A 1 333 ? -26.192 6.913 19.964 1.00 98.00 333 ALA A O 1
ATOM 2737 N N . LYS A 1 334 ? -24.533 6.459 18.529 1.00 98.12 334 LYS A N 1
ATOM 2738 C CA . LYS A 1 334 ? -24.988 5.100 18.182 1.00 98.12 334 LYS A CA 1
ATOM 2739 C C . LYS A 1 334 ? -24.114 3.998 18.771 1.00 98.12 334 LYS A C 1
ATOM 2741 O O . LYS A 1 334 ? -24.448 2.827 18.600 1.00 98.12 334 LYS A O 1
ATOM 2746 N N . PHE A 1 335 ? -23.010 4.355 19.421 1.00 98.19 335 PHE A N 1
ATOM 2747 C CA . PHE A 1 335 ? -21.961 3.415 19.782 1.00 98.19 335 PHE A CA 1
ATOM 2748 C C . PHE A 1 335 ? -22.470 2.270 20.665 1.00 98.19 335 PHE A C 1
ATOM 2750 O O . PHE A 1 335 ? -22.279 1.115 20.295 1.00 98.19 335 PHE A O 1
ATOM 2757 N N . GLU A 1 336 ? -23.184 2.568 21.754 1.00 97.75 336 GLU A N 1
ATOM 2758 C CA . GLU A 1 336 ? -23.680 1.533 22.676 1.00 97.75 336 GLU A CA 1
ATOM 2759 C C . GLU A 1 336 ? -24.579 0.513 21.979 1.00 97.75 336 GLU A C 1
ATOM 2761 O O . GLU A 1 336 ? -24.387 -0.692 22.122 1.00 97.75 336 GLU A O 1
ATOM 2766 N N . LYS A 1 337 ? -25.477 0.983 21.108 1.00 97.56 337 LYS A N 1
ATOM 2767 C CA . LYS A 1 337 ? -26.318 0.097 20.302 1.00 97.56 337 LYS A CA 1
ATOM 2768 C C . LYS A 1 337 ? -25.480 -0.805 19.389 1.00 97.56 337 LYS A C 1
ATOM 2770 O O . LYS A 1 337 ? -25.724 -2.002 19.321 1.00 97.56 337 LYS A O 1
ATOM 2775 N N . LEU A 1 338 ? -24.486 -0.242 18.697 1.00 97.50 338 LEU A N 1
ATOM 2776 C CA . LEU A 1 338 ? -23.593 -1.011 17.819 1.00 97.50 338 LEU A CA 1
ATOM 2777 C C . LEU A 1 338 ? -22.717 -2.002 18.597 1.00 97.50 338 LEU A C 1
ATOM 2779 O O . LEU A 1 338 ? -22.379 -3.058 18.070 1.00 97.50 338 LEU A O 1
ATOM 2783 N N . ARG A 1 339 ? -22.331 -1.663 19.830 1.00 96.50 339 ARG A N 1
ATOM 2784 C CA . ARG A 1 339 ? -21.547 -2.521 20.723 1.00 96.50 339 ARG A CA 1
ATOM 2785 C C . ARG A 1 339 ? -22.370 -3.714 21.213 1.00 96.50 339 ARG A C 1
ATOM 2787 O O . ARG A 1 339 ? -21.844 -4.820 21.267 1.00 96.50 339 ARG A O 1
ATOM 2794 N N . GLU A 1 340 ? -23.632 -3.490 21.571 1.00 95.62 340 GLU A N 1
ATOM 2795 C CA . GLU A 1 340 ? -24.526 -4.515 22.124 1.00 95.62 340 GLU A CA 1
ATOM 2796 C C . GLU A 1 340 ? -25.151 -5.412 21.050 1.00 95.62 340 GLU A C 1
ATOM 2798 O O . GLU A 1 340 ? -25.196 -6.630 21.215 1.00 95.62 340 GLU A O 1
ATOM 2803 N N . GLU A 1 341 ? -25.617 -4.825 19.945 1.00 95.38 341 GLU A N 1
ATOM 2804 C CA . GLU A 1 341 ? -26.310 -5.548 18.867 1.00 95.38 341 GLU A CA 1
ATOM 2805 C C . GLU A 1 341 ? -25.356 -6.042 17.766 1.00 95.38 341 GLU A C 1
ATOM 2807 O O . GLU A 1 341 ? -25.722 -6.902 16.964 1.00 95.38 341 GLU A O 1
ATOM 2812 N N . GLY A 1 342 ? -24.130 -5.514 17.726 1.00 93.88 342 GLY A N 1
ATOM 2813 C CA . GLY A 1 342 ? -23.184 -5.710 16.633 1.00 93.88 342 GLY A CA 1
ATOM 2814 C C . GLY A 1 342 ? -23.351 -4.691 15.500 1.00 93.88 342 GLY A C 1
ATOM 2815 O O . GLY A 1 342 ? -24.328 -3.941 15.409 1.00 93.88 342 GLY A O 1
ATOM 2816 N N . LEU A 1 343 ? -22.359 -4.647 14.606 1.00 95.62 343 LEU A N 1
ATOM 2817 C CA . LEU A 1 343 ? -22.456 -3.850 13.382 1.00 95.62 343 LEU A CA 1
ATOM 2818 C C . LEU A 1 343 ? -23.521 -4.448 12.443 1.00 95.62 343 LEU A C 1
ATOM 2820 O O . LEU A 1 343 ? -23.649 -5.673 12.392 1.00 95.62 343 LEU A O 1
ATOM 2824 N N . PRO A 1 344 ? -24.245 -3.617 11.665 1.00 95.44 344 PRO A N 1
ATOM 2825 C CA . PRO A 1 344 ? -25.195 -4.106 10.670 1.00 95.44 344 PRO A CA 1
ATOM 2826 C C . PRO A 1 344 ? -24.561 -5.133 9.732 1.00 95.44 344 PRO A C 1
ATOM 2828 O O . PRO A 1 344 ? -23.411 -4.962 9.320 1.00 95.44 344 PRO A O 1
ATOM 2831 N N . ASP A 1 345 ? -25.325 -6.162 9.367 1.00 95.38 345 ASP A N 1
ATOM 2832 C CA . ASP A 1 345 ? -24.861 -7.175 8.424 1.00 95.38 345 ASP A CA 1
ATOM 2833 C C . ASP A 1 345 ? -24.556 -6.539 7.059 1.00 95.38 345 ASP A C 1
ATOM 2835 O O . ASP A 1 345 ? -25.363 -5.797 6.492 1.00 95.38 345 ASP A O 1
ATOM 2839 N N . ARG A 1 346 ? -23.349 -6.814 6.563 1.00 97.38 346 ARG A N 1
ATOM 2840 C CA . ARG A 1 346 ? -22.824 -6.370 5.267 1.00 97.38 346 ARG A CA 1
ATOM 2841 C C . ARG A 1 346 ? -22.272 -7.536 4.449 1.00 97.38 346 ARG A C 1
ATOM 2843 O O . ARG A 1 346 ? -21.465 -7.314 3.551 1.00 97.38 346 ARG A O 1
ATOM 2850 N N . SER A 1 347 ? -22.660 -8.771 4.775 1.00 96.88 347 SER A N 1
ATOM 2851 C CA . SER A 1 347 ? -22.089 -9.983 4.179 1.00 96.88 347 SER A CA 1
ATOM 2852 C C . SER A 1 347 ? -22.203 -9.985 2.654 1.00 96.88 347 SER A C 1
ATOM 2854 O O . SER A 1 347 ? -21.204 -10.226 1.991 1.00 96.88 347 SER A O 1
ATOM 2856 N N . GLU A 1 348 ? -23.355 -9.597 2.096 1.00 97.81 348 GLU A N 1
ATOM 2857 C CA . GLU A 1 348 ? -23.552 -9.486 0.640 1.00 97.81 348 GLU A CA 1
ATOM 2858 C C . GLU A 1 348 ? -22.608 -8.450 0.005 1.00 97.81 348 GLU A C 1
ATOM 2860 O O . GLU A 1 348 ? -21.914 -8.750 -0.960 1.00 97.81 348 GLU A O 1
ATOM 2865 N N . GLN A 1 349 ? -22.487 -7.251 0.591 1.00 98.12 349 GLN A N 1
ATOM 2866 C CA . GLN A 1 349 ? -21.580 -6.222 0.061 1.00 98.12 349 GLN A CA 1
ATOM 2867 C C . GLN A 1 349 ? -20.111 -6.646 0.170 1.00 98.12 349 GLN A C 1
ATOM 2869 O O . GLN A 1 349 ? -19.290 -6.301 -0.680 1.00 98.12 349 GLN A O 1
ATOM 2874 N N . ILE A 1 350 ? -19.761 -7.378 1.231 1.00 97.75 350 ILE A N 1
ATOM 2875 C CA . ILE A 1 350 ? -18.422 -7.936 1.414 1.00 97.75 350 ILE A CA 1
ATOM 2876 C C . ILE A 1 350 ? -18.167 -9.041 0.384 1.00 97.75 350 ILE A C 1
ATOM 2878 O O . ILE A 1 350 ? -17.076 -9.074 -0.175 1.00 97.75 350 ILE A O 1
ATOM 2882 N N . GLU A 1 351 ? -19.138 -9.906 0.093 1.00 96.25 351 GLU A N 1
ATOM 2883 C CA . GLU A 1 351 ? -19.038 -10.921 -0.963 1.00 96.25 351 GLU A CA 1
ATOM 2884 C C . GLU A 1 351 ? -18.840 -10.281 -2.344 1.00 96.25 351 GLU A C 1
ATOM 2886 O O . GLU A 1 351 ? -17.870 -10.623 -3.023 1.00 96.25 351 GLU A O 1
ATOM 2891 N N . ASP A 1 352 ? -19.644 -9.275 -2.703 1.00 95.31 352 ASP A N 1
ATOM 2892 C CA . ASP A 1 352 ? -19.495 -8.511 -3.951 1.00 95.31 352 ASP A CA 1
ATOM 2893 C C . ASP A 1 352 ? -18.095 -7.889 -4.076 1.00 95.31 352 ASP A C 1
ATOM 2895 O O . ASP A 1 352 ? -17.422 -7.993 -5.109 1.00 95.31 352 ASP A O 1
ATOM 2899 N N . PHE A 1 353 ? -17.616 -7.268 -2.994 1.00 95.44 353 PHE A N 1
ATOM 2900 C CA . PHE A 1 353 ? -16.264 -6.724 -2.933 1.00 95.44 353 PHE A CA 1
ATOM 2901 C C . PHE A 1 353 ? -15.200 -7.812 -3.135 1.00 95.44 353 PHE A C 1
ATOM 2903 O O . PHE A 1 353 ? -14.257 -7.617 -3.906 1.00 95.44 353 PHE A O 1
ATOM 2910 N N . MET A 1 354 ? -15.323 -8.956 -2.461 1.00 93.38 354 MET A N 1
ATOM 2911 C CA . MET A 1 354 ? -14.361 -10.057 -2.565 1.00 93.38 354 MET A CA 1
ATOM 2912 C C . MET A 1 354 ? -14.308 -10.622 -3.986 1.00 93.38 354 MET A C 1
ATOM 2914 O O . MET A 1 354 ? -13.214 -10.886 -4.496 1.00 93.38 354 MET A O 1
ATOM 2918 N N . ASP A 1 355 ? -15.461 -10.755 -4.639 1.00 91.94 355 ASP A N 1
ATOM 2919 C CA . ASP A 1 355 ? -15.568 -11.219 -6.019 1.00 91.94 355 ASP A CA 1
ATOM 2920 C C . ASP A 1 355 ? -14.908 -10.245 -7.007 1.00 91.94 355 ASP A C 1
ATOM 2922 O O . ASP A 1 355 ? -14.200 -10.674 -7.930 1.00 91.94 355 ASP A O 1
ATOM 2926 N N . GLU A 1 356 ? -15.050 -8.933 -6.792 1.00 91.00 356 GLU A N 1
ATOM 2927 C CA . GLU A 1 356 ? -14.409 -7.914 -7.631 1.00 91.00 356 GLU A CA 1
ATOM 2928 C C . GLU A 1 356 ? -12.890 -7.808 -7.375 1.00 91.00 356 GLU A C 1
ATOM 2930 O O . GLU A 1 356 ? -12.086 -7.758 -8.317 1.00 91.00 356 GLU A O 1
ATOM 2935 N N . ALA A 1 357 ? -12.473 -7.796 -6.106 1.00 89.12 357 ALA A N 1
ATOM 2936 C CA . ALA A 1 357 ? -11.096 -7.528 -5.687 1.00 89.12 357 ALA A CA 1
ATOM 2937 C C . ALA A 1 357 ? -10.169 -8.750 -5.744 1.00 89.12 357 ALA A C 1
ATOM 2939 O O . ALA A 1 357 ? -8.943 -8.599 -5.836 1.00 89.12 357 ALA A O 1
ATOM 2940 N N . ILE A 1 358 ? -10.724 -9.966 -5.711 1.00 91.00 358 ILE A N 1
ATOM 2941 C CA . ILE A 1 358 ? -9.967 -11.225 -5.681 1.00 91.00 358 ILE A CA 1
ATOM 2942 C C . ILE A 1 358 ? -10.289 -12.077 -6.919 1.00 91.00 358 ILE A C 1
ATOM 2944 O O . ILE A 1 358 ? -10.697 -13.234 -6.816 1.00 91.00 358 ILE A O 1
ATOM 2948 N N . PRO A 1 359 ? -9.994 -11.586 -8.133 1.00 88.75 359 PRO A N 1
ATOM 2949 C CA . PRO A 1 359 ? -10.391 -12.261 -9.370 1.00 88.75 359 PRO A CA 1
ATOM 2950 C C . PRO A 1 359 ? -9.704 -13.619 -9.566 1.00 88.75 359 PRO A C 1
ATOM 2952 O O . PRO A 1 359 ? -10.165 -14.472 -10.327 1.00 88.75 359 PRO A O 1
ATOM 2955 N N . PHE A 1 360 ? -8.550 -13.828 -8.921 1.00 93.25 360 PHE A N 1
ATOM 2956 C CA . PHE A 1 360 ? -7.774 -15.061 -9.015 1.00 93.25 360 PHE A CA 1
ATOM 2957 C C . PHE A 1 360 ? -7.199 -15.463 -7.649 1.00 93.25 360 PHE A C 1
ATOM 2959 O O . PHE A 1 360 ? -5.978 -15.394 -7.465 1.00 93.25 360 PHE A O 1
ATOM 2966 N N . PRO A 1 361 ? -8.039 -15.939 -6.713 1.00 91.88 361 PRO A N 1
ATOM 2967 C CA . PRO A 1 361 ? -7.610 -16.216 -5.348 1.00 91.88 361 PRO A CA 1
ATOM 2968 C C . PRO A 1 361 ? -6.425 -17.185 -5.322 1.00 91.88 361 PRO A C 1
ATOM 2970 O O . PRO A 1 361 ? -6.495 -18.278 -5.900 1.00 91.88 361 PRO A O 1
ATOM 2973 N N . ARG A 1 362 ? -5.336 -16.805 -4.644 1.00 94.12 362 ARG A N 1
ATOM 2974 C CA . ARG A 1 362 ? -4.110 -17.607 -4.450 1.00 94.12 362 ARG A CA 1
ATOM 2975 C C . ARG A 1 362 ? -3.382 -17.964 -5.753 1.00 94.12 362 ARG A C 1
ATOM 2977 O O . ARG A 1 362 ? -2.654 -18.967 -5.827 1.00 94.12 362 ARG A O 1
ATOM 2984 N N . LYS A 1 363 ? -3.627 -17.214 -6.830 1.00 96.62 363 LYS A N 1
ATOM 2985 C CA . LYS A 1 363 ? -3.091 -17.488 -8.175 1.00 96.62 363 LYS A CA 1
ATOM 2986 C C . LYS A 1 363 ? -2.295 -16.314 -8.744 1.00 96.62 363 LYS A C 1
ATOM 2988 O O . LYS A 1 363 ? -1.693 -16.505 -9.807 1.00 96.62 363 LYS A O 1
ATOM 2993 N N . ALA A 1 364 ? -2.231 -15.163 -8.068 1.00 96.88 364 ALA A N 1
ATOM 2994 C CA . ALA A 1 364 ? -1.615 -13.960 -8.621 1.00 96.88 364 ALA A CA 1
ATOM 2995 C C . ALA A 1 364 ? -0.138 -14.175 -8.979 1.00 96.88 364 ALA A C 1
ATOM 2997 O O . ALA A 1 364 ? 0.246 -14.036 -10.143 1.00 96.88 364 ALA A O 1
ATOM 2998 N N . ALA A 1 365 ? 0.668 -14.666 -8.033 1.00 97.81 365 ALA A N 1
ATOM 2999 C CA . ALA A 1 365 ? 2.091 -14.917 -8.265 1.00 97.81 365 ALA A CA 1
ATOM 3000 C C . ALA A 1 365 ? 2.352 -15.932 -9.396 1.00 97.81 365 ALA A C 1
ATOM 3002 O O . ALA A 1 365 ? 3.220 -15.728 -10.244 1.00 97.81 365 ALA A O 1
ATOM 3003 N N . ARG A 1 366 ? 1.550 -17.006 -9.486 1.00 98.06 366 ARG A N 1
ATOM 3004 C CA . ARG A 1 366 ? 1.669 -17.992 -10.580 1.00 98.06 366 ARG A CA 1
ATOM 3005 C C . ARG A 1 366 ? 1.354 -17.376 -11.946 1.00 98.06 366 ARG A C 1
ATOM 3007 O O . ARG A 1 366 ? 2.004 -17.713 -12.935 1.00 98.06 366 ARG A O 1
ATOM 3014 N N . LYS A 1 367 ? 0.359 -16.486 -12.018 1.00 98.38 367 LYS A N 1
ATOM 3015 C CA . LYS A 1 367 ? 0.001 -15.777 -13.256 1.00 98.38 367 LYS A CA 1
ATOM 3016 C C . LYS A 1 367 ? 1.102 -14.814 -13.695 1.00 98.38 367 LYS A C 1
ATOM 3018 O O . LYS A 1 367 ? 1.400 -14.778 -14.889 1.00 98.38 367 LYS A O 1
ATOM 3023 N N . ILE A 1 368 ? 1.722 -14.110 -12.748 1.00 98.62 368 ILE A N 1
ATOM 3024 C CA . ILE A 1 368 ? 2.889 -13.248 -12.983 1.00 98.62 368 ILE A CA 1
ATOM 3025 C C . ILE A 1 368 ? 4.037 -14.069 -13.584 1.00 98.62 368 ILE A C 1
ATOM 3027 O O . ILE A 1 368 ? 4.475 -13.788 -14.697 1.00 98.62 368 ILE A O 1
ATOM 3031 N N . ILE A 1 369 ? 4.442 -15.161 -12.928 1.00 98.75 369 ILE A N 1
ATOM 3032 C CA . ILE A 1 369 ? 5.535 -16.032 -13.400 1.00 98.75 369 ILE A CA 1
ATOM 3033 C C . ILE A 1 369 ? 5.238 -16.598 -14.793 1.00 98.75 369 ILE A C 1
ATOM 3035 O O . ILE A 1 369 ? 6.083 -16.542 -15.685 1.00 98.75 369 ILE A O 1
ATOM 3039 N N . LYS A 1 370 ? 4.009 -17.077 -15.034 1.00 98.62 370 LYS A N 1
ATOM 3040 C CA . LYS A 1 370 ? 3.593 -17.570 -16.358 1.00 98.62 370 LYS A CA 1
ATOM 3041 C C . LYS A 1 370 ? 3.709 -16.490 -17.439 1.00 98.62 370 LYS A C 1
ATOM 3043 O O . LYS A 1 370 ? 4.071 -16.801 -18.573 1.00 98.62 370 LYS A O 1
ATOM 3048 N N . ALA A 1 371 ? 3.380 -15.240 -17.119 1.00 98.56 371 ALA A N 1
ATOM 3049 C CA . ALA A 1 371 ? 3.499 -14.131 -18.056 1.00 98.56 371 ALA A CA 1
ATOM 3050 C C . ALA A 1 371 ? 4.962 -13.785 -18.367 1.00 98.56 371 ALA A C 1
ATOM 3052 O O . ALA A 1 371 ? 5.261 -13.544 -19.533 1.00 98.56 371 ALA A O 1
ATOM 3053 N N . VAL A 1 372 ? 5.851 -13.830 -17.370 1.00 98.75 372 VAL A N 1
ATOM 3054 C CA . VAL A 1 372 ? 7.301 -13.617 -17.539 1.00 98.75 372 VAL A CA 1
ATOM 3055 C C . VAL A 1 372 ? 7.902 -14.681 -18.450 1.00 98.75 372 VAL A C 1
ATOM 3057 O O . VAL A 1 372 ? 8.504 -14.342 -19.463 1.00 98.75 372 VAL A O 1
ATOM 3060 N N . VAL A 1 373 ? 7.653 -15.967 -18.172 1.00 98.69 373 VAL A N 1
ATOM 3061 C CA . VAL A 1 373 ? 8.135 -17.077 -19.018 1.00 98.69 373 VAL A CA 1
ATOM 3062 C C . VAL A 1 373 ? 7.614 -16.937 -20.451 1.00 98.69 373 VAL A C 1
ATOM 3064 O O . VAL A 1 373 ? 8.365 -17.096 -21.413 1.00 98.69 373 VAL A O 1
ATOM 3067 N N . LYS A 1 374 ? 6.327 -16.592 -20.608 1.00 98.38 374 LYS A N 1
ATOM 3068 C CA . LYS A 1 374 ? 5.716 -16.386 -21.927 1.00 98.38 374 LYS A CA 1
ATOM 3069 C C . LYS A 1 374 ? 6.306 -15.187 -22.670 1.00 98.38 374 LYS A C 1
ATOM 3071 O O . LYS A 1 374 ? 6.369 -15.235 -23.894 1.00 98.38 374 LYS A O 1
ATOM 3076 N N . ASP A 1 375 ? 6.647 -14.097 -21.986 1.00 98.44 375 ASP A N 1
ATOM 3077 C CA . ASP A 1 375 ? 7.273 -12.941 -22.636 1.00 98.44 375 ASP A CA 1
ATOM 3078 C C . ASP A 1 375 ? 8.736 -13.214 -22.988 1.00 98.44 375 ASP A C 1
ATOM 3080 O O . ASP A 1 375 ? 9.158 -12.898 -24.099 1.00 98.44 375 ASP A O 1
ATOM 3084 N N . PHE A 1 376 ? 9.472 -13.892 -22.104 1.00 98.44 376 PHE A N 1
ATOM 3085 C CA . PHE A 1 376 ? 10.864 -14.270 -22.331 1.00 98.44 376 PHE A CA 1
ATOM 3086 C C . PHE A 1 376 ? 11.010 -15.134 -23.586 1.00 98.44 376 PHE A C 1
ATOM 3088 O O . PHE A 1 376 ? 11.806 -14.816 -24.463 1.00 98.44 376 PHE A O 1
ATOM 3095 N N . GLY A 1 377 ? 10.152 -16.147 -23.752 1.00 97.75 377 GLY A N 1
ATOM 3096 C CA . GLY A 1 377 ? 10.157 -17.001 -24.945 1.00 97.75 377 GLY A CA 1
ATOM 3097 C C . GLY A 1 377 ? 9.891 -16.268 -26.268 1.00 97.75 377 GLY A C 1
ATOM 3098 O O . GLY A 1 377 ? 10.165 -16.823 -27.325 1.00 97.75 377 GLY A O 1
ATOM 3099 N N . LYS A 1 378 ? 9.380 -15.028 -26.241 1.00 97.31 378 LYS A N 1
ATOM 3100 C CA . LYS A 1 378 ? 9.176 -14.218 -27.455 1.00 97.31 378 LYS A CA 1
ATOM 3101 C C . LYS A 1 378 ? 10.413 -13.445 -27.892 1.00 97.31 378 LYS A C 1
ATOM 3103 O O . LYS A 1 378 ? 10.366 -12.874 -28.974 1.00 97.31 378 LYS A O 1
ATOM 3108 N N . GLN A 1 379 ? 11.442 -13.348 -27.044 1.00 95.44 379 GLN A N 1
ATOM 3109 C CA . GLN A 1 379 ? 12.694 -12.641 -27.348 1.00 95.44 379 GLN A CA 1
ATOM 3110 C C . GLN A 1 379 ? 12.472 -11.217 -27.891 1.00 95.44 379 GLN A C 1
ATOM 3112 O O . GLN A 1 379 ? 13.162 -10.743 -28.788 1.00 95.44 379 GLN A O 1
ATOM 3117 N N . LYS A 1 380 ? 11.453 -10.521 -27.361 1.00 94.94 380 LYS A N 1
ATOM 3118 C CA . LYS A 1 380 ? 11.182 -9.130 -27.741 1.00 94.94 380 LYS A CA 1
ATOM 3119 C C . LYS A 1 380 ? 12.329 -8.219 -27.297 1.00 94.94 380 LYS A C 1
ATOM 3121 O O . LYS A 1 380 ? 12.774 -8.398 -26.158 1.00 94.94 380 LYS A O 1
ATOM 3126 N N . PRO A 1 381 ? 12.712 -7.223 -28.116 1.00 95.56 381 PRO A N 1
ATOM 3127 C CA . PRO A 1 381 ? 13.711 -6.235 -27.730 1.00 95.56 381 PRO A CA 1
ATOM 3128 C C . PRO A 1 381 ? 13.237 -5.398 -26.536 1.00 95.56 381 PRO A C 1
ATOM 3130 O O . PRO A 1 381 ? 12.046 -5.385 -26.195 1.00 95.56 381 PRO A O 1
ATOM 3133 N N . LEU A 1 382 ? 14.183 -4.691 -25.917 1.00 97.50 382 LEU A N 1
ATOM 3134 C CA . LEU A 1 382 ? 13.892 -3.687 -24.898 1.00 97.50 382 LEU A CA 1
ATOM 3135 C C . LEU A 1 382 ? 13.017 -2.566 -25.476 1.00 97.50 382 LEU A C 1
ATOM 3137 O O . LEU A 1 382 ? 12.990 -2.328 -26.687 1.00 97.50 382 LEU A O 1
ATOM 3141 N N . ILE A 1 383 ? 12.269 -1.896 -24.600 1.00 96.19 383 ILE A N 1
ATOM 3142 C CA . ILE A 1 383 ? 11.474 -0.733 -24.995 1.00 96.19 383 ILE A CA 1
ATOM 3143 C C . ILE A 1 383 ? 12.431 0.419 -25.292 1.00 96.19 383 ILE A C 1
ATOM 3145 O O . ILE A 1 383 ? 13.285 0.737 -24.476 1.00 96.19 383 ILE A O 1
ATOM 3149 N N . ASP A 1 384 ? 12.277 1.040 -26.457 1.00 94.81 384 ASP A N 1
ATOM 3150 C CA . ASP A 1 384 ? 13.044 2.221 -26.842 1.00 94.81 384 ASP A CA 1
ATOM 3151 C C . ASP A 1 384 ? 12.489 3.455 -26.104 1.00 94.81 384 ASP A C 1
ATOM 3153 O O . ASP A 1 384 ? 11.370 3.883 -26.418 1.00 94.81 384 ASP A O 1
ATOM 3157 N N . PRO A 1 385 ? 13.216 4.023 -25.121 1.00 93.81 385 PRO A N 1
ATOM 3158 C CA . PRO A 1 385 ? 12.712 5.142 -24.334 1.00 93.81 385 PRO A CA 1
ATOM 3159 C C . PRO A 1 385 ? 12.502 6.408 -25.172 1.00 93.81 385 PRO A C 1
ATOM 3161 O O . PRO A 1 385 ? 11.652 7.217 -24.813 1.00 93.81 385 PRO A O 1
ATOM 3164 N N . ALA A 1 386 ? 13.201 6.569 -26.305 1.00 93.19 386 ALA A N 1
ATOM 3165 C CA . ALA A 1 386 ? 13.048 7.739 -27.171 1.00 93.19 386 ALA A CA 1
ATOM 3166 C C . ALA A 1 386 ? 11.683 7.779 -27.881 1.00 93.19 386 ALA A C 1
ATOM 3168 O O . ALA A 1 386 ? 11.241 8.837 -28.318 1.00 93.19 386 ALA A O 1
ATOM 3169 N N . LYS A 1 387 ? 10.993 6.634 -27.975 1.00 91.62 387 LYS A N 1
ATOM 3170 C CA . LYS A 1 387 ? 9.646 6.529 -28.562 1.00 91.62 387 LYS A CA 1
ATOM 3171 C C . LYS A 1 387 ? 8.525 6.750 -27.551 1.00 91.62 387 LYS A C 1
ATOM 3173 O O . LYS A 1 387 ? 7.360 6.697 -27.926 1.00 91.62 387 LYS A O 1
ATOM 3178 N N . VAL A 1 388 ? 8.858 6.944 -26.276 1.00 92.56 388 VAL A N 1
ATOM 3179 C CA . VAL A 1 388 ? 7.890 7.126 -25.192 1.00 92.56 388 VAL A CA 1
ATOM 3180 C C . VAL A 1 388 ? 7.875 8.597 -24.793 1.00 92.56 388 VAL A C 1
ATOM 3182 O O . VAL A 1 388 ? 8.607 9.031 -23.899 1.00 92.56 388 VAL A O 1
ATOM 3185 N N . ILE A 1 389 ? 7.050 9.361 -25.508 1.00 91.81 389 ILE A N 1
ATOM 3186 C CA . ILE A 1 389 ? 6.951 10.822 -25.386 1.00 91.81 389 ILE A CA 1
ATOM 3187 C C . ILE A 1 389 ? 5.688 11.286 -24.652 1.00 91.81 389 ILE A C 1
ATOM 3189 O O . ILE A 1 389 ? 5.629 12.447 -24.260 1.00 91.81 389 ILE A O 1
ATOM 3193 N N . GLU A 1 390 ? 4.718 10.391 -24.431 1.00 94.88 390 GLU A N 1
ATOM 3194 C CA . GLU A 1 390 ? 3.486 10.674 -23.688 1.00 94.88 390 GLU A CA 1
ATOM 3195 C C . GLU A 1 390 ? 3.776 11.350 -22.337 1.00 94.88 390 GLU A C 1
ATOM 3197 O O . GLU A 1 390 ? 4.560 10.842 -21.523 1.00 94.88 390 GLU A O 1
ATOM 3202 N N . THR A 1 391 ? 3.101 12.471 -22.071 1.00 93.88 391 THR A N 1
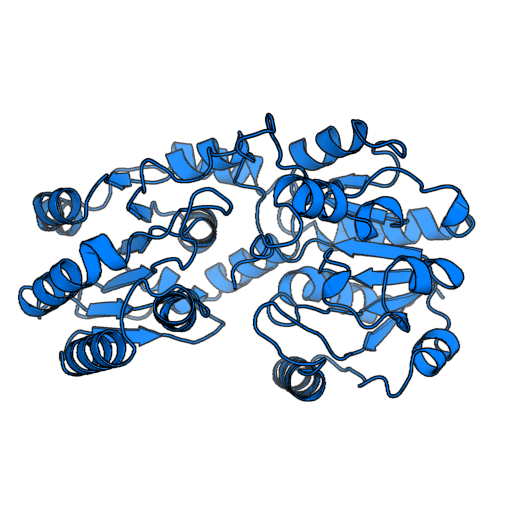ATOM 3203 C CA . THR A 1 391 ? 3.215 13.193 -20.799 1.00 93.88 391 THR A CA 1
ATOM 3204 C C . THR A 1 391 ? 2.802 12.301 -19.634 1.00 93.88 391 THR A C 1
ATOM 3206 O O . THR A 1 391 ? 1.740 11.665 -19.644 1.00 93.88 391 THR A O 1
ATOM 3209 N N . THR A 1 392 ? 3.658 12.242 -18.616 1.00 94.00 392 THR A N 1
ATOM 3210 C CA . THR A 1 392 ? 3.407 11.435 -17.424 1.00 94.00 392 THR A CA 1
ATOM 3211 C C . THR A 1 392 ? 2.395 12.120 -16.517 1.00 94.00 392 THR A C 1
ATOM 3213 O O . THR A 1 392 ? 2.222 13.339 -16.537 1.00 94.00 392 THR A O 1
ATOM 3216 N N . TRP A 1 393 ? 1.770 11.338 -15.643 1.00 92.12 393 TRP A N 1
ATOM 3217 C CA . TRP A 1 393 ? 0.935 11.900 -14.590 1.00 92.12 393 TRP A CA 1
ATOM 3218 C C . TRP A 1 393 ? 1.698 12.880 -13.694 1.00 92.12 393 TRP A C 1
ATOM 3220 O O . TRP A 1 393 ? 1.148 13.912 -13.331 1.00 92.12 393 TRP A O 1
ATOM 3230 N N . GLU A 1 394 ? 2.951 12.572 -13.333 1.00 87.94 394 GLU A N 1
ATOM 3231 C CA . GLU A 1 394 ? 3.765 13.461 -12.492 1.00 87.94 394 GLU A CA 1
ATOM 3232 C C . GLU A 1 394 ? 3.977 14.822 -13.161 1.00 87.94 394 GLU A C 1
ATOM 3234 O O . GLU A 1 394 ? 3.792 15.841 -12.505 1.00 87.94 394 GLU A O 1
ATOM 3239 N N . GLN A 1 395 ? 4.260 14.842 -14.467 1.00 89.94 395 GLN A N 1
ATOM 3240 C CA . GLN A 1 395 ? 4.421 16.078 -15.236 1.00 89.94 395 GLN A CA 1
ATOM 3241 C C . GLN A 1 395 ? 3.123 16.897 -15.281 1.00 89.94 395 GLN A C 1
ATOM 3243 O O . GLN A 1 395 ? 3.149 18.097 -15.016 1.00 89.94 395 GLN A O 1
ATOM 3248 N N . ASP A 1 396 ? 1.982 16.253 -15.551 1.00 87.75 396 ASP A N 1
ATOM 3249 C CA . ASP A 1 396 ? 0.671 16.915 -15.526 1.00 87.75 396 ASP A CA 1
ATOM 3250 C C . ASP A 1 396 ? 0.328 17.456 -14.127 1.00 87.75 396 ASP A C 1
ATOM 3252 O O . ASP A 1 396 ? -0.213 18.553 -13.981 1.00 87.75 396 ASP A O 1
ATOM 3256 N N . ALA A 1 397 ? 0.619 16.679 -13.080 1.00 80.75 397 ALA A N 1
ATOM 3257 C CA . ALA A 1 397 ? 0.336 17.054 -11.701 1.00 80.75 397 ALA A CA 1
ATOM 3258 C C . ALA A 1 397 ? 1.185 18.246 -11.248 1.00 80.75 397 ALA A C 1
ATOM 3260 O O . ALA A 1 397 ? 0.675 19.103 -10.530 1.00 80.75 397 ALA A O 1
ATOM 3261 N N . ASP A 1 398 ? 2.448 18.312 -11.665 1.00 79.12 398 ASP A N 1
ATOM 3262 C CA . ASP A 1 398 ? 3.326 19.444 -11.373 1.00 79.12 398 ASP A CA 1
ATOM 3263 C C . ASP A 1 398 ? 2.890 20.687 -12.177 1.00 79.12 398 ASP A C 1
ATOM 3265 O O . ASP A 1 398 ? 2.796 21.778 -11.617 1.00 79.12 398 ASP A O 1
ATOM 3269 N N . ALA A 1 399 ? 2.477 20.527 -13.442 1.00 80.81 399 ALA A N 1
ATOM 3270 C CA . ALA A 1 399 ? 1.928 21.623 -14.247 1.00 80.81 399 ALA A CA 1
ATOM 3271 C C . ALA A 1 399 ? 0.645 22.228 -13.644 1.00 80.81 399 ALA A C 1
ATOM 3273 O O . ALA A 1 399 ? 0.490 23.448 -13.615 1.00 80.81 399 ALA A O 1
ATOM 3274 N N . ARG A 1 400 ? -0.259 21.394 -13.105 1.00 76.31 400 ARG A N 1
ATOM 3275 C CA . ARG A 1 400 ? -1.494 21.849 -12.431 1.00 76.31 400 ARG A CA 1
ATOM 3276 C C . ARG A 1 400 ? -1.241 22.675 -11.168 1.00 76.31 400 ARG A C 1
ATOM 3278 O O . ARG A 1 400 ? -2.130 23.402 -10.736 1.00 76.31 400 ARG A O 1
ATOM 3285 N N . ARG A 1 401 ? -0.067 22.545 -10.553 1.00 67.88 401 ARG A N 1
ATOM 3286 C CA . ARG A 1 401 ? 0.269 23.190 -9.279 1.00 67.88 401 ARG A CA 1
ATOM 3287 C C . ARG A 1 401 ? 0.957 24.543 -9.409 1.00 67.88 401 ARG A C 1
ATOM 3289 O O . ARG A 1 401 ? 1.001 25.276 -8.425 1.00 67.88 401 ARG A O 1
ATOM 3296 N N . GLY A 1 402 ? 1.471 24.874 -10.592 1.00 61.62 402 GLY A N 1
ATOM 3297 C CA . GLY A 1 402 ? 2.365 26.018 -10.768 1.00 61.62 402 GLY A CA 1
ATOM 3298 C C . GLY A 1 402 ? 3.738 25.798 -10.113 1.00 61.62 402 GLY A C 1
ATOM 3299 O O . GLY A 1 402 ? 4.006 24.748 -9.533 1.00 61.62 402 GLY A O 1
ATOM 3300 N N . VAL A 1 403 ? 4.618 26.801 -10.216 1.00 52.78 403 VAL A N 1
ATOM 3301 C CA . VAL A 1 403 ? 6.033 26.726 -9.788 1.00 52.78 403 VAL A CA 1
ATOM 3302 C C . VAL A 1 403 ? 6.195 26.554 -8.263 1.00 52.78 403 VAL A C 1
ATOM 3304 O O . VAL A 1 403 ? 7.197 25.996 -7.826 1.00 52.78 403 VAL A O 1
ATOM 3307 N N . ASP A 1 404 ? 5.183 26.925 -7.467 1.00 51.81 404 ASP A N 1
ATOM 3308 C CA . ASP A 1 404 ? 5.258 26.979 -5.994 1.00 51.81 404 ASP A CA 1
ATOM 3309 C C . ASP A 1 404 ? 4.370 25.949 -5.258 1.00 51.81 404 ASP A C 1
ATOM 3311 O O . ASP A 1 404 ? 4.240 25.987 -4.031 1.00 51.81 404 ASP A O 1
ATOM 3315 N N . GLY A 1 405 ? 3.712 25.024 -5.967 1.00 50.94 405 GLY A N 1
ATOM 3316 C CA . GLY A 1 405 ? 2.758 24.108 -5.335 1.00 50.94 405 GLY A CA 1
ATOM 3317 C C . GLY A 1 405 ? 3.385 22.867 -4.679 1.00 50.94 405 GLY A C 1
ATOM 3318 O O . GLY A 1 405 ? 4.325 22.255 -5.179 1.00 50.94 405 GLY A O 1
ATOM 3319 N N . VAL A 1 406 ? 2.817 22.451 -3.541 1.00 51.88 406 VAL A N 1
ATOM 3320 C CA . VAL A 1 406 ? 3.230 21.272 -2.749 1.00 51.88 406 VAL A CA 1
ATOM 3321 C C . VAL A 1 406 ? 3.147 19.971 -3.571 1.00 51.88 406 VAL A C 1
ATOM 3323 O O . VAL A 1 406 ? 2.114 19.757 -4.196 1.00 51.88 406 VAL A O 1
ATOM 3326 N N . PRO A 1 407 ? 4.146 19.059 -3.548 1.00 51.09 407 PRO A N 1
ATOM 3327 C CA . PRO A 1 407 ? 4.099 17.791 -4.286 1.00 51.09 407 PRO A CA 1
ATOM 3328 C C . PRO A 1 407 ? 2.831 16.955 -4.048 1.00 51.09 407 PRO A C 1
ATOM 3330 O O . PRO A 1 407 ? 2.192 17.036 -3.004 1.00 51.09 407 PRO A O 1
ATOM 3333 N N . ALA A 1 408 ? 2.484 16.121 -5.035 1.00 47.22 408 ALA A N 1
ATOM 3334 C CA . ALA A 1 408 ? 1.242 15.341 -5.052 1.00 47.22 408 ALA A CA 1
ATOM 3335 C C . ALA A 1 408 ? 1.176 14.282 -3.980 1.00 47.22 408 ALA A C 1
ATOM 3337 O O . ALA A 1 408 ? 0.113 13.975 -3.457 1.00 47.22 408 ALA A O 1
ATOM 3338 N N . GLN A 1 409 ? 2.333 13.712 -3.691 1.00 50.56 409 GLN A N 1
ATOM 3339 C CA . GLN A 1 409 ? 2.461 12.832 -2.565 1.00 50.56 409 GLN A CA 1
ATOM 3340 C C . GLN A 1 409 ? 2.452 13.685 -1.302 1.00 50.56 409 GLN A C 1
ATOM 3342 O O . GLN A 1 409 ? 3.099 14.734 -1.277 1.00 50.56 409 GLN A O 1
ATOM 3347 N N . PRO A 1 410 ? 1.714 13.277 -0.265 1.00 38.88 410 PRO A N 1
ATOM 3348 C CA . PRO A 1 410 ? 1.661 14.033 0.966 1.00 38.88 410 PRO A CA 1
ATOM 3349 C C . PRO A 1 410 ? 3.081 14.260 1.494 1.00 38.88 410 PRO A C 1
ATOM 3351 O O . PRO A 1 410 ? 3.857 13.308 1.544 1.00 38.88 410 PRO A O 1
ATOM 3354 N N . ARG A 1 411 ? 3.391 15.536 1.792 1.00 35.97 411 ARG A N 1
ATOM 3355 C CA . ARG A 1 411 ? 4.541 15.960 2.605 1.00 35.97 411 ARG A CA 1
ATOM 3356 C C . ARG A 1 411 ? 4.721 15.096 3.836 1.00 35.97 411 ARG A C 1
ATOM 3358 O O . ARG A 1 411 ? 3.678 14.806 4.472 1.00 35.97 411 ARG A O 1
#